Protein AF-0000000068863275 (afdb_homodimer)

Foldseek 3Di:
DLLLLLLLLQLLCCVLPVGRQQDVVVLVVLLVVCVVVVDPVSVLSVLSNVLLVVLLVVLCVQLPPDPPPPDLLSVLVLLLQLLVLLVVLLVCSVPPVSSSSSSNSSSQSNQQNNQDDDLNDSDGSRPLVVLVVLLVVLVVVVVVVVVVCVVCVVVPPDDPDPVPVVVVVVVVVNVSSVVSNVVSVVSNVSSVNSNVQSNVLCVVPNSCSSVVSSVVSNVVSVVSNCVVVVVVVVPPDVVVVPPPPPPPPD/DLLLLLLLLQLLCCVLPVGRQQDVVVLVVLLVVCVVVVDPVSVLSVLSNVLLVVLLVVLCVQLPPDPPPVPLLSVLVLLLQLLVLLVVLLVCSVPPVSSSSSSNSSSQSNQQNNQDDDLNDRDGSRPLVVLVVLLVVLVVVVVVVVVVCVVCVVVPPDDPDPVPVVVVVVVVVNVSSVVSNVVSVVSNVSSVNSNVQSNVLCVVPNSCSSVVSSVVSNVVSVVSNCVVVVVVVVPPDVVVVPPPPPPPPD

Structure (mmCIF, N/CA/C/O backbone):
data_AF-0000000068863275-model_v1
#
loop_
_entity.id
_entity.type
_entity.pdbx_description
1 polymer 'DUF1275 domain-containing protein'
#
loop_
_atom_site.group_PDB
_atom_site.id
_atom_site.type_symbol
_atom_site.label_atom_id
_atom_site.label_alt_id
_atom_site.label_comp_id
_atom_site.label_asym_id
_atom_site.label_entity_id
_atom_site.label_seq_id
_atom_site.pdbx_PDB_ins_code
_atom_site.Cartn_x
_atom_site.Cartn_y
_atom_site.Cartn_z
_atom_site.occupancy
_atom_site.B_iso_or_equiv
_atom_site.auth_seq_id
_atom_site.auth_comp_id
_atom_site.auth_asym_id
_atom_site.auth_atom_id
_atom_site.pdbx_PDB_model_num
ATOM 1 N N . MET A 1 1 ? -12.602 -2.586 12.422 1 90.06 1 MET A N 1
ATOM 2 C CA . MET A 1 1 ? -13.617 -3.424 11.789 1 90.06 1 MET A CA 1
ATOM 3 C C . MET A 1 1 ? -13.469 -3.412 10.273 1 90.06 1 MET A C 1
ATOM 5 O O . MET A 1 1 ? -13.445 -4.469 9.641 1 90.06 1 MET A O 1
ATOM 9 N N . LEU A 1 2 ? -13.25 -2.299 9.68 1 93.75 2 LEU A N 1
ATOM 10 C CA . LEU A 1 2 ? -13.203 -2.217 8.227 1 93.75 2 LEU A CA 1
ATOM 11 C C . LEU A 1 2 ? -11.969 -2.928 7.676 1 93.75 2 LEU A C 1
ATOM 13 O O . LEU A 1 2 ? -12.039 -3.592 6.641 1 93.75 2 LEU A O 1
ATOM 17 N N . ALA A 1 3 ? -10.852 -2.748 8.398 1 95.81 3 ALA A N 1
ATOM 18 C CA . ALA A 1 3 ? -9.648 -3.463 7.977 1 95.81 3 ALA A CA 1
ATOM 19 C C . ALA A 1 3 ? -9.852 -4.973 8.07 1 95.81 3 ALA A C 1
ATOM 21 O O . ALA A 1 3 ? -9.352 -5.723 7.227 1 95.81 3 ALA A O 1
ATOM 22 N N . PHE A 1 4 ? -10.562 -5.422 9.086 1 97.75 4 PHE A N 1
ATOM 23 C CA . PHE A 1 4 ? -10.898 -6.832 9.25 1 97.75 4 PHE A CA 1
ATOM 24 C C . PHE A 1 4 ? -11.719 -7.332 8.07 1 97.75 4 PHE A C 1
ATOM 26 O O . PHE A 1 4 ? -11.422 -8.383 7.496 1 97.75 4 PHE A O 1
ATOM 33 N N . LEU A 1 5 ? -12.711 -6.609 7.723 1 97.75 5 LEU A N 1
ATOM 34 C CA . LEU A 1 5 ? -13.586 -7 6.625 1 97.75 5 LEU A CA 1
ATOM 35 C C . LEU A 1 5 ? -12.852 -6.957 5.293 1 97.75 5 LEU A C 1
ATOM 37 O O . LEU A 1 5 ? -13.109 -7.777 4.41 1 97.75 5 LEU A O 1
ATOM 41 N N . ALA A 1 6 ? -11.969 -5.953 5.117 1 97.38 6 ALA A N 1
ATOM 42 C CA . ALA A 1 6 ? -11.133 -5.898 3.918 1 97.38 6 ALA A CA 1
ATOM 43 C C . ALA A 1 6 ? -10.25 -7.137 3.805 1 97.38 6 ALA A C 1
ATOM 45 O O . ALA A 1 6 ? -10.094 -7.695 2.717 1 97.38 6 ALA A O 1
ATOM 46 N N . GLY A 1 7 ? -9.656 -7.555 4.934 1 97.94 7 GLY A N 1
ATOM 47 C CA . GLY A 1 7 ? -8.875 -8.781 4.961 1 97.94 7 GLY A CA 1
ATOM 48 C C . GLY A 1 7 ? -9.68 -10.008 4.57 1 97.94 7 GLY A C 1
ATOM 49 O O . GLY A 1 7 ? -9.188 -10.883 3.852 1 97.94 7 GLY A O 1
ATOM 50 N N . CYS A 1 8 ? -10.93 -10.062 5.027 1 97.88 8 CYS A N 1
ATOM 51 C CA . CYS A 1 8 ? -11.828 -11.148 4.66 1 97.88 8 CYS A CA 1
ATOM 52 C C . CYS A 1 8 ? -12.016 -11.219 3.15 1 97.88 8 CYS A C 1
ATOM 54 O O . CYS A 1 8 ? -11.812 -12.266 2.541 1 97.88 8 CYS A O 1
ATOM 56 N N . VAL A 1 9 ? -12.352 -10.102 2.578 1 97.88 9 VAL A N 1
ATOM 57 C CA . VAL A 1 9 ? -12.633 -10.031 1.147 1 97.88 9 VAL A CA 1
ATOM 58 C C . VAL A 1 9 ? -11.383 -10.406 0.355 1 97.88 9 VAL A C 1
ATOM 60 O O . VAL A 1 9 ? -11.461 -11.133 -0.639 1 97.88 9 VAL A O 1
ATOM 63 N N . ASN A 1 10 ? -10.242 -9.922 0.819 1 97.25 10 ASN A N 1
ATOM 64 C CA . ASN A 1 10 ? -8.984 -10.227 0.137 1 97.25 10 ASN A CA 1
ATOM 65 C C . ASN A 1 10 ? -8.695 -11.727 0.146 1 97.25 10 ASN A C 1
ATOM 67 O O . ASN A 1 10 ? -8.367 -12.305 -0.892 1 97.25 10 ASN A O 1
ATOM 71 N N . ALA A 1 11 ? -8.789 -12.336 1.284 1 96.88 11 ALA A N 1
ATOM 72 C CA . ALA A 1 11 ? -8.492 -13.758 1.419 1 96.88 11 ALA A CA 1
ATOM 73 C C . ALA A 1 11 ? -9.469 -14.602 0.617 1 96.88 11 ALA A C 1
ATOM 75 O O . ALA A 1 11 ? -9.078 -15.586 -0.016 1 96.88 11 ALA A O 1
ATOM 76 N N . ILE A 1 12 ? -10.727 -14.234 0.635 1 97.38 12 ILE A N 1
ATOM 77 C CA . ILE A 1 12 ? -11.727 -14.953 -0.142 1 97.38 12 ILE A CA 1
ATOM 78 C C . ILE A 1 12 ? -11.43 -14.805 -1.633 1 97.38 12 ILE A C 1
ATOM 80 O O . ILE A 1 12 ? -11.57 -15.758 -2.4 1 97.38 12 ILE A O 1
ATOM 84 N N . GLY A 1 13 ? -11.047 -13.57 -2.016 1 96.12 13 GLY A N 1
ATOM 85 C CA . GLY A 1 13 ? -10.656 -13.336 -3.396 1 96.12 13 GLY A CA 1
ATOM 86 C C . GLY A 1 13 ? -9.5 -14.203 -3.846 1 96.12 13 GLY A C 1
ATOM 87 O O . GLY A 1 13 ? -9.523 -14.766 -4.945 1 96.12 13 GLY A O 1
ATOM 88 N N . VAL A 1 14 ? -8.516 -14.352 -3.062 1 93.81 14 VAL A N 1
ATOM 89 C CA . VAL A 1 14 ? -7.375 -15.203 -3.377 1 93.81 14 VAL A CA 1
ATOM 90 C C . VAL A 1 14 ? -7.836 -16.656 -3.49 1 93.81 14 VAL A C 1
ATOM 92 O O . VAL A 1 14 ? -7.449 -17.375 -4.422 1 93.81 14 VAL A O 1
ATOM 95 N N . ALA A 1 15 ? -8.664 -17.078 -2.6 1 94.25 15 ALA A N 1
ATOM 96 C CA . ALA A 1 15 ? -9.125 -18.469 -2.574 1 94.25 15 ALA A CA 1
ATOM 97 C C . ALA A 1 15 ? -9.992 -18.781 -3.791 1 94.25 15 ALA A C 1
ATOM 99 O O . ALA A 1 15 ? -9.867 -19.844 -4.395 1 94.25 15 ALA A O 1
ATOM 100 N N . MET A 1 16 ? -10.812 -17.859 -4.176 1 94.19 16 MET A N 1
ATOM 101 C CA . MET A 1 16 ? -11.797 -18.094 -5.23 1 94.19 16 MET A CA 1
ATOM 102 C C . MET A 1 16 ? -11.188 -17.844 -6.609 1 94.19 16 MET A C 1
ATOM 104 O O . MET A 1 16 ? -11.469 -18.578 -7.559 1 94.19 16 MET A O 1
ATOM 108 N N . PHE A 1 17 ? -10.367 -16.781 -6.664 1 92.19 17 PHE A N 1
ATOM 109 C CA . PHE A 1 17 ? -9.992 -16.297 -7.984 1 92.19 17 PHE A CA 1
ATOM 110 C C . PHE A 1 17 ? -8.477 -16.266 -8.141 1 92.19 17 PHE A C 1
ATOM 112 O O . PHE A 1 17 ? -7.961 -15.914 -9.203 1 92.19 17 PHE A O 1
ATOM 119 N N . ALA A 1 18 ? -7.676 -16.547 -7.098 1 89 18 ALA A N 1
ATOM 120 C CA . ALA A 1 18 ? -6.215 -16.516 -7.078 1 89 18 ALA A CA 1
ATOM 121 C C . ALA A 1 18 ? -5.699 -15.078 -7.223 1 89 18 ALA A C 1
ATOM 123 O O . ALA A 1 18 ? -4.617 -14.859 -7.766 1 89 18 ALA A O 1
ATOM 124 N N . VAL A 1 19 ? -6.625 -14.18 -6.852 1 88.44 19 VAL A N 1
ATOM 125 C CA . VAL A 1 19 ? -6.211 -12.781 -6.93 1 88.44 19 VAL A CA 1
ATOM 126 C C . VAL A 1 19 ? -6.543 -12.07 -5.617 1 88.44 19 VAL A C 1
ATOM 128 O O . VAL A 1 19 ? -7.594 -12.312 -5.02 1 88.44 19 VAL A O 1
ATOM 131 N N . SER A 1 20 ? -5.598 -11.25 -5.137 1 89.06 20 SER A N 1
ATOM 132 C CA . SER A 1 20 ? -5.875 -10.359 -4.016 1 89.06 20 SER A CA 1
ATOM 133 C C . SER A 1 20 ? -6.645 -9.125 -4.465 1 89.06 20 SER A C 1
ATOM 135 O O . SER A 1 20 ? -6.109 -8.289 -5.199 1 89.06 20 SER A O 1
ATOM 137 N N . ILE A 1 21 ? -7.824 -8.906 -4.008 1 92 21 ILE A N 1
ATOM 138 C CA . ILE A 1 21 ? -8.789 -7.934 -4.52 1 92 21 ILE A CA 1
ATOM 139 C C . ILE A 1 21 ? -8.297 -6.52 -4.23 1 92 21 ILE A C 1
ATOM 141 O O . ILE A 1 21 ? -8.328 -5.652 -5.109 1 92 21 ILE A O 1
ATOM 145 N N . GLY A 1 22 ? -7.891 -6.266 -3.029 1 92.19 22 GLY A N 1
ATOM 146 C CA . GLY A 1 22 ? -7.523 -4.922 -2.605 1 92.19 22 GLY A CA 1
ATOM 147 C C . GLY A 1 22 ? -6.031 -4.664 -2.674 1 92.19 22 GLY A C 1
ATOM 148 O O . GLY A 1 22 ? -5.539 -3.689 -2.102 1 92.19 22 GLY A O 1
ATOM 149 N N . ASN A 1 23 ? -5.254 -5.512 -3.273 1 91.81 23 ASN A N 1
ATOM 150 C CA . ASN A 1 23 ? -3.807 -5.395 -3.4 1 91.81 23 ASN A CA 1
ATOM 151 C C . ASN A 1 23 ? -3.41 -4.762 -4.73 1 91.81 23 ASN A C 1
ATOM 153 O O . ASN A 1 23 ? -3.174 -5.473 -5.711 1 91.81 23 ASN A O 1
ATOM 157 N N . VAL A 1 24 ? -3.164 -3.482 -4.777 1 94 24 VAL A N 1
ATOM 158 C CA . VAL A 1 24 ? -2.941 -2.752 -6.023 1 94 24 VAL A CA 1
ATOM 159 C C . VAL A 1 24 ? -1.469 -2.84 -6.418 1 94 24 VAL A C 1
ATOM 161 O O . VAL A 1 24 ? -1.139 -2.887 -7.605 1 94 24 VAL A O 1
ATOM 164 N N . THR A 1 25 ? -0.563 -2.928 -5.473 1 93.88 25 THR A N 1
ATOM 165 C CA . THR A 1 25 ? 0.859 -3.021 -5.781 1 93.88 25 THR A CA 1
ATOM 166 C C . THR A 1 25 ? 1.146 -4.246 -6.645 1 93.88 25 THR A C 1
ATOM 168 O O . THR A 1 25 ? 1.771 -4.137 -7.703 1 93.88 25 THR A O 1
ATOM 171 N N . GLY A 1 26 ? 0.671 -5.371 -6.203 1 92.75 26 GLY A N 1
ATOM 172 C CA . GLY A 1 26 ? 0.828 -6.582 -6.992 1 92.75 26 GLY A CA 1
ATOM 173 C C . GLY A 1 26 ? 0.108 -6.523 -8.328 1 92.75 26 GLY A C 1
ATOM 174 O O . GLY A 1 26 ? 0.61 -7.031 -9.328 1 92.75 26 GLY A O 1
ATOM 175 N N . LEU A 1 27 ? -1.028 -5.848 -8.328 1 94 27 LEU A N 1
ATOM 176 C CA . LEU A 1 27 ? -1.847 -5.742 -9.531 1 94 27 LEU A CA 1
ATOM 177 C C . LEU A 1 27 ? -1.121 -4.953 -10.609 1 94 27 LEU A C 1
ATOM 179 O O . LEU A 1 27 ? -1.14 -5.336 -11.781 1 94 27 LEU A O 1
ATOM 183 N N . VAL A 1 28 ? -0.514 -3.887 -10.258 1 95 28 VAL A N 1
ATOM 184 C CA . VAL A 1 28 ? 0.203 -3.047 -11.211 1 95 28 VAL A CA 1
ATOM 185 C C . VAL A 1 28 ? 1.353 -3.836 -11.836 1 95 28 VAL A C 1
ATOM 187 O O . VAL A 1 28 ? 1.569 -3.779 -13.047 1 95 28 VAL A O 1
ATOM 190 N N . THR A 1 29 ? 2.057 -4.559 -11.039 1 94.69 29 THR A N 1
ATOM 191 C CA . THR A 1 29 ? 3.129 -5.414 -11.539 1 94.69 29 THR A CA 1
ATOM 192 C C . THR A 1 29 ? 2.58 -6.477 -12.484 1 94.69 29 THR A C 1
ATOM 194 O O . THR A 1 29 ? 3.148 -6.715 -13.555 1 94.69 29 THR A O 1
ATOM 197 N N . ASN A 1 30 ? 1.48 -7.082 -12.117 1 93.31 30 ASN A N 1
ATOM 198 C CA . ASN A 1 30 ? 0.89 -8.141 -12.93 1 93.31 30 ASN A CA 1
ATOM 199 C C . ASN A 1 30 ? 0.392 -7.605 -14.266 1 93.31 30 ASN A C 1
ATOM 201 O O . ASN A 1 30 ? 0.446 -8.305 -15.281 1 93.31 30 ASN A O 1
ATOM 205 N N . ILE A 1 31 ? -0.147 -6.453 -14.281 1 93.56 31 ILE A N 1
ATOM 206 C CA . ILE A 1 31 ? -0.563 -5.832 -15.539 1 93.56 31 ILE A CA 1
ATOM 207 C C . ILE A 1 31 ? 0.631 -5.723 -16.484 1 93.56 31 ILE A C 1
ATOM 209 O O . ILE A 1 31 ? 0.527 -6.051 -17.672 1 93.56 31 ILE A O 1
ATOM 213 N N . ALA A 1 32 ? 1.741 -5.234 -15.961 1 93.69 32 ALA A N 1
ATOM 214 C CA . ALA A 1 32 ? 2.953 -5.098 -16.766 1 93.69 32 ALA A CA 1
ATOM 215 C C . ALA A 1 32 ? 3.383 -6.445 -17.344 1 93.69 32 ALA A C 1
ATOM 217 O O . ALA A 1 32 ? 3.709 -6.547 -18.531 1 93.69 32 ALA A O 1
ATOM 218 N N . ILE A 1 33 ? 3.33 -7.465 -16.531 1 92.25 33 ILE A N 1
ATOM 219 C CA . ILE A 1 33 ? 3.76 -8.797 -16.938 1 92.25 33 ILE A CA 1
ATOM 220 C C . ILE A 1 33 ? 2.82 -9.344 -18 1 92.25 33 ILE A C 1
ATOM 222 O O . ILE A 1 33 ? 3.273 -9.859 -19.031 1 92.25 33 ILE A O 1
ATOM 226 N N . HIS A 1 34 ? 1.535 -9.188 -17.766 1 90.19 34 HIS A N 1
ATOM 227 C CA . HIS A 1 34 ? 0.556 -9.719 -18.703 1 90.19 34 HIS A CA 1
ATOM 228 C C . HIS A 1 34 ? 0.614 -8.977 -20.031 1 90.19 34 HIS A C 1
ATOM 230 O O . HIS A 1 34 ? 0.334 -9.562 -21.078 1 90.19 34 HIS A O 1
ATOM 236 N N . LEU A 1 35 ? 0.916 -7.73 -20 1 89.12 35 LEU A N 1
ATOM 237 C CA . LEU A 1 35 ? 1.039 -6.945 -21.219 1 89.12 35 LEU A CA 1
ATOM 238 C C . LEU A 1 35 ? 2.156 -7.492 -22.109 1 89.12 35 LEU A C 1
ATOM 240 O O . LEU A 1 35 ? 2.047 -7.477 -23.328 1 89.12 35 LEU A O 1
ATOM 244 N N . ILE A 1 36 ? 3.191 -7.996 -21.531 1 90.19 36 ILE A N 1
ATOM 245 C CA . ILE A 1 36 ? 4.328 -8.531 -22.281 1 90.19 36 ILE A CA 1
ATOM 246 C C . ILE A 1 36 ? 4.039 -9.977 -22.688 1 90.19 36 ILE A C 1
ATOM 248 O O . ILE A 1 36 ? 4.344 -10.375 -23.812 1 90.19 36 ILE A O 1
ATOM 252 N N . ASP A 1 37 ? 3.463 -10.828 -21.828 1 87 37 ASP A N 1
ATOM 253 C CA . ASP A 1 37 ? 3.217 -12.242 -22.109 1 87 37 ASP A CA 1
ATOM 254 C C . ASP A 1 37 ? 2 -12.422 -23.016 1 87 37 ASP A C 1
ATOM 256 O O . ASP A 1 37 ? 1.799 -13.492 -23.578 1 87 37 ASP A O 1
ATOM 260 N N . ASP A 1 38 ? 1.218 -11.484 -23.359 1 72.38 38 ASP A N 1
ATOM 261 C CA . ASP A 1 38 ? 0.062 -11.492 -24.25 1 72.38 38 ASP A CA 1
ATOM 262 C C . ASP A 1 38 ? -0.955 -12.547 -23.828 1 72.38 38 ASP A C 1
ATOM 264 O O . ASP A 1 38 ? -1.479 -13.281 -24.672 1 72.38 38 ASP A O 1
ATOM 268 N N . ASP A 1 39 ? -1.091 -12.906 -22.625 1 68.19 39 ASP A N 1
ATOM 269 C CA . ASP A 1 39 ? -2.084 -13.883 -22.188 1 68.19 39 ASP A CA 1
ATOM 270 C C . ASP A 1 39 ? -3.461 -13.234 -22.047 1 68.19 39 ASP A C 1
ATOM 272 O O . ASP A 1 39 ? -3.617 -12.234 -21.344 1 68.19 39 ASP A O 1
ATOM 276 N N . PRO A 1 40 ? -4.449 -13.688 -22.875 1 59.53 40 PRO A N 1
ATOM 277 C CA . PRO A 1 40 ? -5.797 -13.117 -22.875 1 59.53 40 PRO A CA 1
ATOM 278 C C . PRO A 1 40 ? -6.449 -13.156 -21.484 1 59.53 40 PRO A C 1
ATOM 280 O O . PRO A 1 40 ? -7.254 -12.289 -21.156 1 59.53 40 PRO A O 1
ATOM 283 N N . ILE A 1 41 ? -6.332 -14.328 -20.719 1 54.62 41 ILE A N 1
ATOM 284 C CA . ILE A 1 41 ? -6.93 -14.5 -19.406 1 54.62 41 ILE A CA 1
ATOM 285 C C . ILE A 1 41 ? -6.574 -13.305 -18.516 1 54.62 41 ILE A C 1
ATOM 287 O O . ILE A 1 41 ? -7.34 -12.938 -17.625 1 54.62 41 ILE A O 1
ATOM 291 N N . ALA A 1 42 ? -5.695 -12.445 -19.141 1 69.31 42 ALA A N 1
ATOM 292 C CA . ALA A 1 42 ? -5.023 -11.438 -18.328 1 69.31 42 ALA A CA 1
ATOM 293 C C . ALA A 1 42 ? -5.715 -10.086 -18.453 1 69.31 42 ALA A C 1
ATOM 295 O O . ALA A 1 42 ? -5.363 -9.133 -17.75 1 69.31 42 ALA A O 1
ATOM 296 N N . ALA A 1 43 ? -6.961 -10.258 -19.188 1 77 43 ALA A N 1
ATOM 297 C CA . ALA A 1 43 ? -7.645 -8.992 -19.453 1 77 43 ALA A CA 1
ATOM 298 C C . ALA A 1 43 ? -8.328 -8.469 -18.188 1 77 43 ALA A C 1
ATOM 300 O O . ALA A 1 43 ? -8.594 -7.27 -18.078 1 77 43 ALA A O 1
ATOM 301 N N . VAL A 1 44 ? -8.57 -9.289 -17.234 1 88.25 44 VAL A N 1
ATOM 302 C CA . VAL A 1 44 ? -9.297 -8.875 -16.031 1 88.25 44 VAL A CA 1
ATOM 303 C C . VAL A 1 44 ? -8.383 -8.055 -15.125 1 88.25 44 VAL A C 1
ATOM 305 O O . VAL A 1 44 ? -8.859 -7.242 -14.328 1 88.25 44 VAL A O 1
ATOM 308 N N . VAL A 1 45 ? -7.129 -8.195 -15.344 1 89.44 45 VAL A N 1
ATOM 309 C CA . VAL A 1 45 ? -6.168 -7.613 -14.414 1 89.44 45 VAL A CA 1
ATOM 310 C C . VAL A 1 45 ? -6.211 -6.09 -14.5 1 89.44 45 VAL A C 1
ATOM 312 O O . VAL A 1 45 ? -6.422 -5.41 -13.492 1 89.44 45 VAL A O 1
ATOM 315 N N . PRO A 1 46 ? -6.191 -5.516 -15.711 1 92.88 46 PRO A N 1
ATOM 316 C CA . PRO A 1 46 ? -6.34 -4.062 -15.789 1 92.88 46 PRO A CA 1
ATOM 317 C C . PRO A 1 46 ? -7.727 -3.586 -15.359 1 92.88 46 PRO A C 1
ATOM 319 O O . PRO A 1 46 ? -7.855 -2.508 -14.773 1 92.88 46 PRO A O 1
ATOM 322 N N . LEU A 1 47 ? -8.719 -4.375 -15.625 1 94.94 47 LEU A N 1
ATOM 323 C CA . LEU A 1 47 ? -10.078 -4.004 -15.25 1 94.94 47 LEU A CA 1
ATOM 324 C C . LEU A 1 47 ? -10.227 -3.945 -13.734 1 94.94 47 LEU A C 1
ATOM 326 O O . LEU A 1 47 ? -10.93 -3.084 -13.203 1 94.94 47 LEU A O 1
ATOM 330 N N . GLN A 1 48 ? -9.625 -4.898 -13.102 1 96.25 48 GLN A N 1
ATOM 331 C CA . GLN A 1 48 ? -9.609 -4.895 -11.641 1 96.25 48 GLN A CA 1
ATOM 332 C C . GLN A 1 48 ? -9 -3.607 -11.102 1 96.25 48 GLN A C 1
ATOM 334 O O . GLN A 1 48 ? -9.539 -3.002 -10.172 1 96.25 48 GLN A O 1
ATOM 339 N N . TYR A 1 49 ? -7.918 -3.189 -11.719 1 97.06 49 TYR A N 1
ATOM 340 C CA . TYR A 1 49 ? -7.234 -1.972 -11.305 1 97.06 49 TYR A CA 1
ATOM 341 C C . TYR A 1 49 ? -8.141 -0.755 -11.453 1 97.06 49 TYR A C 1
ATOM 343 O O . TYR A 1 49 ? -8.297 0.035 -10.523 1 97.06 49 TYR A O 1
ATOM 351 N N . PHE A 1 50 ? -8.711 -0.604 -12.609 1 97.62 50 PHE A N 1
ATOM 352 C CA . PHE A 1 50 ? -9.508 0.579 -12.898 1 97.62 50 PHE A CA 1
ATOM 353 C C . PHE A 1 50 ? -10.797 0.571 -12.078 1 97.62 50 PHE A C 1
ATOM 355 O O . PHE A 1 50 ? -11.32 1.63 -11.727 1 97.62 50 PHE A O 1
ATOM 362 N N . SER A 1 51 ? -11.297 -0.627 -11.766 1 98.38 51 SER A N 1
ATOM 363 C CA . SER A 1 51 ? -12.445 -0.722 -10.867 1 98.38 51 SER A CA 1
ATOM 364 C C . SER A 1 51 ? -12.102 -0.21 -9.477 1 98.38 51 SER A C 1
ATOM 366 O O . SER A 1 51 ? -12.875 0.547 -8.875 1 98.38 51 SER A O 1
ATOM 368 N N . PHE A 1 52 ? -10.969 -0.611 -8.984 1 98.12 52 PHE A N 1
ATOM 369 C CA . PHE A 1 52 ? -10.492 -0.123 -7.691 1 98.12 52 PHE A CA 1
ATOM 370 C C . PHE A 1 52 ? -10.352 1.395 -7.707 1 98.12 52 PHE A C 1
ATOM 372 O O . PHE A 1 52 ? -10.82 2.074 -6.789 1 98.12 52 PHE A O 1
ATOM 379 N N . LEU A 1 53 ? -9.68 1.893 -8.742 1 98.06 53 LEU A N 1
ATOM 380 C CA . LEU A 1 53 ? -9.5 3.332 -8.898 1 98.06 53 LEU A CA 1
ATOM 381 C C . LEU A 1 53 ? -10.852 4.047 -8.93 1 98.06 53 LEU A C 1
ATOM 383 O O . LEU A 1 53 ? -11.023 5.074 -8.266 1 98.06 53 LEU A O 1
ATOM 387 N N . LEU A 1 54 ? -11.742 3.512 -9.695 1 98.19 54 LEU A N 1
ATOM 388 C CA . LEU A 1 54 ? -13.07 4.102 -9.797 1 98.19 54 LEU A CA 1
ATOM 389 C C . LEU A 1 54 ? -13.758 4.141 -8.43 1 98.19 54 LEU A C 1
ATOM 391 O O . LEU A 1 54 ? -14.43 5.117 -8.102 1 98.19 54 LEU A O 1
ATOM 395 N N . GLY A 1 55 ? -13.633 3.051 -7.676 1 97.56 55 GLY A N 1
ATOM 396 C CA . GLY A 1 55 ? -14.156 3.057 -6.32 1 97.56 55 GLY A CA 1
ATOM 397 C C . GLY A 1 55 ? -13.617 4.195 -5.477 1 97.56 55 GLY A C 1
ATOM 398 O O . GLY A 1 55 ? -14.383 4.875 -4.781 1 97.56 55 GLY A O 1
ATOM 399 N N . SER A 1 56 ? -12.344 4.406 -5.555 1 95.88 56 SER A N 1
ATOM 400 C CA . SER A 1 56 ? -11.719 5.5 -4.816 1 95.88 56 SER A CA 1
ATOM 401 C C . SER A 1 56 ? -12.227 6.855 -5.301 1 95.88 56 SER A C 1
ATOM 403 O O . SER A 1 56 ? -12.414 7.777 -4.5 1 95.88 56 SER A O 1
ATOM 405 N N . VAL A 1 57 ? -12.43 7.027 -6.609 1 95.81 57 VAL A N 1
ATOM 406 C CA . VAL A 1 57 ? -12.961 8.258 -7.184 1 95.81 57 VAL A CA 1
ATOM 407 C C . VAL A 1 57 ? -14.352 8.531 -6.621 1 95.81 57 VAL A C 1
ATOM 409 O O . VAL A 1 57 ? -14.656 9.648 -6.195 1 95.81 57 VAL A O 1
ATOM 412 N N . VAL A 1 58 ? -15.18 7.52 -6.629 1 95 58 VAL A N 1
ATOM 413 C CA . VAL A 1 58 ? -16.547 7.652 -6.133 1 95 58 VAL A CA 1
ATOM 414 C C . VAL A 1 58 ? -16.516 8.07 -4.664 1 95 58 VAL A C 1
ATOM 416 O O . VAL A 1 58 ? -17.297 8.93 -4.246 1 95 58 VAL A O 1
ATOM 419 N N . SER A 1 59 ? -15.672 7.465 -3.91 1 93.5 59 SER A N 1
ATOM 420 C CA . SER A 1 59 ? -15.539 7.852 -2.51 1 93.5 59 SER A CA 1
ATOM 421 C C . SER A 1 59 ? -15.148 9.32 -2.377 1 93.5 59 SER A C 1
ATOM 423 O O . SER A 1 59 ? -15.688 10.039 -1.537 1 93.5 59 SER A O 1
ATOM 425 N N . GLY A 1 60 ? -14.164 9.758 -3.18 1 89.81 60 GLY A N 1
ATOM 426 C CA . GLY A 1 60 ? -13.75 11.156 -3.176 1 89.81 60 GLY A CA 1
ATOM 427 C C . GLY A 1 60 ? -14.875 12.109 -3.525 1 89.81 60 GLY A C 1
ATOM 428 O O . GLY A 1 60 ? -14.953 13.211 -2.973 1 89.81 60 GLY A O 1
ATOM 429 N N . VAL A 1 61 ? -15.719 11.734 -4.41 1 89.69 61 VAL A N 1
ATOM 430 C CA . VAL A 1 61 ? -16.859 12.562 -4.809 1 89.69 61 VAL A CA 1
ATOM 431 C C . VAL A 1 61 ? -17.844 12.664 -3.648 1 89.69 61 VAL A C 1
ATOM 433 O O . VAL A 1 61 ? -18.375 13.75 -3.371 1 89.69 61 VAL A O 1
ATOM 436 N N . LEU A 1 62 ? -18.078 11.531 -3.012 1 86.69 62 LEU A N 1
ATOM 437 C CA . LEU A 1 62 ? -19.109 11.461 -1.99 1 86.69 62 LEU A CA 1
ATOM 438 C C . LEU A 1 62 ? -18.625 12.086 -0.684 1 86.69 62 LEU A C 1
ATOM 440 O O . LEU A 1 62 ? -19.406 12.734 0.021 1 86.69 62 LEU A O 1
ATOM 444 N N . ILE A 1 63 ? -17.391 11.766 -0.332 1 79.88 63 ILE A N 1
ATOM 445 C CA . ILE A 1 63 ? -16.906 12.227 0.962 1 79.88 63 ILE A CA 1
ATOM 446 C C . ILE A 1 63 ? -16.109 13.516 0.785 1 79.88 63 ILE A C 1
ATOM 448 O O . ILE A 1 63 ? -15.836 14.219 1.757 1 79.88 63 ILE A O 1
ATOM 452 N N . SER A 1 64 ? -16.453 14.391 -0.07 1 61.38 64 SER A N 1
ATOM 453 C CA . SER A 1 64 ? -15.797 15.648 -0.417 1 61.38 64 SER A CA 1
ATOM 454 C C . SER A 1 64 ? -14.992 16.188 0.758 1 61.38 64 SER A C 1
ATOM 456 O O . SER A 1 64 ? -15.289 15.898 1.916 1 61.38 64 SER A O 1
ATOM 458 N N . SER A 1 65 ? -13.547 16.703 0.446 1 53.16 65 SER A N 1
ATOM 459 C CA . SER A 1 65 ? -12.633 17.344 1.39 1 53.16 65 SER A CA 1
ATOM 460 C C . SER A 1 65 ? -13.391 18.203 2.395 1 53.16 65 SER A C 1
ATOM 462 O O . SER A 1 65 ? -12.852 18.578 3.439 1 53.16 65 SER A O 1
ATOM 464 N N . ARG A 1 66 ? -14.109 19.172 1.774 1 47.44 66 ARG A N 1
ATOM 465 C CA . ARG A 1 66 ? -14.578 20.344 2.52 1 47.44 66 ARG A CA 1
ATOM 466 C C . ARG A 1 66 ? -15.594 19.938 3.582 1 47.44 66 ARG A C 1
ATOM 468 O O . ARG A 1 66 ? -16.219 18.875 3.48 1 47.44 66 ARG A O 1
ATOM 475 N N . LYS A 1 67 ? -15.578 20.734 4.625 1 43.09 67 LYS A N 1
ATOM 476 C CA . LYS A 1 67 ? -16.438 21.125 5.738 1 43.09 67 LYS A CA 1
ATOM 477 C C . LYS A 1 67 ? -17.906 21.078 5.344 1 43.09 67 LYS A C 1
ATOM 479 O O . LYS A 1 67 ? -18.75 21.641 6.031 1 43.09 67 LYS A O 1
ATOM 484 N N . VAL A 1 68 ? -18.078 20.781 4.062 1 39.78 68 VAL A N 1
ATOM 485 C CA . VAL A 1 68 ? -19.484 21.094 3.824 1 39.78 68 VAL A CA 1
ATOM 486 C C . VAL A 1 68 ? -20.359 20.203 4.695 1 39.78 68 VAL A C 1
ATOM 488 O O . VAL A 1 68 ? -20.031 19.047 4.957 1 39.78 68 VAL A O 1
ATOM 491 N N . GLY A 1 69 ? -21.125 20.625 5.398 1 39.12 69 GLY A N 1
ATOM 492 C CA . GLY A 1 69 ? -22.203 20.234 6.281 1 39.12 69 GLY A CA 1
ATOM 493 C C . GLY A 1 69 ? -22.781 18.859 5.973 1 39.12 69 GLY A C 1
ATOM 494 O O . GLY A 1 69 ? -23.781 18.453 6.57 1 39.12 69 GLY A O 1
ATOM 495 N N . TRP A 1 70 ? -22.594 18.547 4.684 1 46.53 70 TRP A N 1
ATOM 496 C CA . TRP A 1 70 ? -23.234 17.25 4.48 1 46.53 70 TRP A CA 1
ATOM 497 C C . TRP A 1 70 ? -22.516 16.156 5.246 1 46.53 70 TRP A C 1
ATOM 499 O O . TRP A 1 70 ? -21.344 15.875 4.984 1 46.53 70 TRP A O 1
ATOM 509 N N . GLY A 1 71 ? -22.484 16.219 6.539 1 49.97 71 GLY A N 1
ATOM 510 C CA . GLY A 1 71 ? -22 15.586 7.758 1 49.97 71 GLY A CA 1
ATOM 511 C C . GLY A 1 71 ? -21.641 14.125 7.574 1 49.97 71 GLY A C 1
ATOM 512 O O . GLY A 1 71 ? -21.625 13.617 6.449 1 49.97 71 GLY A O 1
ATOM 513 N N . THR A 1 72 ? -21.547 13.281 8.719 1 61.09 72 THR A N 1
ATOM 514 C CA . THR A 1 72 ? -21.375 11.945 9.266 1 61.09 72 THR A CA 1
ATOM 515 C C . THR A 1 72 ? -22.281 10.945 8.57 1 61.09 72 THR A C 1
ATOM 517 O O . THR A 1 72 ? -21.969 9.758 8.484 1 61.09 72 THR A O 1
ATOM 520 N N . GLU A 1 73 ? -23.25 11.539 7.691 1 73.12 73 GLU A N 1
ATOM 521 C CA . GLU A 1 73 ? -24.219 10.625 7.086 1 73.12 73 GLU A CA 1
ATOM 522 C C . GLU A 1 73 ? -23.641 9.961 5.84 1 73.12 73 GLU A C 1
ATOM 524 O O . GLU A 1 73 ? -24.016 8.836 5.5 1 73.12 73 GLU A O 1
ATOM 529 N N . LEU A 1 74 ? -22.75 10.586 5.18 1 81.25 74 LEU A N 1
ATOM 530 C CA . LEU A 1 74 ? -22.219 10.086 3.916 1 81.25 74 LEU A CA 1
ATOM 531 C C . LEU A 1 74 ? -21.359 8.844 4.141 1 81.25 74 LEU A C 1
ATOM 533 O O . LEU A 1 74 ? -21.266 7.984 3.268 1 81.25 74 LEU A O 1
ATOM 537 N N . TYR A 1 75 ? -20.875 8.727 5.309 1 84.25 75 TYR A N 1
ATOM 538 C CA . TYR A 1 75 ? -20.109 7.527 5.625 1 84.25 75 TYR A CA 1
ATOM 539 C C . TYR A 1 75 ? -21 6.289 5.633 1 84.25 75 TYR A C 1
ATOM 541 O O . TYR A 1 75 ? -20.594 5.227 5.156 1 84.25 75 TYR A O 1
ATOM 549 N N . GLY A 1 76 ? -22.219 6.566 6.164 1 88.31 76 GLY A N 1
ATOM 550 C CA . GLY A 1 76 ? -23.172 5.465 6.148 1 88.31 76 GLY A CA 1
ATOM 551 C C . GLY A 1 76 ? -23.562 5.031 4.746 1 88.31 76 GLY A C 1
ATOM 552 O O . GLY A 1 76 ? -23.672 3.838 4.465 1 88.31 76 GLY A O 1
ATOM 553 N N . ILE A 1 77 ? -23.734 5.977 3.91 1 89.44 77 ILE A N 1
ATOM 554 C CA . ILE A 1 77 ? -24.094 5.703 2.525 1 89.44 77 ILE A CA 1
ATOM 555 C C . ILE A 1 77 ? -22.969 4.945 1.828 1 89.44 77 ILE A C 1
ATOM 557 O O . ILE A 1 77 ? -23.219 3.984 1.095 1 89.44 77 ILE A O 1
ATOM 561 N N . VAL A 1 78 ? -21.734 5.359 2.014 1 92.38 78 VAL A N 1
ATOM 562 C CA . VAL A 1 78 ? -20.578 4.707 1.394 1 92.38 78 VAL A CA 1
ATOM 563 C C . VAL A 1 78 ? -20.484 3.258 1.871 1 92.38 78 VAL A C 1
ATOM 565 O O . VAL A 1 78 ? -20.266 2.346 1.07 1 92.38 78 VAL A O 1
ATOM 568 N N . LEU A 1 79 ? -20.719 3.049 3.16 1 94.81 79 LEU A N 1
ATOM 569 C CA . LEU A 1 79 ? -20.672 1.7 3.713 1 94.81 79 LEU A CA 1
ATOM 570 C C . LEU A 1 79 ? -21.766 0.824 3.107 1 94.81 79 LEU A C 1
ATOM 572 O O . LEU A 1 79 ? -21.531 -0.354 2.828 1 94.81 79 LEU A O 1
ATOM 576 N N . MET A 1 80 ? -22.922 1.419 2.93 1 95.81 80 MET A N 1
ATOM 577 C CA . MET A 1 80 ? -24.016 0.685 2.305 1 95.81 80 MET A CA 1
ATOM 578 C C . MET A 1 80 ? -23.688 0.342 0.856 1 95.81 80 MET A C 1
ATOM 580 O O . MET A 1 80 ? -24.031 -0.739 0.375 1 95.81 80 MET A O 1
ATOM 584 N N . LEU A 1 81 ? -23.094 1.264 0.171 1 96.69 81 LEU A N 1
ATOM 585 C CA . LEU A 1 81 ? -22.688 1.014 -1.206 1 96.69 81 LEU A CA 1
ATOM 586 C C . LEU A 1 81 ? -21.641 -0.092 -1.267 1 96.69 81 LEU A C 1
ATOM 588 O O . LEU A 1 81 ? -21.688 -0.952 -2.148 1 96.69 81 LEU A O 1
ATOM 592 N N . VAL A 1 82 ? -20.656 -0.085 -0.367 1 97.69 82 VAL A N 1
ATOM 593 C CA . VAL A 1 82 ? -19.641 -1.137 -0.284 1 97.69 82 VAL A CA 1
ATOM 594 C C . VAL A 1 82 ? -20.328 -2.488 -0.074 1 97.69 82 VAL A C 1
ATOM 596 O O . VAL A 1 82 ? -20 -3.465 -0.756 1 97.69 82 VAL A O 1
ATOM 599 N N . SER A 1 83 ? -21.297 -2.494 0.851 1 98.25 83 SER A N 1
ATOM 600 C CA . SER A 1 83 ? -22.031 -3.717 1.123 1 98.25 83 SER A CA 1
ATOM 601 C C . SER A 1 83 ? -22.75 -4.223 -0.129 1 98.25 83 SER A C 1
ATOM 603 O O . SER A 1 83 ? -22.688 -5.414 -0.445 1 98.25 83 SER A O 1
ATOM 605 N N . ALA A 1 84 ? -23.406 -3.35 -0.803 1 98.56 84 ALA A N 1
ATOM 606 C CA . ALA A 1 84 ? -24.141 -3.713 -2.018 1 98.56 84 ALA A CA 1
ATOM 607 C C . ALA A 1 84 ? -23.188 -4.293 -3.066 1 98.56 84 ALA A C 1
ATOM 609 O O . ALA A 1 84 ? -23.531 -5.273 -3.736 1 98.56 84 ALA A O 1
ATOM 610 N N . LEU A 1 85 ? -22.078 -3.666 -3.244 1 98.69 85 LEU A N 1
ATOM 611 C CA . LEU A 1 85 ? -21.094 -4.137 -4.219 1 98.69 85 LEU A CA 1
ATOM 612 C C . LEU A 1 85 ? -20.578 -5.52 -3.844 1 98.69 85 LEU A C 1
ATOM 614 O O . LEU A 1 85 ? -20.406 -6.383 -4.711 1 98.69 85 LEU A O 1
ATOM 618 N N . ILE A 1 86 ? -20.281 -5.754 -2.535 1 98.62 86 ILE A N 1
ATOM 619 C CA . ILE A 1 86 ? -19.828 -7.07 -2.102 1 98.62 86 ILE A CA 1
ATOM 620 C C . ILE A 1 86 ? -20.922 -8.109 -2.348 1 98.62 86 ILE A C 1
ATOM 622 O O . ILE A 1 86 ? -20.625 -9.234 -2.746 1 98.62 86 ILE A O 1
ATOM 626 N N . PHE A 1 87 ? -22.172 -7.711 -2.146 1 98.5 87 PHE A N 1
ATOM 627 C CA . PHE A 1 87 ? -23.281 -8.609 -2.41 1 98.5 87 PHE A CA 1
ATOM 628 C C . PHE A 1 87 ? -23.359 -8.977 -3.889 1 98.5 87 PHE A C 1
ATOM 630 O O . PHE A 1 87 ? -23.578 -10.133 -4.238 1 98.5 87 PHE A O 1
ATOM 637 N N . VAL A 1 88 ? -23.203 -7.992 -4.734 1 98.5 88 VAL A N 1
ATOM 638 C CA . VAL A 1 88 ? -23.188 -8.258 -6.168 1 98.5 88 VAL A CA 1
ATOM 639 C C . VAL A 1 88 ? -22.016 -9.18 -6.508 1 98.5 88 VAL A C 1
ATOM 641 O O . VAL A 1 88 ? -22.141 -10.078 -7.348 1 98.5 88 VAL A O 1
ATOM 644 N N . GLY A 1 89 ? -20.844 -8.906 -5.879 1 98.25 89 GLY A N 1
ATOM 645 C CA . GLY A 1 89 ? -19.719 -9.805 -6.051 1 98.25 89 GLY A CA 1
ATOM 646 C C . GLY A 1 89 ? -20.031 -11.242 -5.66 1 98.25 89 GLY A C 1
ATOM 647 O O . GLY A 1 89 ? -19.656 -12.18 -6.359 1 98.25 89 GLY A O 1
ATOM 648 N N . TRP A 1 90 ? -20.719 -11.383 -4.543 1 97.88 90 TRP A N 1
ATOM 649 C CA . TRP A 1 90 ? -21.156 -12.695 -4.086 1 97.88 90 TRP A CA 1
ATOM 650 C C . TRP A 1 90 ? -22.062 -13.359 -5.113 1 97.88 90 TRP A C 1
ATOM 652 O O . TRP A 1 90 ? -21.859 -14.523 -5.469 1 97.88 90 TRP A O 1
ATOM 662 N N . ARG A 1 91 ? -23.031 -12.641 -5.668 1 97.62 91 ARG A N 1
ATOM 663 C CA . ARG A 1 91 ? -24.016 -13.18 -6.609 1 97.62 91 ARG A CA 1
ATOM 664 C C . ARG A 1 91 ? -23.344 -13.57 -7.926 1 97.62 91 ARG A C 1
ATOM 666 O O . ARG A 1 91 ? -23.766 -14.523 -8.578 1 97.62 91 ARG A O 1
ATOM 673 N N . THR A 1 92 ? -22.312 -12.906 -8.266 1 97.44 92 THR A N 1
ATOM 674 C CA . THR A 1 92 ? -21.688 -13.125 -9.57 1 97.44 92 THR A CA 1
ATOM 675 C C . THR A 1 92 ? -20.453 -14.016 -9.445 1 97.44 92 THR A C 1
ATOM 677 O O . THR A 1 92 ? -19.875 -14.414 -10.453 1 97.44 92 THR A O 1
ATOM 680 N N . ALA A 1 93 ? -20.078 -14.328 -8.273 1 95.25 93 ALA A N 1
ATOM 681 C CA . ALA A 1 93 ? -18.844 -15.07 -8.023 1 95.25 93 ALA A CA 1
ATOM 682 C C . ALA A 1 93 ? -18.812 -16.375 -8.797 1 95.25 93 ALA A C 1
ATOM 684 O O . ALA A 1 93 ? -17.781 -16.797 -9.305 1 95.25 93 ALA A O 1
ATOM 685 N N . THR A 1 94 ? -19.984 -17.047 -8.953 1 92.5 94 THR A N 1
ATOM 686 C CA . THR A 1 94 ? -20.031 -18.359 -9.586 1 92.5 94 THR A CA 1
ATOM 687 C C . THR A 1 94 ? -20.469 -18.25 -11.047 1 92.5 94 THR A C 1
ATOM 689 O O . THR A 1 94 ? -20.297 -19.172 -11.828 1 92.5 94 THR A O 1
ATOM 692 N N . THR A 1 95 ? -21 -17.094 -11.43 1 94.12 95 THR A N 1
ATOM 693 C CA . THR A 1 95 ? -21.5 -16.969 -12.789 1 94.12 95 THR A CA 1
ATOM 694 C C . THR A 1 95 ? -20.5 -16.219 -13.664 1 94.12 95 THR A C 1
ATOM 696 O O . THR A 1 95 ? -20.375 -16.516 -14.852 1 94.12 95 THR A O 1
ATOM 699 N N . SER A 1 96 ? -19.875 -15.273 -13.102 1 95.62 96 SER A N 1
ATOM 700 C CA . SER A 1 96 ? -18.875 -14.5 -13.836 1 95.62 96 SER A CA 1
ATOM 701 C C . SER A 1 96 ? -17.734 -14.047 -12.922 1 95.62 96 SER A C 1
ATOM 703 O O . SER A 1 96 ? -17.828 -13 -12.281 1 95.62 96 SER A O 1
ATOM 705 N N . GLU A 1 97 ? -16.703 -14.719 -13 1 94.38 97 GLU A N 1
ATOM 706 C CA . GLU A 1 97 ? -15.531 -14.438 -12.164 1 94.38 97 GLU A CA 1
ATOM 707 C C . GLU A 1 97 ? -15.008 -13.023 -12.406 1 94.38 97 GLU A C 1
ATOM 709 O O . GLU A 1 97 ? -14.672 -12.312 -11.461 1 94.38 97 GLU A O 1
ATOM 714 N N . ASN A 1 98 ? -14.984 -12.625 -13.656 1 94.62 98 ASN A N 1
ATOM 715 C CA . ASN A 1 98 ? -14.445 -11.312 -14.016 1 94.62 98 ASN A CA 1
ATOM 716 C C . ASN A 1 98 ? -15.266 -10.18 -13.406 1 94.62 98 ASN A C 1
ATOM 718 O O . ASN A 1 98 ? -14.711 -9.227 -12.859 1 94.62 98 ASN A O 1
ATOM 722 N N . VAL A 1 99 ? -16.562 -10.344 -13.492 1 96.62 99 VAL A N 1
ATOM 723 C CA . VAL A 1 99 ? -17.438 -9.328 -12.93 1 96.62 99 VAL A CA 1
ATOM 724 C C . VAL A 1 99 ? -17.266 -9.281 -11.414 1 96.62 99 VAL A C 1
ATOM 726 O O . VAL A 1 99 ? -17.188 -8.195 -10.828 1 96.62 99 VAL A O 1
ATOM 729 N N . ALA A 1 100 ? -17.219 -10.438 -10.797 1 97.56 100 ALA A N 1
ATOM 730 C CA . ALA A 1 100 ? -17.047 -10.516 -9.352 1 97.56 100 ALA A CA 1
ATOM 731 C C . ALA A 1 100 ? -15.758 -9.82 -8.906 1 97.56 100 ALA A C 1
ATOM 733 O O . ALA A 1 100 ? -15.773 -9.016 -7.973 1 97.56 100 ALA A O 1
ATOM 734 N N . ILE A 1 101 ? -14.688 -10.102 -9.633 1 96.94 101 ILE A N 1
ATOM 735 C CA . ILE A 1 101 ? -13.383 -9.516 -9.312 1 96.94 101 ILE A CA 1
ATOM 736 C C . ILE A 1 101 ? -13.461 -7.996 -9.414 1 96.94 101 ILE A C 1
ATOM 738 O O . ILE A 1 101 ? -13.023 -7.285 -8.516 1 96.94 101 ILE A O 1
ATOM 742 N N . CYS A 1 102 ? -14.078 -7.492 -10.438 1 97.62 102 CYS A N 1
ATOM 743 C CA . CYS A 1 102 ? -14.141 -6.059 -10.695 1 97.62 102 CYS A CA 1
ATOM 744 C C . CYS A 1 102 ? -15.023 -5.363 -9.664 1 97.62 102 CYS A C 1
ATOM 746 O O . CYS A 1 102 ? -14.656 -4.309 -9.141 1 97.62 102 CYS A O 1
ATOM 748 N N . VAL A 1 103 ? -16.125 -5.969 -9.352 1 98.38 103 VAL A N 1
ATOM 749 C CA . VAL A 1 103 ? -17.062 -5.344 -8.43 1 98.38 103 VAL A CA 1
ATOM 750 C C . VAL A 1 103 ? -16.484 -5.352 -7.016 1 98.38 103 VAL A C 1
ATOM 752 O O . VAL A 1 103 ? -16.656 -4.391 -6.262 1 98.38 103 VAL A O 1
ATOM 755 N N . LEU A 1 104 ? -15.859 -6.422 -6.641 1 98.44 104 LEU A N 1
ATOM 756 C CA . LEU A 1 104 ? -15.211 -6.484 -5.34 1 98.44 104 LEU A CA 1
ATOM 757 C C . LEU A 1 104 ? -14.062 -5.484 -5.254 1 98.44 104 LEU A C 1
ATOM 759 O O . LEU A 1 104 ? -13.867 -4.84 -4.219 1 98.44 104 LEU A O 1
ATOM 763 N N . ALA A 1 105 ? -13.281 -5.348 -6.344 1 98.19 105 ALA A N 1
ATOM 764 C CA . ALA A 1 105 ? -12.219 -4.34 -6.387 1 98.19 105 ALA A CA 1
ATOM 765 C C . ALA A 1 105 ? -12.797 -2.936 -6.227 1 98.19 105 ALA A C 1
ATOM 767 O O . ALA A 1 105 ? -12.227 -2.104 -5.516 1 98.19 105 ALA A O 1
ATOM 768 N N . LEU A 1 106 ? -13.906 -2.676 -6.906 1 98.44 106 LEU A N 1
ATOM 769 C CA . LEU A 1 106 ? -14.617 -1.403 -6.785 1 98.44 106 LEU A CA 1
ATOM 770 C C . LEU A 1 106 ? -15 -1.13 -5.332 1 98.44 106 LEU A C 1
ATOM 772 O O . LEU A 1 106 ? -14.836 -0.009 -4.844 1 98.44 106 LEU A O 1
ATOM 776 N N . SER A 1 107 ? -15.492 -2.146 -4.652 1 98.25 107 SER A N 1
ATOM 777 C CA . SER A 1 107 ? -15.891 -2.008 -3.258 1 98.25 107 SER A CA 1
ATOM 778 C C . SER A 1 107 ? -14.703 -1.675 -2.367 1 98.25 107 SER A C 1
ATOM 780 O O . SER A 1 107 ? -14.812 -0.844 -1.463 1 98.25 107 SER A O 1
ATOM 782 N N . MET A 1 108 ? -13.547 -2.357 -2.607 1 97.06 108 MET A N 1
ATOM 783 C CA . MET A 1 108 ? -12.352 -2.113 -1.805 1 97.06 108 MET A CA 1
ATOM 784 C C . MET A 1 108 ? -11.812 -0.707 -2.047 1 97.06 108 MET A C 1
ATOM 786 O O . MET A 1 108 ? -11.383 -0.034 -1.11 1 97.06 108 MET A O 1
ATOM 790 N N . GLY A 1 109 ? -11.805 -0.237 -3.33 1 96.75 109 GLY A N 1
ATOM 791 C CA . GLY A 1 109 ? -11.422 1.136 -3.623 1 96.75 109 GLY A CA 1
ATOM 792 C C . GLY A 1 109 ? -12.305 2.16 -2.938 1 96.75 109 GLY A C 1
ATOM 793 O O . GLY A 1 109 ? -11.812 3.15 -2.395 1 96.75 109 GLY A O 1
ATOM 794 N N . LEU A 1 110 ? -13.617 1.885 -2.99 1 96.06 110 LEU A N 1
ATOM 795 C CA . LEU A 1 110 ? -14.602 2.746 -2.346 1 96.06 110 LEU A CA 1
ATOM 796 C C . LEU A 1 110 ? -14.352 2.828 -0.844 1 96.06 110 LEU A C 1
ATOM 798 O O . LEU A 1 110 ? -14.328 3.922 -0.274 1 96.06 110 LEU A O 1
ATOM 802 N N . GLN A 1 111 ? -14.133 1.694 -0.253 1 94.44 111 GLN A N 1
ATOM 803 C CA . GLN A 1 111 ? -13.883 1.628 1.184 1 94.44 111 GLN A CA 1
ATOM 804 C C . GLN A 1 111 ? -12.578 2.322 1.55 1 94.44 111 GLN A C 1
ATOM 806 O O . GLN A 1 111 ? -12.516 3.061 2.535 1 94.44 111 GLN A O 1
ATOM 811 N N . ASN A 1 112 ? -11.531 2.104 0.854 1 93.5 112 ASN A N 1
ATOM 812 C CA . ASN A 1 112 ? -10.25 2.744 1.106 1 93.5 112 ASN A CA 1
ATOM 813 C C . ASN A 1 112 ? -10.344 4.262 0.998 1 93.5 112 ASN A C 1
ATOM 815 O O . ASN A 1 112 ? -9.727 4.988 1.777 1 93.5 112 ASN A O 1
ATOM 819 N N . GLY A 1 113 ? -11.062 4.734 0.068 1 91.5 113 GLY A N 1
ATOM 820 C CA . GLY A 1 113 ? -11.156 6.16 -0.201 1 91.5 113 GLY A CA 1
ATOM 821 C C . GLY A 1 113 ? -11.906 6.922 0.873 1 91.5 113 GLY A C 1
ATOM 822 O O . GLY A 1 113 ? -11.789 8.148 0.968 1 91.5 113 GLY A O 1
ATOM 823 N N . MET A 1 114 ? -12.695 6.234 1.619 1 85.88 114 MET A N 1
ATOM 824 C CA . MET A 1 114 ? -13.516 6.918 2.611 1 85.88 114 MET A CA 1
ATOM 825 C C . MET A 1 114 ? -12.695 7.289 3.84 1 85.88 114 MET A C 1
ATOM 827 O O . MET A 1 114 ? -13.102 8.148 4.625 1 85.88 114 MET A O 1
ATOM 831 N N . LEU A 1 115 ? -11.578 6.562 3.939 1 72.94 115 LEU A N 1
ATOM 832 C CA . LEU A 1 115 ? -10.773 6.805 5.133 1 72.94 115 LEU A CA 1
ATOM 833 C C . LEU A 1 115 ? -9.664 7.812 4.848 1 72.94 115 LEU A C 1
ATOM 835 O O . LEU A 1 115 ? -9.188 7.91 3.713 1 72.94 115 LEU A O 1
ATOM 839 N N . THR A 1 116 ? -9.68 8.922 5.586 1 60.84 116 THR A N 1
ATOM 840 C CA . THR A 1 116 ? -8.781 10.062 5.414 1 60.84 116 THR A CA 1
ATOM 841 C C . THR A 1 116 ? -7.656 10.023 6.445 1 60.84 116 THR A C 1
ATOM 843 O O . THR A 1 116 ? -7.531 9.055 7.199 1 60.84 116 THR A O 1
ATOM 846 N N . LYS A 1 117 ? -6.91 11.07 6.238 1 60.16 117 LYS A N 1
ATOM 847 C CA . LYS A 1 117 ? -5.797 11.344 7.141 1 60.16 117 LYS A CA 1
ATOM 848 C C . LYS A 1 117 ? -6.285 11.562 8.57 1 60.16 117 LYS A C 1
ATOM 850 O O . LYS A 1 117 ? -7.23 12.32 8.797 1 60.16 117 LYS A O 1
ATOM 855 N N . HIS A 1 118 ? -6.09 10.477 9.383 1 51.59 118 HIS A N 1
ATOM 856 C CA . HIS A 1 118 ? -6.301 10.648 10.812 1 51.59 118 HIS A CA 1
ATOM 857 C C . HIS A 1 118 ? -4.977 10.844 11.547 1 51.59 118 HIS A C 1
ATOM 859 O O . HIS A 1 118 ? -4.07 10.023 11.438 1 51.59 118 HIS A O 1
ATOM 865 N N . ALA A 1 119 ? -4.91 11.836 12.453 1 46.69 119 ALA A N 1
ATOM 866 C CA . ALA A 1 119 ? -3.785 12.133 13.336 1 46.69 119 ALA A CA 1
ATOM 867 C C . ALA A 1 119 ? -2.463 12.102 12.57 1 46.69 119 ALA A C 1
ATOM 869 O O . ALA A 1 119 ? -1.474 11.547 13.055 1 46.69 119 ALA A O 1
ATOM 870 N N . HIS A 1 120 ? -2.467 12.469 11.391 1 51.59 120 HIS A N 1
ATOM 871 C CA . HIS A 1 120 ? -1.249 12.617 10.602 1 51.59 120 HIS A CA 1
ATOM 872 C C . HIS A 1 120 ? -0.89 11.32 9.891 1 51.59 120 HIS A C 1
ATOM 874 O O . HIS A 1 120 ? 0.221 11.172 9.375 1 51.59 120 HIS A O 1
ATOM 880 N N . ALA A 1 121 ? -1.803 10.352 10.172 1 58.56 121 ALA A N 1
ATOM 881 C CA . ALA A 1 121 ? -1.528 9.07 9.516 1 58.56 121 ALA A CA 1
ATOM 882 C C . ALA A 1 121 ? -2.547 8.789 8.422 1 58.56 121 ALA A C 1
ATOM 884 O O . ALA A 1 121 ? -3.727 9.117 8.555 1 58.56 121 ALA A O 1
ATOM 885 N N . VAL A 1 122 ? -2.008 8.391 7.324 1 65.5 122 VAL A N 1
ATOM 886 C CA . VAL A 1 122 ? -2.9 7.906 6.273 1 65.5 122 VAL A CA 1
ATOM 887 C C . VAL A 1 122 ? -3.445 6.531 6.648 1 65.5 122 VAL A C 1
ATOM 889 O O . VAL A 1 122 ? -2.682 5.57 6.797 1 65.5 122 VAL A O 1
ATOM 892 N N . VAL A 1 123 ? -4.723 6.488 7.059 1 74.75 123 VAL A N 1
ATOM 893 C CA . VAL A 1 123 ? -5.367 5.254 7.492 1 74.75 123 VAL A CA 1
ATOM 894 C C . VAL A 1 123 ? -6.219 4.688 6.359 1 74.75 123 VAL A C 1
ATOM 896 O O . VAL A 1 123 ? -7.188 5.32 5.93 1 74.75 123 VAL A O 1
ATOM 899 N N . ARG A 1 124 ? -5.703 3.619 5.812 1 83 124 ARG A N 1
ATOM 900 C CA . ARG A 1 124 ? -6.469 2.883 4.812 1 83 124 ARG A CA 1
ATOM 901 C C . ARG A 1 124 ? -6.566 1.404 5.176 1 83 124 ARG A C 1
ATOM 903 O O . ARG A 1 124 ? -5.691 0.869 5.859 1 83 124 ARG A O 1
ATOM 910 N N . THR A 1 125 ? -7.586 0.727 4.703 1 87.12 125 THR A N 1
ATOM 911 C CA . THR A 1 125 ? -7.922 -0.601 5.203 1 87.12 125 THR A CA 1
ATOM 912 C C . THR A 1 125 ? -7.117 -1.674 4.477 1 87.12 125 THR A C 1
ATOM 914 O O . THR A 1 125 ? -6.922 -2.771 5 1 87.12 125 THR A O 1
ATOM 917 N N . THR A 1 126 ? -6.656 -1.399 3.246 1 88.56 126 THR A N 1
ATOM 918 C CA . THR A 1 126 ? -5.922 -2.424 2.512 1 88.56 126 THR A CA 1
ATOM 919 C C . THR A 1 126 ? -4.512 -1.944 2.178 1 88.56 126 THR A C 1
ATOM 921 O O . THR A 1 126 ? -3.889 -2.438 1.235 1 88.56 126 THR A O 1
ATOM 924 N N . HIS A 1 127 ? -4.043 -0.923 2.754 1 87.81 127 HIS A N 1
ATOM 925 C CA . HIS A 1 127 ? -2.719 -0.366 2.496 1 87.81 127 HIS A CA 1
ATOM 926 C C . HIS A 1 127 ? -1.684 -0.933 3.463 1 87.81 127 HIS A C 1
ATOM 928 O O . HIS A 1 127 ? -1.021 -0.18 4.18 1 87.81 127 HIS A O 1
ATOM 934 N N . MET A 1 128 ? -1.382 -2.186 3.4 1 93.75 128 MET A N 1
ATOM 935 C CA . MET A 1 128 ? -0.558 -2.846 4.41 1 93.75 128 MET A CA 1
ATOM 936 C C . MET A 1 128 ? 0.924 -2.615 4.133 1 93.75 128 MET A C 1
ATOM 938 O O . MET A 1 128 ? 1.739 -2.625 5.059 1 93.75 128 MET A O 1
ATOM 942 N N . THR A 1 129 ? 1.271 -2.361 2.844 1 93.31 129 THR A N 1
ATOM 943 C CA . THR A 1 129 ? 2.66 -2.053 2.521 1 93.31 129 THR A CA 1
ATOM 944 C C . THR A 1 129 ? 3.105 -0.772 3.223 1 93.31 129 THR A C 1
ATOM 946 O O . THR A 1 129 ? 4.129 -0.758 3.91 1 93.31 129 THR A O 1
ATOM 949 N N . GLY A 1 130 ? 2.334 0.274 3.098 1 90.69 130 GLY A N 1
ATOM 950 C CA . GLY A 1 130 ? 2.631 1.521 3.787 1 90.69 130 GLY A CA 1
ATOM 951 C C . GLY A 1 130 ? 2.551 1.401 5.297 1 90.69 130 GLY A C 1
ATOM 952 O O . GLY A 1 130 ? 3.395 1.943 6.012 1 90.69 130 GLY A O 1
ATOM 953 N N . THR A 1 131 ? 1.589 0.702 5.793 1 91.69 131 THR A N 1
ATOM 954 C CA . THR A 1 131 ? 1.391 0.499 7.223 1 91.69 131 THR A CA 1
ATOM 955 C C . THR A 1 131 ? 2.598 -0.201 7.844 1 91.69 131 THR A C 1
ATOM 957 O O . THR A 1 131 ? 3.104 0.225 8.883 1 91.69 131 THR A O 1
ATOM 960 N N . THR A 1 132 ? 3.016 -1.23 7.176 1 94.88 132 THR A N 1
ATOM 961 C CA . THR A 1 132 ? 4.16 -1.982 7.676 1 94.88 132 THR A CA 1
ATOM 962 C C . THR A 1 132 ? 5.426 -1.128 7.645 1 94.88 132 THR A C 1
ATOM 964 O O . THR A 1 132 ? 6.227 -1.159 8.586 1 94.88 132 THR A O 1
ATOM 967 N N . THR A 1 133 ? 5.59 -0.416 6.543 1 93.81 133 THR A N 1
ATOM 968 C CA . THR A 1 133 ? 6.734 0.481 6.445 1 93.81 133 THR A CA 1
ATOM 969 C C . THR A 1 133 ? 6.73 1.487 7.594 1 93.81 133 THR A C 1
ATOM 971 O O . THR A 1 133 ? 7.754 1.682 8.258 1 93.81 133 THR A O 1
ATOM 974 N N . ASP A 1 134 ? 5.605 2.096 7.852 1 90.81 134 ASP A N 1
ATOM 975 C CA . ASP A 1 134 ? 5.5 3.104 8.898 1 90.81 134 ASP A CA 1
ATOM 976 C C . ASP A 1 134 ? 5.773 2.496 10.273 1 90.81 134 ASP A C 1
ATOM 978 O O . ASP A 1 134 ? 6.449 3.109 11.102 1 90.81 134 ASP A O 1
ATOM 982 N N . ILE A 1 135 ? 5.223 1.365 10.516 1 93.38 135 ILE A N 1
ATOM 983 C CA . ILE A 1 135 ? 5.488 0.665 11.766 1 93.38 135 ILE A CA 1
ATOM 984 C C . ILE A 1 135 ? 6.988 0.443 11.93 1 93.38 135 ILE A C 1
ATOM 986 O O . ILE A 1 135 ? 7.555 0.729 12.984 1 93.38 135 ILE A O 1
ATOM 990 N N . GLY A 1 136 ? 7.617 -0.082 10.898 1 95.25 136 GLY A N 1
ATOM 991 C CA . GLY A 1 136 ? 9.055 -0.318 10.93 1 95.25 136 GLY A CA 1
ATOM 992 C C . GLY A 1 136 ? 9.859 0.943 11.18 1 95.25 136 GLY A C 1
ATOM 993 O O . GLY A 1 136 ? 10.781 0.946 12 1 95.25 136 GLY A O 1
ATOM 994 N N . VAL A 1 137 ? 9.531 1.983 10.492 1 91.38 137 VAL A N 1
ATOM 995 C CA . VAL A 1 137 ? 10.258 3.244 10.609 1 91.38 137 VAL A CA 1
ATOM 996 C C . VAL A 1 137 ? 10.102 3.797 12.023 1 91.38 137 VAL A C 1
ATOM 998 O O . VAL A 1 137 ? 11.07 4.281 12.617 1 91.38 137 VAL A O 1
ATOM 1001 N N . ILE A 1 138 ? 8.891 3.762 12.609 1 90 138 ILE A N 1
ATOM 1002 C CA . ILE A 1 138 ? 8.656 4.25 13.961 1 90 138 ILE A CA 1
ATOM 1003 C C . ILE A 1 138 ? 9.477 3.434 14.961 1 90 138 ILE A C 1
ATOM 1005 O O . ILE A 1 138 ? 10.094 3.99 15.875 1 90 138 ILE A O 1
ATOM 1009 N N . ILE A 1 139 ? 9.477 2.133 14.781 1 93.44 139 ILE A N 1
ATOM 1010 C CA . ILE A 1 139 ? 10.312 1.272 15.617 1 93.44 139 ILE A CA 1
ATOM 1011 C C . ILE A 1 139 ? 11.773 1.684 15.484 1 93.44 139 ILE A C 1
ATOM 1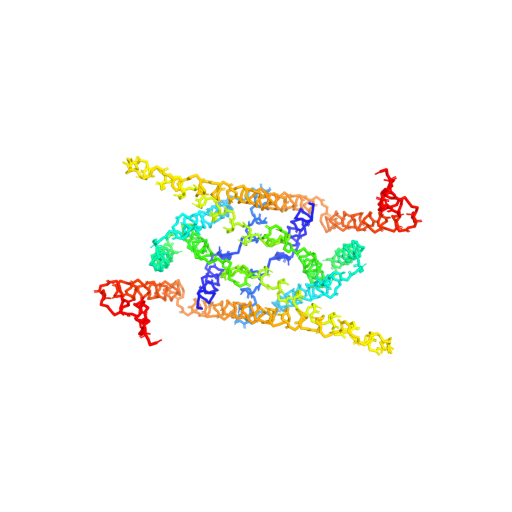013 O O . ILE A 1 139 ? 12.492 1.789 16.484 1 93.44 139 ILE A O 1
ATOM 1017 N N . GLY A 1 140 ? 12.203 1.896 14.266 1 92.62 140 GLY A N 1
ATOM 1018 C CA . GLY A 1 140 ? 13.57 2.328 14.008 1 92.62 140 GLY A CA 1
ATOM 1019 C C . GLY A 1 140 ? 13.914 3.645 14.672 1 92.62 140 GLY A C 1
ATOM 1020 O O . GLY A 1 140 ? 15.008 3.797 15.227 1 92.62 140 GLY A O 1
ATOM 1021 N N . HIS A 1 141 ? 13 4.582 14.578 1 87.88 141 HIS A N 1
ATOM 1022 C CA . HIS A 1 141 ? 13.211 5.863 15.242 1 87.88 141 HIS A CA 1
ATOM 1023 C C . HIS A 1 141 ? 13.422 5.676 16.75 1 87.88 141 HIS A C 1
ATOM 1025 O O . HIS A 1 141 ? 14.297 6.309 17.328 1 87.88 141 HIS A O 1
ATOM 1031 N N . GLN A 1 142 ? 12.609 4.863 17.328 1 87.81 142 GLN A N 1
ATOM 1032 C CA . GLN A 1 142 ? 12.719 4.617 18.766 1 87.81 142 GLN A CA 1
ATOM 1033 C C . GLN A 1 142 ? 14.039 3.945 19.109 1 87.81 142 GLN A C 1
ATOM 1035 O O . GLN A 1 142 ? 14.68 4.293 20.109 1 87.81 142 GLN A O 1
ATOM 1040 N N . LEU A 1 143 ? 14.398 3.043 18.344 1 88.19 143 LEU A N 1
ATOM 1041 C CA . LEU A 1 143 ? 15.656 2.336 18.562 1 88.19 143 LEU A CA 1
ATOM 1042 C C . LEU A 1 143 ? 16.844 3.258 18.328 1 88.19 143 LEU A C 1
ATOM 1044 O O . LEU A 1 143 ? 17.828 3.221 19.078 1 88.19 143 LEU A O 1
ATOM 1048 N N . GLY A 1 144 ? 16.797 4.008 17.297 1 83.94 144 GLY A N 1
ATOM 1049 C CA . GLY A 1 144 ? 17.844 4.965 17.016 1 83.94 144 GLY A CA 1
ATOM 1050 C C . GLY A 1 144 ? 18.047 5.98 18.125 1 83.94 144 GLY A C 1
ATOM 1051 O O . GLY A 1 144 ? 19.188 6.32 18.469 1 83.94 144 GLY A O 1
ATOM 1052 N N . ARG A 1 145 ? 17 6.488 18.625 1 79.5 145 ARG A N 1
ATOM 1053 C CA . ARG A 1 145 ? 17.078 7.426 19.734 1 79.5 145 ARG A CA 1
ATOM 1054 C C . ARG A 1 145 ? 17.719 6.785 20.953 1 79.5 145 ARG A C 1
ATOM 1056 O O . ARG A 1 145 ? 18.531 7.414 21.641 1 79.5 145 ARG A O 1
ATOM 1063 N N . ARG A 1 146 ? 17.359 5.617 21.188 1 81.88 146 ARG A N 1
ATOM 1064 C CA . ARG A 1 146 ? 17.922 4.902 22.312 1 81.88 146 ARG A CA 1
ATOM 1065 C C . ARG A 1 146 ? 19.422 4.695 22.125 1 81.88 146 ARG A C 1
ATOM 1067 O O . ARG A 1 146 ? 20.203 4.82 23.078 1 81.88 146 ARG A O 1
ATOM 1074 N N . LEU A 1 147 ? 19.734 4.363 20.953 1 78.75 147 LEU A N 1
ATOM 1075 C CA . LEU A 1 147 ? 21.141 4.133 20.656 1 78.75 147 LEU A CA 1
ATOM 1076 C C . LEU A 1 147 ? 21.953 5.422 20.781 1 78.75 147 LEU A C 1
ATOM 1078 O O . LEU A 1 147 ? 23.078 5.406 21.266 1 78.75 147 LEU A O 1
ATOM 1082 N N . HIS A 1 148 ? 21.344 6.48 20.344 1 73.12 148 HIS A N 1
ATOM 1083 C CA . HIS A 1 148 ? 21.984 7.781 20.484 1 73.12 148 HIS A CA 1
ATOM 1084 C C . HIS A 1 148 ? 22.125 8.18 21.938 1 73.12 148 HIS A C 1
ATOM 1086 O O . HIS A 1 148 ? 23.156 8.719 22.359 1 73.12 148 HIS A O 1
ATOM 1092 N N . ASP A 1 149 ? 21.094 7.988 22.594 1 71.94 149 ASP A N 1
ATOM 1093 C CA . ASP A 1 149 ? 21.141 8.281 24.031 1 71.94 149 ASP A CA 1
ATOM 1094 C C . ASP A 1 149 ? 22.203 7.465 24.734 1 71.94 149 ASP A C 1
ATOM 1096 O O . ASP A 1 149 ? 22.906 7.973 25.609 1 71.94 149 ASP A O 1
ATOM 1100 N N . LEU A 1 150 ? 22.234 6.289 24.297 1 67.31 150 LEU A N 1
ATOM 1101 C CA . LEU A 1 150 ? 23.234 5.418 24.891 1 67.31 150 LEU A CA 1
ATOM 1102 C C . LEU A 1 150 ? 24.641 5.863 24.516 1 67.31 150 LEU A C 1
ATOM 1104 O O . LEU A 1 150 ? 25.547 5.859 25.344 1 67.31 150 LEU A O 1
ATOM 1108 N N . ALA A 1 151 ? 24.766 6.289 23.328 1 64.62 151 ALA A N 1
ATOM 1109 C CA . ALA A 1 151 ? 26.062 6.75 22.844 1 64.62 151 ALA A CA 1
ATOM 1110 C C . ALA A 1 151 ? 26.453 8.07 23.5 1 64.62 151 ALA A C 1
ATOM 1112 O O . ALA A 1 151 ? 27.625 8.297 23.812 1 64.62 151 ALA A O 1
ATOM 1113 N N . MET A 1 152 ? 25.406 8.992 23.562 1 59.06 152 MET A N 1
ATOM 1114 C CA . MET A 1 152 ? 25.656 10.289 24.188 1 59.06 152 MET A CA 1
ATOM 1115 C C . MET A 1 152 ? 25.875 10.141 25.688 1 59.06 152 MET A C 1
ATOM 1117 O O . MET A 1 152 ? 26.531 10.977 26.312 1 59.06 152 MET A O 1
ATOM 1121 N N . ARG A 1 153 ? 24.938 9.352 26.297 1 56.19 153 ARG A N 1
ATOM 1122 C CA . ARG A 1 153 ? 25.188 9.125 27.719 1 56.19 153 ARG A CA 1
ATOM 1123 C C . ARG A 1 153 ? 26.656 8.844 27.969 1 56.19 153 ARG A C 1
ATOM 1125 O O . ARG A 1 153 ? 27.203 9.211 29.016 1 56.19 153 ARG A O 1
ATOM 1132 N N . GLU A 1 154 ? 27.203 8.227 27.031 1 50.66 154 GLU A N 1
ATOM 1133 C CA . GLU A 1 154 ? 28.641 8.008 27.25 1 50.66 154 GLU A CA 1
ATOM 1134 C C . GLU A 1 154 ? 29.422 9.312 27.094 1 50.66 154 GLU A C 1
ATOM 1136 O O . GLU A 1 154 ? 30.438 9.5 27.75 1 50.66 154 GLU A O 1
ATOM 1141 N N . HIS A 1 155 ? 28.875 10.195 26.172 1 43 155 HIS A N 1
ATOM 1142 C CA . HIS A 1 155 ? 29.625 11.43 26.016 1 43 155 HIS A CA 1
ATOM 1143 C C . HIS A 1 155 ? 29.016 12.562 26.828 1 43 155 HIS A C 1
ATOM 1145 O O . HIS A 1 155 ? 29.484 13.703 26.781 1 43 155 HIS A O 1
ATOM 1151 N N . LEU A 1 156 ? 27.797 12.539 27.234 1 43.44 156 LEU A N 1
ATOM 1152 C CA . LEU A 1 156 ? 27.125 13.688 27.828 1 43.44 156 LEU A CA 1
ATOM 1153 C C . LEU A 1 156 ? 27.625 13.938 29.25 1 43.44 156 LEU A C 1
ATOM 1155 O O . LEU A 1 156 ? 27.141 13.312 30.203 1 43.44 156 LEU A O 1
ATOM 1159 N N . PHE A 1 157 ? 28.859 13.969 29.547 1 36.94 157 PHE A N 1
ATOM 1160 C CA . PHE A 1 157 ? 29.141 14.844 30.688 1 36.94 157 PHE A CA 1
ATOM 1161 C C . PHE A 1 157 ? 28.406 16.172 30.531 1 36.94 157 PHE A C 1
ATOM 1163 O O . PHE A 1 157 ? 28.234 16.906 31.5 1 36.94 157 PHE A O 1
ATOM 1170 N N . SER A 1 158 ? 28.531 17.031 29.438 1 36.81 158 SER A N 1
ATOM 1171 C CA . SER A 1 158 ? 28.547 18.469 29.625 1 36.81 158 SER A CA 1
ATOM 1172 C C . SER A 1 158 ? 27.125 19.016 29.734 1 36.81 158 SER A C 1
ATOM 1174 O O . SER A 1 158 ? 26.844 19.875 30.594 1 36.81 158 SER A O 1
ATOM 1176 N N . ARG A 1 159 ? 26.312 19.5 28.531 1 41.88 159 ARG A N 1
ATOM 1177 C CA . ARG A 1 159 ? 25.578 20.75 28.547 1 41.88 159 ARG A CA 1
ATOM 1178 C C . ARG A 1 159 ? 24.172 20.562 29.094 1 41.88 159 ARG A C 1
ATOM 1180 O O . ARG A 1 159 ? 23.391 19.766 28.562 1 41.88 159 ARG A O 1
ATOM 1187 N N . GLU A 1 160 ? 23.828 20.875 30.328 1 39.94 160 GLU A N 1
ATOM 1188 C CA . GLU A 1 160 ? 22.734 20.891 31.281 1 39.94 160 GLU A CA 1
ATOM 1189 C C . GLU A 1 160 ? 21.438 21.375 30.625 1 39.94 160 GLU A C 1
ATOM 1191 O O . GLU A 1 160 ? 20.375 20.812 30.859 1 39.94 160 GLU A O 1
ATOM 1196 N N . GLY A 1 161 ? 21.297 22.672 30.297 1 40.59 161 GLY A N 1
ATOM 1197 C CA . GLY A 1 161 ? 20.172 23.594 30.312 1 40.59 161 GLY A CA 1
ATOM 1198 C C . GLY A 1 161 ? 19.141 23.281 29.25 1 40.59 161 GLY A C 1
ATOM 1199 O O . GLY A 1 161 ? 17.938 23.375 29.5 1 40.59 161 GLY A O 1
ATOM 1200 N N . SER A 1 162 ? 19.5 23.266 27.906 1 46.97 162 SER A N 1
ATOM 1201 C CA . SER A 1 162 ? 18.625 23.234 26.734 1 46.97 162 SER A CA 1
ATOM 1202 C C . SER A 1 162 ? 17.906 21.906 26.594 1 46.97 162 SER A C 1
ATOM 1204 O O . SER A 1 162 ? 17.188 21.672 25.625 1 46.97 162 SER A O 1
ATOM 1206 N N . GLN A 1 163 ? 18.062 21.141 27.594 1 51.62 163 GLN A N 1
ATOM 1207 C CA . GLN A 1 163 ? 17.688 19.734 27.562 1 51.62 163 GLN A CA 1
ATOM 1208 C C . GLN A 1 163 ? 16.203 19.562 27.859 1 51.62 163 GLN A C 1
ATOM 1210 O O . GLN A 1 163 ? 15.578 18.594 27.391 1 51.62 163 GLN A O 1
ATOM 1215 N N . HIS A 1 164 ? 15.664 20.547 28.656 1 50.31 164 HIS A N 1
ATOM 1216 C CA . HIS A 1 164 ? 14.289 20.297 29.062 1 50.31 164 HIS A CA 1
ATOM 1217 C C . HIS A 1 164 ? 13.328 20.422 27.891 1 50.31 164 HIS A C 1
ATOM 1219 O O . HIS A 1 164 ? 12.453 19.562 27.703 1 50.31 164 HIS A O 1
ATOM 1225 N N . VAL A 1 165 ? 13.414 21.594 27.156 1 51.09 165 VAL A N 1
ATOM 1226 C CA . VAL A 1 165 ? 12.508 21.828 26.047 1 51.09 165 VAL A CA 1
ATOM 1227 C C . VAL A 1 165 ? 12.68 20.734 24.984 1 51.09 165 VAL A C 1
ATOM 1229 O O . VAL A 1 165 ? 11.695 20.266 24.422 1 51.09 165 VAL A O 1
ATOM 1232 N N . GLN A 1 166 ? 13.953 20.328 24.75 1 58.81 166 GLN A N 1
ATOM 1233 C CA . GLN A 1 166 ? 14.227 19.281 23.766 1 58.81 166 GLN A CA 1
ATOM 1234 C C . GLN A 1 166 ? 13.641 17.953 24.219 1 58.81 166 GLN A C 1
ATOM 1236 O O . GLN A 1 166 ? 13.148 17.172 23.406 1 58.81 166 GLN A O 1
ATOM 1241 N N . ARG A 1 167 ? 13.609 17.906 25.547 1 60.97 167 ARG A N 1
ATOM 1242 C CA . ARG A 1 167 ? 13.062 16.672 26.109 1 60.97 167 ARG A CA 1
ATOM 1243 C C . ARG A 1 167 ? 11.547 16.625 25.938 1 60.97 167 ARG A C 1
ATOM 1245 O O . ARG A 1 167 ? 10.984 15.57 25.641 1 60.97 167 ARG A O 1
ATOM 1252 N N . GLU A 1 168 ? 10.898 17.828 26.172 1 61.38 168 GLU A N 1
ATOM 1253 C CA . GLU A 1 168 ? 9.445 17.859 26.047 1 61.38 168 GLU A CA 1
ATOM 1254 C C . GLU A 1 168 ? 9.008 17.609 24.594 1 61.38 168 GLU A C 1
ATOM 1256 O O . GLU A 1 168 ? 8.039 16.891 24.359 1 61.38 168 GLU A O 1
ATOM 1261 N N . ASN A 1 169 ? 9.664 18.234 23.625 1 64.56 169 ASN A N 1
ATOM 1262 C CA . ASN A 1 169 ? 9.359 18.031 22.219 1 64.56 169 ASN A CA 1
ATOM 1263 C C . ASN A 1 169 ? 9.578 16.578 21.797 1 64.56 169 ASN A C 1
ATOM 1265 O O . ASN A 1 169 ? 8.805 16.031 21 1 64.56 169 ASN A O 1
ATOM 1269 N N . THR A 1 170 ? 10.562 16.109 22.453 1 65.56 170 THR A N 1
ATOM 1270 C CA . THR A 1 170 ? 10.867 14.711 22.156 1 65.56 170 THR A CA 1
ATOM 1271 C C . THR A 1 170 ? 9.789 13.789 22.734 1 65.56 170 THR A C 1
ATOM 1273 O O . THR A 1 170 ? 9.398 12.812 22.078 1 65.56 170 THR A O 1
ATOM 1276 N N . LEU A 1 171 ? 9.312 14.203 23.906 1 66.19 171 LEU A N 1
ATOM 1277 C CA . LEU A 1 171 ? 8.281 13.391 24.547 1 66.19 171 LEU A CA 1
ATOM 1278 C C . LEU A 1 171 ? 6.969 13.477 23.781 1 66.19 171 LEU A C 1
ATOM 1280 O O . LEU A 1 171 ? 6.266 12.469 23.641 1 66.19 171 LEU A O 1
ATOM 1284 N N . ARG A 1 172 ? 6.633 14.633 23.359 1 67.62 172 ARG A N 1
ATOM 1285 C CA . ARG A 1 172 ? 5.418 14.82 22.578 1 67.62 172 ARG A CA 1
ATOM 1286 C C . ARG A 1 172 ? 5.492 14.055 21.266 1 67.62 172 ARG A C 1
ATOM 1288 O O . ARG A 1 172 ? 4.508 13.453 20.828 1 67.62 172 ARG A O 1
ATOM 1295 N N . ARG A 1 173 ? 6.617 14.094 20.688 1 69.88 173 ARG A N 1
ATOM 1296 C CA . ARG A 1 173 ? 6.816 13.375 19.438 1 69.88 173 ARG A CA 1
ATOM 1297 C C . ARG A 1 173 ? 6.711 11.867 19.656 1 69.88 173 ARG A C 1
ATOM 1299 O O . ARG A 1 173 ? 6.117 11.156 18.828 1 69.88 173 ARG A O 1
ATOM 1306 N N . ARG A 1 174 ? 7.195 11.5 20.75 1 70.06 174 ARG A N 1
ATOM 1307 C CA . ARG A 1 174 ? 7.16 10.078 21.078 1 70.06 174 ARG A CA 1
ATOM 1308 C C . ARG A 1 174 ? 5.727 9.602 21.281 1 70.06 174 ARG A C 1
ATOM 1310 O O . ARG A 1 174 ? 5.367 8.508 20.844 1 70.06 174 ARG A O 1
ATOM 1317 N N . ARG A 1 175 ? 4.996 10.422 21.969 1 69.31 175 ARG A N 1
ATOM 1318 C CA . ARG A 1 175 ? 3.607 10.055 22.219 1 69.31 175 ARG A CA 1
ATOM 1319 C C . ARG A 1 175 ? 2.814 9.977 20.922 1 69.31 175 ARG A C 1
ATOM 1321 O O . ARG A 1 175 ? 2.018 9.055 20.734 1 69.31 175 ARG A O 1
ATOM 1328 N N . SER A 1 176 ? 3.158 10.922 20.141 1 78.62 176 SER A N 1
ATOM 1329 C CA . SER A 1 176 ? 2.475 10.953 18.844 1 78.62 176 SER A CA 1
ATOM 1330 C C . SER A 1 176 ? 2.848 9.742 18 1 78.62 176 SER A C 1
ATOM 1332 O O . SER A 1 176 ? 1.983 9.125 17.375 1 78.62 176 SER A O 1
ATOM 1334 N N . GLU A 1 177 ? 4.078 9.383 18.156 1 82.44 177 GLU A N 1
ATOM 1335 C CA . GLU A 1 177 ? 4.547 8.242 17.375 1 82.44 177 GLU A CA 1
ATOM 1336 C C . GLU A 1 177 ? 3.982 6.934 17.906 1 82.44 177 GLU A C 1
ATOM 1338 O O . GLU A 1 177 ? 3.662 6.027 17.141 1 82.44 177 GLU A O 1
ATOM 1343 N N . TRP A 1 178 ? 3.818 6.93 19.156 1 85 178 TRP A N 1
ATOM 1344 C CA . TRP A 1 178 ? 3.281 5.711 19.766 1 85 178 TRP A CA 1
ATOM 1345 C C . TRP A 1 178 ? 1.809 5.535 19.406 1 85 178 TRP A C 1
ATOM 1347 O O . TRP A 1 178 ? 1.353 4.41 19.172 1 85 178 TRP A O 1
ATOM 1357 N N . GLY A 1 179 ? 1.074 6.629 19.484 1 85.62 179 GLY A N 1
ATOM 1358 C CA . GLY A 1 179 ? -0.315 6.574 19.062 1 85.62 179 GLY A CA 1
ATOM 1359 C C . GLY A 1 179 ? -0.483 6.113 17.625 1 85.62 179 GLY A C 1
ATOM 1360 O O . GLY A 1 179 ? -1.364 5.305 17.328 1 85.62 179 GLY A O 1
ATOM 1361 N N . GLN A 1 180 ? 0.37 6.578 16.844 1 86.25 180 GLN A N 1
ATOM 1362 C CA . GLN A 1 180 ? 0.346 6.188 15.438 1 86.25 180 GLN A CA 1
ATOM 1363 C C . GLN A 1 180 ? 0.697 4.711 15.273 1 86.25 180 GLN A C 1
ATOM 1365 O O . GLN A 1 180 ? 0.052 3.998 14.508 1 86.25 180 GLN A O 1
ATOM 1370 N N . MET A 1 181 ? 1.708 4.316 15.992 1 89.44 181 MET A N 1
ATOM 1371 C CA . MET A 1 181 ? 2.148 2.926 15.922 1 89.44 181 MET A CA 1
ATOM 1372 C C . MET A 1 181 ? 1.035 1.979 16.359 1 89.44 181 MET A C 1
ATOM 1374 O O . MET A 1 181 ? 0.82 0.938 15.734 1 89.44 181 MET A O 1
ATOM 1378 N N . ARG A 1 182 ? 0.388 2.361 17.422 1 91.44 182 ARG A N 1
ATOM 1379 C CA . ARG A 1 182 ? -0.7 1.53 17.922 1 91.44 182 ARG A CA 1
ATOM 1380 C C . ARG A 1 182 ? -1.827 1.424 16.906 1 91.44 182 ARG A C 1
ATOM 1382 O O . ARG A 1 182 ? -2.352 0.335 16.672 1 91.44 182 ARG A O 1
ATOM 1389 N N . LEU A 1 183 ? -2.18 2.521 16.312 1 89.94 183 LEU A N 1
ATOM 1390 C CA . LEU A 1 183 ? -3.244 2.543 15.312 1 89.94 183 LEU A CA 1
ATOM 1391 C C . LEU A 1 183 ? -2.875 1.684 14.109 1 89.94 183 LEU A C 1
ATOM 1393 O O . LEU A 1 183 ? -3.678 0.867 13.648 1 89.94 183 LEU A O 1
ATOM 1397 N N . LEU A 1 184 ? -1.714 1.873 13.664 1 92.5 184 LEU A N 1
ATOM 1398 C CA . LEU A 1 184 ? -1.258 1.148 12.477 1 92.5 184 LEU A CA 1
ATOM 1399 C C . LEU A 1 184 ? -1.15 -0.346 12.766 1 92.5 184 LEU A C 1
ATOM 1401 O O . LEU A 1 184 ? -1.497 -1.172 11.922 1 92.5 184 LEU A O 1
ATOM 1405 N N . SER A 1 185 ? -0.661 -0.694 13.953 1 95.31 185 SER A N 1
ATOM 1406 C CA . SER A 1 185 ? -0.571 -2.1 14.336 1 95.31 185 SER A CA 1
ATOM 1407 C C . SER A 1 185 ? -1.953 -2.736 14.43 1 95.31 185 SER A C 1
ATOM 1409 O O . SER A 1 185 ? -2.141 -3.889 14.031 1 95.31 185 SER A O 1
ATOM 1411 N N . LEU A 1 186 ? -2.875 -2.014 14.938 1 94.5 186 LEU A N 1
ATOM 1412 C CA . LEU A 1 186 ? -4.238 -2.52 15.031 1 94.5 186 LEU A CA 1
ATOM 1413 C C . LEU A 1 186 ? -4.832 -2.756 13.648 1 94.5 186 LEU A C 1
ATOM 1415 O O . LEU A 1 186 ? -5.535 -3.742 13.43 1 94.5 186 LEU A O 1
ATOM 1419 N N . LEU A 1 187 ? -4.531 -1.847 12.758 1 94.06 187 LEU A N 1
ATOM 1420 C CA . LEU A 1 187 ? -4.996 -2.008 11.383 1 94.06 187 LEU A CA 1
ATOM 1421 C C . LEU A 1 187 ? -4.41 -3.27 10.758 1 94.06 187 LEU A C 1
ATOM 1423 O O . LEU A 1 187 ? -5.133 -4.055 10.141 1 94.06 187 LEU A O 1
ATOM 1427 N N . LEU A 1 188 ? -3.137 -3.455 10.969 1 96.56 188 LEU A N 1
ATOM 1428 C CA . LEU A 1 188 ? -2.424 -4.594 10.398 1 96.56 188 LEU A CA 1
ATOM 1429 C C . LEU A 1 188 ? -2.945 -5.906 10.977 1 96.56 188 LEU A C 1
ATOM 1431 O O . LEU A 1 188 ? -3.219 -6.852 10.234 1 96.56 188 LEU A O 1
ATOM 1435 N N . VAL A 1 189 ? -3.09 -5.973 12.281 1 97.44 189 VAL A N 1
ATOM 1436 C CA . VAL A 1 189 ? -3.549 -7.18 12.953 1 97.44 189 VAL A CA 1
ATOM 1437 C C . VAL A 1 189 ? -5 -7.469 12.562 1 97.44 189 VAL A C 1
ATOM 1439 O O . VAL A 1 189 ? -5.375 -8.625 12.359 1 97.44 189 VAL A O 1
ATOM 1442 N N . SER A 1 190 ? -5.832 -6.438 12.508 1 97.75 190 SER A N 1
ATOM 1443 C CA . SER A 1 190 ? -7.223 -6.609 12.102 1 97.75 190 SER A CA 1
ATOM 1444 C C . SER A 1 190 ? -7.312 -7.168 10.68 1 97.75 190 SER A C 1
ATOM 1446 O O . SER A 1 190 ? -8.102 -8.086 10.422 1 97.75 190 SER A O 1
ATOM 1448 N N . PHE A 1 191 ? -6.559 -6.652 9.797 1 97.81 191 PHE A N 1
ATOM 1449 C CA . PHE A 1 191 ? -6.527 -7.133 8.422 1 97.81 191 PHE A CA 1
ATOM 1450 C C . PHE A 1 191 ? -6.09 -8.594 8.367 1 97.81 191 PHE A C 1
ATOM 1452 O O . PHE A 1 191 ? -6.672 -9.398 7.637 1 97.81 191 PHE A O 1
ATOM 1459 N N . PHE A 1 192 ? -5.016 -8.914 9.125 1 97.81 192 PHE A N 1
ATOM 1460 C CA . PHE A 1 192 ? -4.504 -10.273 9.188 1 97.81 192 PHE A CA 1
ATOM 1461 C C . PHE A 1 192 ? -5.566 -11.227 9.727 1 97.81 192 PHE A C 1
ATOM 1463 O O . PHE A 1 192 ? -5.797 -12.297 9.156 1 97.81 192 PHE A O 1
ATOM 1470 N N . CYS A 1 193 ? -6.211 -10.852 10.82 1 98.06 193 CYS A N 1
ATOM 1471 C CA . CYS A 1 193 ? -7.27 -11.672 11.398 1 98.06 193 CYS A CA 1
ATOM 1472 C C . CYS A 1 193 ? -8.438 -11.812 10.438 1 98.06 193 CYS A C 1
ATOM 1474 O O . CYS A 1 193 ? -9.07 -12.867 10.367 1 98.06 193 CYS A O 1
ATOM 1476 N N . GLY A 1 194 ? -8.758 -10.758 9.766 1 98.38 194 GLY A N 1
ATOM 1477 C CA . GLY A 1 194 ? -9.773 -10.844 8.719 1 98.38 194 GLY A CA 1
ATOM 1478 C C . GLY A 1 194 ? -9.422 -11.836 7.625 1 98.38 194 GLY A C 1
ATOM 1479 O O . GLY A 1 194 ? -10.281 -12.586 7.168 1 98.38 194 GLY A O 1
ATOM 1480 N N . SER A 1 195 ? -8.172 -11.781 7.254 1 97.81 195 SER A N 1
ATOM 1481 C CA . SER A 1 195 ? -7.723 -12.719 6.234 1 97.81 195 SER A CA 1
ATOM 1482 C C . SER A 1 195 ? -7.855 -14.164 6.711 1 97.81 195 SER A C 1
ATOM 1484 O O . SER A 1 195 ? -8.289 -15.039 5.957 1 97.81 195 SER A O 1
ATOM 1486 N N . LEU A 1 196 ? -7.473 -14.414 7.934 1 97.38 196 LEU A N 1
ATOM 1487 C CA . LEU A 1 196 ? -7.621 -15.742 8.523 1 97.38 196 LEU A CA 1
ATOM 1488 C C . LEU A 1 196 ? -9.078 -16.172 8.516 1 97.38 196 LEU A C 1
ATOM 1490 O O . LEU A 1 196 ? -9.398 -17.297 8.109 1 97.38 196 LEU A O 1
ATOM 1494 N N . THR A 1 197 ? -9.938 -15.32 8.953 1 98.12 197 THR A N 1
ATOM 1495 C CA . THR A 1 197 ? -11.367 -15.609 9.039 1 98.12 197 THR A CA 1
ATOM 1496 C C . THR A 1 197 ? -11.961 -15.82 7.652 1 98.12 197 THR A C 1
ATOM 1498 O O . THR A 1 197 ? -12.719 -16.766 7.434 1 98.12 197 THR A O 1
ATOM 1501 N N . GLY A 1 198 ? -11.633 -14.891 6.766 1 97.94 198 GLY A N 1
ATOM 1502 C CA . GLY A 1 198 ? -12.148 -15.008 5.41 1 97.94 198 GLY A CA 1
ATOM 1503 C C . GLY A 1 198 ? -11.797 -16.312 4.742 1 97.94 198 GLY A C 1
ATOM 1504 O O . GLY A 1 198 ? -12.648 -16.969 4.133 1 97.94 198 GLY A O 1
ATOM 1505 N N . PHE A 1 199 ? -10.523 -16.719 4.863 1 96.94 199 PHE A N 1
ATOM 1506 C CA . PHE A 1 199 ? -10.094 -17.953 4.238 1 96.94 199 PHE A CA 1
ATOM 1507 C C . PHE A 1 199 ? -10.75 -19.156 4.906 1 96.94 199 PHE A C 1
ATOM 1509 O O . PHE A 1 199 ? -11.18 -20.094 4.234 1 96.94 199 PHE A O 1
ATOM 1516 N N . SER A 1 200 ? -10.867 -19.156 6.215 1 97.5 200 SER A N 1
ATOM 1517 C CA . SER A 1 200 ? -11.523 -20.234 6.945 1 97.5 200 SER A CA 1
ATOM 1518 C C . SER A 1 200 ? -12.984 -20.359 6.543 1 97.5 200 SER A C 1
ATOM 1520 O O . SER A 1 200 ? -13.492 -21.469 6.375 1 97.5 200 SER A O 1
ATOM 1522 N N . LEU A 1 201 ? -13.641 -19.266 6.41 1 97.69 201 LEU A N 1
ATOM 1523 C CA . LEU A 1 201 ? -15.047 -19.266 6.016 1 97.69 201 LEU A CA 1
ATOM 1524 C C . LEU A 1 201 ? -15.211 -19.781 4.59 1 97.69 201 LEU A C 1
ATOM 1526 O O . LEU A 1 201 ? -16.188 -20.469 4.281 1 97.69 201 LEU A O 1
ATOM 1530 N N . TYR A 1 202 ? -14.281 -19.391 3.752 1 96.88 202 TYR A N 1
ATOM 1531 C CA . TYR A 1 202 ? -14.352 -19.875 2.379 1 96.88 202 TYR A CA 1
ATOM 1532 C C . TYR A 1 202 ? -14.211 -21.406 2.334 1 96.88 202 TYR A C 1
ATOM 1534 O O . TYR A 1 202 ? -14.898 -22.062 1.561 1 96.88 202 TYR A O 1
ATOM 1542 N N . ARG A 1 203 ? -13.312 -21.953 3.102 1 95.25 203 ARG A N 1
ATOM 1543 C CA . ARG A 1 203 ? -13.109 -23.391 3.143 1 95.25 203 ARG A CA 1
ATOM 1544 C C . ARG A 1 203 ? -14.367 -24.109 3.602 1 95.25 203 ARG A C 1
ATOM 1546 O O . ARG A 1 203 ? -14.664 -25.219 3.139 1 95.25 203 ARG A O 1
ATOM 1553 N N . ALA A 1 204 ? -15.133 -23.484 4.391 1 96.31 204 ALA A N 1
ATOM 1554 C CA . ALA A 1 204 ? -16.312 -24.109 4.977 1 96.31 204 ALA A CA 1
ATOM 1555 C C . ALA A 1 204 ? -17.547 -23.859 4.105 1 96.31 204 ALA A C 1
ATOM 1557 O O . ALA A 1 204 ? -18.391 -24.75 3.936 1 96.31 204 ALA A O 1
ATOM 1558 N N . TRP A 1 205 ? -17.656 -22.578 3.551 1 96.88 205 TRP A N 1
ATOM 1559 C CA . TRP A 1 205 ? -18.938 -22.172 2.967 1 96.88 205 TRP A CA 1
ATOM 1560 C C . TRP A 1 205 ? -18.766 -21.781 1.503 1 96.88 205 TRP A C 1
ATOM 1562 O O . TRP A 1 205 ? -19.734 -21.391 0.841 1 96.88 205 TRP A O 1
ATOM 1572 N N . GLY A 1 206 ? -17.547 -21.828 0.986 1 95.81 206 GLY A N 1
ATOM 1573 C CA . GLY A 1 206 ? -17.328 -21.406 -0.39 1 95.81 206 GLY A CA 1
ATOM 1574 C C . GLY A 1 206 ? -17.609 -19.938 -0.628 1 95.81 206 GLY A C 1
ATOM 1575 O O . GLY A 1 206 ? -17.188 -19.094 0.164 1 95.81 206 GLY A O 1
ATOM 1576 N N . ALA A 1 207 ? -18.297 -19.672 -1.669 1 95.69 207 ALA A N 1
ATOM 1577 C CA . ALA A 1 207 ? -18.562 -18.297 -2.074 1 95.69 207 ALA A CA 1
ATOM 1578 C C . ALA A 1 207 ? -19.422 -17.578 -1.038 1 95.69 207 ALA A C 1
ATOM 1580 O O . ALA A 1 207 ? -19.375 -16.344 -0.935 1 95.69 207 ALA A O 1
ATOM 1581 N N . ASP A 1 208 ? -20.188 -18.312 -0.263 1 97.94 208 ASP A N 1
ATOM 1582 C CA . ASP A 1 208 ? -21.062 -17.719 0.74 1 97.94 208 ASP A CA 1
ATOM 1583 C C . ASP A 1 208 ? -20.25 -17.016 1.826 1 97.94 208 ASP A C 1
ATOM 1585 O O . ASP A 1 208 ? -20.812 -16.234 2.611 1 97.94 208 ASP A O 1
ATOM 1589 N N . ALA A 1 209 ? -18.969 -17.25 1.861 1 98.12 209 ALA A N 1
ATOM 1590 C CA . ALA A 1 209 ? -18.094 -16.562 2.801 1 98.12 209 ALA A CA 1
ATOM 1591 C C . ALA A 1 209 ? -18.172 -15.047 2.611 1 98.12 209 ALA A C 1
ATOM 1593 O O . ALA A 1 209 ? -17.953 -14.281 3.557 1 98.12 209 ALA A O 1
ATOM 1594 N N . LEU A 1 210 ? -18.516 -14.609 1.423 1 98.31 210 LEU A N 1
ATOM 1595 C CA . LEU A 1 210 ? -18.594 -13.188 1.107 1 98.31 210 LEU A CA 1
ATOM 1596 C C . LEU A 1 210 ? -19.781 -12.539 1.814 1 98.31 210 LEU A C 1
ATOM 1598 O O . LEU A 1 210 ? -19.844 -11.305 1.915 1 98.31 210 LEU A O 1
ATOM 1602 N N . LEU A 1 211 ? -20.703 -13.312 2.305 1 98.31 211 LEU A N 1
ATOM 1603 C CA . LEU A 1 211 ? -21.891 -12.773 2.947 1 98.31 211 LEU A CA 1
ATOM 1604 C C . LEU A 1 211 ? -21.547 -12.133 4.289 1 98.31 211 LEU A C 1
ATOM 1606 O O . LEU A 1 211 ? -22.203 -11.18 4.719 1 98.31 211 LEU A O 1
ATOM 1610 N N . LEU A 1 212 ? -20.484 -12.625 4.941 1 98.06 212 LEU A N 1
ATOM 1611 C CA . LEU A 1 212 ? -20.078 -12.023 6.207 1 98.06 212 LEU A CA 1
ATOM 1612 C C . LEU A 1 212 ? -19.703 -10.562 6.02 1 98.06 212 LEU A C 1
ATOM 1614 O O . LEU A 1 212 ? -20.297 -9.68 6.645 1 98.06 212 LEU A O 1
ATOM 1618 N N . PRO A 1 213 ? -18.703 -10.289 5.168 1 98.25 213 PRO A N 1
ATOM 1619 C CA . PRO A 1 213 ? -18.359 -8.875 4.992 1 98.25 213 PRO A CA 1
ATOM 1620 C C . PRO A 1 213 ? -19.516 -8.07 4.414 1 98.25 213 PRO A C 1
ATOM 1622 O O . PRO A 1 213 ? -19.688 -6.895 4.758 1 98.25 213 PRO A O 1
ATOM 1625 N N . ALA A 1 214 ? -20.344 -8.625 3.543 1 98.38 214 ALA A N 1
ATOM 1626 C CA . ALA A 1 214 ? -21.484 -7.918 2.969 1 98.38 214 ALA A CA 1
ATOM 1627 C C . ALA A 1 214 ? -22.469 -7.504 4.055 1 98.38 214 ALA A C 1
ATOM 1629 O O . ALA A 1 214 ? -22.875 -6.34 4.129 1 98.38 214 ALA A O 1
ATOM 1630 N N . ILE A 1 215 ? -22.828 -8.477 4.883 1 98.25 215 ILE A N 1
ATOM 1631 C CA . ILE A 1 215 ? -23.812 -8.242 5.93 1 98.25 215 ILE A CA 1
ATOM 1632 C C . ILE A 1 215 ? -23.234 -7.312 6.992 1 98.25 215 ILE A C 1
ATOM 1634 O O . ILE A 1 215 ? -23.906 -6.395 7.461 1 98.25 215 ILE A O 1
ATOM 1638 N N . ALA A 1 216 ? -22 -7.586 7.414 1 97.94 216 ALA A N 1
ATOM 1639 C CA . ALA A 1 216 ? -21.359 -6.75 8.422 1 97.94 216 ALA A CA 1
ATOM 1640 C C . ALA A 1 216 ? -21.297 -5.293 7.98 1 97.94 216 ALA A C 1
ATOM 1642 O O . ALA A 1 216 ? -21.578 -4.387 8.773 1 97.94 216 ALA A O 1
ATOM 1643 N N . GLU A 1 217 ? -20.938 -5.031 6.723 1 96.94 217 GLU A N 1
ATOM 1644 C CA . GLU A 1 217 ? -20.875 -3.672 6.191 1 96.94 217 GLU A CA 1
ATOM 1645 C C . GLU A 1 217 ? -22.281 -3.053 6.129 1 96.94 217 GLU A C 1
ATOM 1647 O O . GLU A 1 217 ? -22.438 -1.854 6.367 1 96.94 217 GLU A O 1
ATOM 1652 N N . ALA A 1 218 ? -23.281 -3.799 5.754 1 96.88 218 ALA A N 1
ATOM 1653 C CA . ALA A 1 218 ? -24.656 -3.316 5.723 1 96.88 218 ALA A CA 1
ATOM 1654 C C . ALA A 1 218 ? -25.125 -2.875 7.109 1 96.88 218 ALA A C 1
ATOM 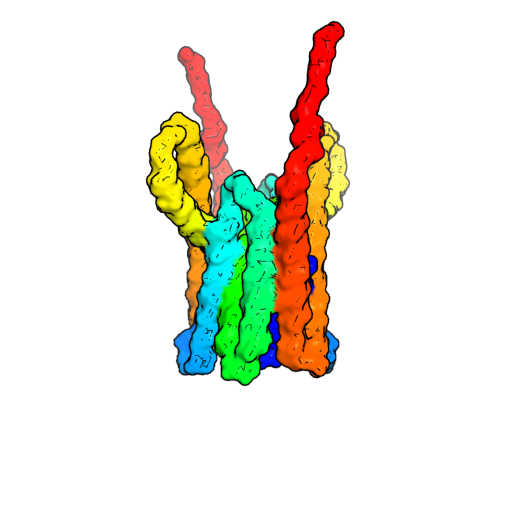1656 O O . ALA A 1 218 ? -25.75 -1.827 7.258 1 96.88 218 ALA A O 1
ATOM 1657 N N . VAL A 1 219 ? -24.812 -3.713 8.086 1 96.56 219 VAL A N 1
ATOM 1658 C CA . VAL A 1 219 ? -25.203 -3.42 9.453 1 96.56 219 VAL A CA 1
ATOM 1659 C C . VAL A 1 219 ? -24.516 -2.15 9.938 1 96.56 219 VAL A C 1
ATOM 1661 O O . VAL A 1 219 ? -25.141 -1.273 10.531 1 96.56 219 VAL A O 1
ATOM 1664 N N . MET A 1 220 ? -23.234 -2.051 9.664 1 94.5 220 MET A N 1
ATOM 1665 C CA . MET A 1 220 ? -22.484 -0.86 10.055 1 94.5 220 MET A CA 1
ATOM 1666 C C . MET A 1 220 ? -23.031 0.378 9.344 1 94.5 220 MET A C 1
ATOM 1668 O O . MET A 1 220 ? -23.203 1.427 9.961 1 94.5 220 MET A O 1
ATOM 1672 N N . GLY A 1 221 ? -23.234 0.25 8.055 1 92.69 221 GLY A N 1
ATOM 1673 C CA . GLY A 1 221 ? -23.75 1.368 7.285 1 92.69 221 GLY A CA 1
ATOM 1674 C C . GLY A 1 221 ? -25.125 1.813 7.727 1 92.69 221 GLY A C 1
ATOM 1675 O O . GLY A 1 221 ? -25.391 3.012 7.875 1 92.69 221 GLY A O 1
ATOM 1676 N N . SER A 1 222 ? -26.016 0.891 7.961 1 92.5 222 SER A N 1
ATOM 1677 C CA . SER A 1 222 ? -27.375 1.202 8.398 1 92.5 222 SER A CA 1
ATOM 1678 C C . SER A 1 222 ? -27.375 1.818 9.789 1 92.5 222 SER A C 1
ATOM 1680 O O . SER A 1 222 ? -28.141 2.75 10.062 1 92.5 222 SER A O 1
ATOM 1682 N N . SER A 1 223 ? -26.578 1.228 10.664 1 90.69 223 SER A N 1
ATOM 1683 C CA . SER A 1 223 ? -26.484 1.766 12.016 1 90.69 223 SER A CA 1
ATOM 1684 C C . SER A 1 223 ? -25.984 3.205 12.008 1 90.69 223 SER A C 1
ATOM 1686 O O . SER A 1 223 ? -26.484 4.047 12.758 1 90.69 223 SER A O 1
ATOM 1688 N N . TYR A 1 224 ? -25.016 3.412 11.18 1 85.44 224 TYR A N 1
ATOM 1689 C CA . TYR A 1 224 ? -24.484 4.766 11.062 1 85.44 224 TYR A CA 1
ATOM 1690 C C . TYR A 1 224 ? -25.531 5.715 10.492 1 85.44 224 TYR A C 1
ATOM 1692 O O . TYR A 1 224 ? -25.703 6.832 10.977 1 85.44 224 TYR A O 1
ATOM 1700 N N . PHE A 1 225 ? -26.156 5.297 9.539 1 82.06 225 PHE A N 1
ATOM 1701 C CA . PHE A 1 225 ? -27.188 6.086 8.867 1 82.06 225 PHE A CA 1
ATOM 1702 C C . PHE A 1 225 ? -28.344 6.371 9.812 1 82.06 225 PHE A C 1
ATOM 1704 O O . PHE A 1 225 ? -28.828 7.504 9.898 1 82.06 225 PHE A O 1
ATOM 1711 N N . LEU A 1 226 ? -28.797 5.383 10.508 1 81.88 226 LEU A N 1
ATOM 1712 C CA . LEU A 1 226 ? -29.922 5.52 11.438 1 81.88 226 LEU A CA 1
ATOM 1713 C C . LEU A 1 226 ? -29.531 6.395 12.625 1 81.88 226 LEU A C 1
ATOM 1715 O O . LEU A 1 226 ? -30.344 7.172 13.125 1 81.88 226 LEU A O 1
ATOM 1719 N N . TYR A 1 227 ? -28.359 6.191 13.102 1 81.5 227 TYR A N 1
ATOM 1720 C CA . TYR A 1 227 ? -27.875 6.984 14.227 1 81.5 227 TYR A CA 1
ATOM 1721 C C . TYR A 1 227 ? -27.891 8.469 13.891 1 81.5 227 TYR A C 1
ATOM 1723 O O . TYR A 1 227 ? -28.422 9.281 14.656 1 81.5 227 TYR A O 1
ATOM 1731 N N . PHE A 1 228 ? -27.422 8.867 12.812 1 77.88 228 PHE A N 1
ATOM 1732 C CA . PHE A 1 228 ? -27.328 10.281 12.461 1 77.88 228 PHE A CA 1
ATOM 1733 C C . PHE A 1 228 ? -28.688 10.82 12.039 1 77.88 228 PHE A C 1
ATOM 1735 O O . PHE A 1 228 ? -28.984 12 12.258 1 77.88 228 PHE A O 1
ATOM 1742 N N . HIS A 1 229 ? -29.562 10.055 11.422 1 74.94 229 HIS A N 1
ATOM 1743 C CA . HIS A 1 229 ? -30.922 10.477 11.102 1 74.94 229 HIS A CA 1
ATOM 1744 C C . HIS A 1 229 ? -31.75 10.656 12.367 1 74.94 229 HIS A C 1
ATOM 1746 O O . HIS A 1 229 ? -32.562 11.586 12.461 1 74.94 229 HIS A O 1
ATOM 1752 N N . ALA A 1 230 ? -31.469 9.812 13.289 1 74.38 230 ALA A N 1
ATOM 1753 C CA . ALA A 1 230 ? -32.156 9.93 14.57 1 74.38 230 ALA A CA 1
ATOM 1754 C C . ALA A 1 230 ? -31.719 11.188 15.312 1 74.38 230 ALA A C 1
ATOM 1756 O O . ALA A 1 230 ? -32.531 11.852 15.961 1 74.38 230 ALA A O 1
ATOM 1757 N N . LEU A 1 231 ? -30.5 11.477 15.195 1 68.69 231 LEU A N 1
ATOM 1758 C CA . LEU A 1 231 ? -29.984 12.688 15.836 1 68.69 231 LEU A CA 1
ATOM 1759 C C . LEU A 1 231 ? -30.578 13.93 15.18 1 68.69 231 LEU A C 1
ATOM 1761 O O . LEU A 1 231 ? -30.781 14.945 15.844 1 68.69 231 LEU A O 1
ATOM 1765 N N . LYS A 1 232 ? -30.844 13.906 13.922 1 66.44 232 LYS A N 1
ATOM 1766 C CA . LYS A 1 232 ? -31.422 15.039 13.211 1 66.44 232 LYS A CA 1
ATOM 1767 C C . LYS A 1 232 ? -32.906 15.211 13.57 1 66.44 232 LYS A C 1
ATOM 1769 O O . LYS A 1 232 ? -33.406 16.328 13.648 1 66.44 232 LYS A O 1
ATOM 1774 N N . LEU A 1 233 ? -33.594 14.195 13.672 1 63.5 233 LEU A N 1
ATOM 1775 C CA . LEU A 1 233 ? -35 14.25 14.016 1 63.5 233 LEU A CA 1
ATOM 1776 C C . LEU A 1 233 ? -35.188 14.688 15.469 1 63.5 233 LEU A C 1
ATOM 1778 O O . LEU A 1 233 ? -36.25 15.227 15.828 1 63.5 233 LEU A O 1
ATOM 1782 N N . CYS A 1 234 ? -34.219 14.336 16.25 1 55.19 234 CYS A N 1
ATOM 1783 C CA . CYS A 1 234 ? -34.375 14.789 17.625 1 55.19 234 CYS A CA 1
ATOM 1784 C C . CYS A 1 234 ? -33.812 16.188 17.797 1 55.19 234 CYS A C 1
ATOM 1786 O O . CYS A 1 234 ? -32.594 16.375 17.984 1 55.19 234 CYS A O 1
ATOM 1788 N N . PRO A 1 235 ? -34.406 17.312 17.031 1 48.31 235 PRO A N 1
ATOM 1789 C CA . PRO A 1 235 ? -33.969 18.703 17.125 1 48.31 235 PRO A CA 1
ATOM 1790 C C . PRO A 1 235 ? -33.656 19.141 18.562 1 48.31 235 PRO A C 1
ATOM 1792 O O . PRO A 1 235 ? -33.281 20.281 18.797 1 48.31 235 PRO A O 1
ATOM 1795 N N . ARG A 1 236 ? -34.25 18.625 19.531 1 45.22 236 ARG A N 1
ATOM 1796 C CA . ARG A 1 236 ? -34.344 19.359 20.797 1 45.22 236 ARG A CA 1
ATOM 1797 C C . ARG A 1 236 ? -32.969 19.734 21.312 1 45.22 236 ARG A C 1
ATOM 1799 O O . ARG A 1 236 ? -32.75 20.875 21.719 1 45.22 236 ARG A O 1
ATOM 1806 N N . ARG A 1 237 ? -32.25 18.719 21.953 1 42.16 237 ARG A N 1
ATOM 1807 C CA . ARG A 1 237 ? -31.359 18.953 23.094 1 42.16 237 ARG A CA 1
ATOM 1808 C C . ARG A 1 237 ? -30.031 19.547 22.641 1 42.16 237 ARG A C 1
ATOM 1810 O O . ARG A 1 237 ? -29.219 20 23.469 1 42.16 237 ARG A O 1
ATOM 1817 N N . HIS A 1 238 ? -29.625 19.406 21.453 1 41.91 238 HIS A N 1
ATOM 1818 C CA . HIS A 1 238 ? -28.297 19.922 21.188 1 41.91 238 HIS A CA 1
ATOM 1819 C C . HIS A 1 238 ? -28.312 21.453 21.078 1 41.91 238 HIS A C 1
ATOM 1821 O O . HIS A 1 238 ? -27.266 22.078 20.922 1 41.91 238 HIS A O 1
ATOM 1827 N N . ARG A 1 239 ? -29.5 22.078 20.766 1 39.72 239 ARG A N 1
ATOM 1828 C CA . ARG A 1 239 ? -29.562 23.531 20.797 1 39.72 239 ARG A CA 1
ATOM 1829 C C . ARG A 1 239 ? -29.281 24.047 22.203 1 39.72 239 ARG A C 1
ATOM 1831 O O . ARG A 1 239 ? -28.766 25.156 22.375 1 39.72 239 ARG A O 1
ATOM 1838 N N . GLN A 1 240 ? -29.781 23.312 23.281 1 40.69 240 GLN A N 1
ATOM 1839 C CA . GLN A 1 240 ? -29.656 23.906 24.609 1 40.69 240 GLN A CA 1
ATOM 1840 C C . GLN A 1 240 ? -28.188 23.969 25.031 1 40.69 240 GLN A C 1
ATOM 1842 O O . GLN A 1 240 ? -27.828 24.734 25.922 1 40.69 240 GLN A O 1
ATOM 1847 N N . LEU A 1 241 ? -27.391 22.984 24.594 1 39.91 241 LEU A N 1
ATOM 1848 C CA . LEU A 1 241 ? -26.062 22.953 25.188 1 39.91 241 LEU A CA 1
ATOM 1849 C C . LEU A 1 241 ? -25.188 24.047 24.609 1 39.91 241 LEU A C 1
ATOM 1851 O O . LEU A 1 241 ? -24.047 24.234 25.047 1 39.91 241 LEU A O 1
ATOM 1855 N N . ARG A 1 242 ? -25.484 24.531 23.406 1 39.91 242 ARG A N 1
ATOM 1856 C CA . ARG A 1 242 ? -24.609 25.578 22.891 1 39.91 242 ARG A CA 1
ATOM 1857 C C . ARG A 1 242 ? -25.062 26.953 23.375 1 39.91 242 ARG A C 1
ATOM 1859 O O . ARG A 1 242 ? -24.609 27.984 22.875 1 39.91 242 ARG A O 1
ATOM 1866 N N . ALA A 1 243 ? -26.188 27 24.172 1 42.41 243 ALA A N 1
ATOM 1867 C CA . ALA A 1 243 ? -26.484 28.328 24.656 1 42.41 243 ALA A CA 1
ATOM 1868 C C . ALA A 1 243 ? -25.406 28.812 25.641 1 42.41 243 ALA A C 1
ATOM 1870 O O . ALA A 1 243 ? -25.078 28.109 26.594 1 42.41 243 ALA A O 1
ATOM 1871 N N . PRO A 1 244 ? -24.484 29.641 25.297 1 42.16 244 PRO A N 1
ATOM 1872 C CA . PRO A 1 244 ? -23.531 30.188 26.266 1 42.16 244 PRO A CA 1
ATOM 1873 C C . PRO A 1 244 ? -24.203 30.641 27.562 1 42.16 244 PRO A C 1
ATOM 1875 O O . PRO A 1 244 ? -25.375 31.031 27.547 1 42.16 244 PRO A O 1
ATOM 1878 N N . PRO A 1 245 ? -23.906 29.984 28.719 1 42.88 245 PRO A N 1
ATOM 1879 C CA . PRO A 1 245 ? -24.5 30.5 29.953 1 42.88 245 PRO A CA 1
ATOM 1880 C C . PRO A 1 245 ? -24.547 32.031 30 1 42.88 245 PRO A C 1
ATOM 1882 O O . PRO A 1 245 ? -23.703 32.688 29.406 1 42.88 245 PRO A O 1
ATOM 1885 N N . ALA A 1 246 ? -25.672 32.688 30.078 1 45.41 246 ALA A N 1
ATOM 1886 C CA . ALA A 1 246 ? -25.875 34.094 30.297 1 45.41 246 ALA A CA 1
ATOM 1887 C C . ALA A 1 246 ? -24.891 34.656 31.328 1 45.41 246 ALA A C 1
ATOM 1889 O O . ALA A 1 246 ? -24.734 34.062 32.406 1 45.41 246 ALA A O 1
ATOM 1890 N N . ARG A 1 247 ? -23.797 35.281 30.891 1 39.09 247 ARG A N 1
ATOM 1891 C CA . ARG A 1 247 ? -22.969 36.062 31.797 1 39.09 247 ARG A CA 1
ATOM 1892 C C . ARG A 1 247 ? -23.812 36.812 32.812 1 39.09 247 ARG A C 1
ATOM 1894 O O . ARG A 1 247 ? -24.672 37.625 32.438 1 39.09 247 ARG A O 1
ATOM 1901 N N . SER A 1 248 ? -24.344 36.125 33.875 1 33.41 248 SER A N 1
ATOM 1902 C CA . SER A 1 248 ? -24.812 36.969 34.969 1 33.41 248 SER A CA 1
ATOM 1903 C C . SER A 1 248 ? -23.844 38.125 35.25 1 33.41 248 SER A C 1
ATOM 1905 O O . SER A 1 248 ? -22.641 37.906 35.375 1 33.41 248 SER A O 1
ATOM 1907 N N . THR A 1 249 ? -24.109 39.25 34.688 1 33.19 249 THR A N 1
ATOM 1908 C CA . THR A 1 249 ? -23.531 40.531 35.062 1 33.19 249 THR A CA 1
ATOM 1909 C C . THR A 1 249 ? -23.422 40.656 36.594 1 33.19 249 THR A C 1
ATOM 1911 O O . THR A 1 249 ? -24.422 40.906 37.281 1 33.19 249 THR A O 1
ATOM 1914 N N . VAL A 1 250 ? -22.844 39.625 37.344 1 31.34 250 VAL A N 1
ATOM 1915 C CA . VAL A 1 250 ? -22.484 40.156 38.656 1 31.34 250 VAL A CA 1
ATOM 1916 C C . VAL A 1 250 ? -21.172 40.938 38.531 1 31.34 250 VAL A C 1
ATOM 1918 O O . VAL A 1 250 ? -20.266 40.531 37.781 1 31.34 250 VAL A O 1
ATOM 1921 N N . MET B 1 1 ? 12.914 7.676 -9.953 1 90.31 1 MET B N 1
ATOM 1922 C CA . MET B 1 1 ? 13.914 6.641 -10.211 1 90.31 1 MET B CA 1
ATOM 1923 C C . MET B 1 1 ? 13.75 5.48 -9.234 1 90.31 1 MET B C 1
ATOM 1925 O O . MET B 1 1 ? 13.703 4.32 -9.648 1 90.31 1 MET B O 1
ATOM 1929 N N . LEU B 1 2 ? 13.539 5.73 -7.988 1 93.81 2 LEU B N 1
ATOM 1930 C CA . LEU B 1 2 ? 13.484 4.66 -7 1 93.81 2 LEU B CA 1
ATOM 1931 C C . LEU B 1 2 ? 12.227 3.812 -7.188 1 93.81 2 LEU B C 1
ATOM 1933 O O . LEU B 1 2 ? 12.273 2.59 -7.047 1 93.81 2 LEU B O 1
ATOM 1937 N N . ALA B 1 3 ? 11.125 4.508 -7.504 1 95.81 3 ALA B N 1
ATOM 1938 C CA . ALA B 1 3 ? 9.906 3.754 -7.777 1 95.81 3 ALA B CA 1
ATOM 1939 C C . ALA B 1 3 ? 10.078 2.861 -9 1 95.81 3 ALA B C 1
ATOM 19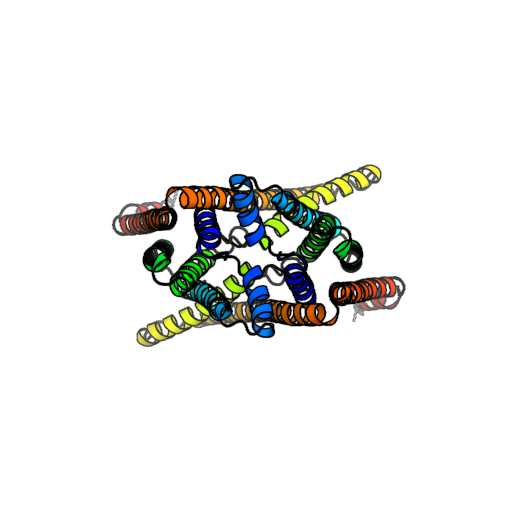41 O O . ALA B 1 3 ? 9.555 1.743 -9.039 1 95.81 3 ALA B O 1
ATOM 1942 N N . PHE B 1 4 ? 10.797 3.355 -10.008 1 97.75 4 PHE B N 1
ATOM 1943 C CA . PHE B 1 4 ? 11.102 2.58 -11.203 1 97.75 4 PHE B CA 1
ATOM 1944 C C . PHE B 1 4 ? 11.906 1.333 -10.844 1 97.75 4 PHE B C 1
ATOM 1946 O O . PHE B 1 4 ? 11.578 0.23 -11.289 1 97.75 4 PHE B O 1
ATOM 1953 N N . LEU B 1 5 ? 12.898 1.502 -10.07 1 97.75 5 LEU B N 1
ATOM 1954 C CA . LEU B 1 5 ? 13.758 0.389 -9.688 1 97.75 5 LEU B CA 1
ATOM 1955 C C . LEU B 1 5 ? 13.008 -0.6 -8.805 1 97.75 5 LEU B C 1
ATOM 1957 O O . LEU B 1 5 ? 13.242 -1.809 -8.875 1 97.75 5 LEU B O 1
ATOM 1961 N N . ALA B 1 6 ? 12.141 -0.082 -7.902 1 97.44 6 ALA B N 1
ATOM 1962 C CA . ALA B 1 6 ? 11.297 -0.957 -7.09 1 97.44 6 ALA B CA 1
ATOM 1963 C C . ALA B 1 6 ? 10.391 -1.811 -7.969 1 97.44 6 ALA B C 1
ATOM 1965 O O . ALA B 1 6 ? 10.203 -3.004 -7.711 1 97.44 6 ALA B O 1
ATOM 1966 N N . GLY B 1 7 ? 9.797 -1.188 -9.008 1 98 7 GLY B N 1
ATOM 1967 C CA . GLY B 1 7 ? 9 -1.929 -9.969 1 98 7 GLY B CA 1
ATOM 1968 C C . GLY B 1 7 ? 9.773 -3.023 -10.672 1 98 7 GLY B C 1
ATOM 1969 O O . GLY B 1 7 ? 9.258 -4.121 -10.883 1 98 7 GLY B O 1
ATOM 1970 N N . CYS B 1 8 ? 11.031 -2.734 -11.016 1 97.94 8 CYS B N 1
ATOM 1971 C CA . CYS B 1 8 ? 11.898 -3.727 -11.633 1 97.94 8 CYS B CA 1
ATOM 1972 C C . CYS B 1 8 ? 12.078 -4.941 -10.727 1 97.94 8 CYS B C 1
ATOM 1974 O O . CYS B 1 8 ? 11.844 -6.074 -11.156 1 97.94 8 CYS B O 1
ATOM 1976 N N . VAL B 1 9 ? 12.422 -4.684 -9.508 1 97.94 9 VAL B N 1
ATOM 1977 C CA . VAL B 1 9 ? 12.695 -5.754 -8.547 1 97.94 9 VAL B CA 1
ATOM 1978 C C . VAL B 1 9 ? 11.422 -6.574 -8.32 1 97.94 9 VAL B C 1
ATOM 1980 O O . VAL B 1 9 ? 11.477 -7.805 -8.25 1 97.94 9 VAL B O 1
ATOM 1983 N N . ASN B 1 10 ? 10.297 -5.887 -8.227 1 97.25 10 ASN B N 1
ATOM 1984 C CA . ASN B 1 10 ? 9.031 -6.582 -8.023 1 97.25 10 ASN B CA 1
ATOM 1985 C C . ASN B 1 10 ? 8.711 -7.52 -9.18 1 97.25 10 ASN B C 1
ATOM 1987 O O . ASN B 1 10 ? 8.359 -8.68 -8.969 1 97.25 10 ASN B O 1
ATOM 1991 N N . ALA B 1 11 ? 8.805 -7.023 -10.375 1 96.88 11 ALA B N 1
ATOM 1992 C CA . ALA B 1 11 ? 8.477 -7.816 -11.562 1 96.88 11 ALA B CA 1
ATOM 1993 C C . ALA B 1 11 ? 9.438 -8.992 -11.719 1 96.88 11 ALA B C 1
ATOM 1995 O O . ALA B 1 11 ? 9.016 -10.102 -12.07 1 96.88 11 ALA B O 1
ATOM 1996 N N . ILE B 1 12 ? 10.703 -8.766 -11.461 1 97.44 12 ILE B N 1
ATOM 1997 C CA . ILE B 1 12 ? 11.68 -9.844 -11.531 1 97.44 12 ILE B CA 1
ATOM 1998 C C . ILE B 1 12 ? 11.375 -10.898 -10.469 1 97.44 12 ILE B C 1
ATOM 2000 O O . ILE B 1 12 ? 11.484 -12.102 -10.727 1 97.44 12 ILE B O 1
ATOM 2004 N N . GLY B 1 13 ? 11 -10.406 -9.266 1 96.12 13 GLY B N 1
ATOM 2005 C CA . GLY B 1 13 ? 10.602 -11.32 -8.203 1 96.12 13 GLY B CA 1
ATOM 2006 C C . GLY B 1 13 ? 9.422 -12.195 -8.586 1 96.12 13 GLY B C 1
ATOM 2007 O O . GLY B 1 13 ? 9.43 -13.398 -8.328 1 96.12 13 GLY B O 1
ATOM 2008 N N . VAL B 1 14 ? 8.445 -11.664 -9.188 1 93.81 14 VAL B N 1
ATOM 2009 C CA . VAL B 1 14 ? 7.285 -12.43 -9.648 1 93.81 14 VAL B CA 1
ATOM 2010 C C . VAL B 1 14 ? 7.715 -13.438 -10.703 1 93.81 14 VAL B C 1
ATOM 2012 O O . VAL B 1 14 ? 7.305 -14.602 -10.656 1 93.81 14 VAL B O 1
ATOM 2015 N N . ALA B 1 15 ? 8.547 -13.031 -11.602 1 94.38 15 ALA B N 1
ATOM 2016 C CA . ALA B 1 15 ? 8.984 -13.898 -12.695 1 94.38 15 ALA B CA 1
ATOM 2017 C C . ALA B 1 15 ? 9.828 -15.055 -12.172 1 94.38 15 ALA B C 1
ATOM 2019 O O . ALA B 1 15 ? 9.68 -16.188 -12.625 1 94.38 15 ALA B O 1
ATOM 2020 N N . MET B 1 16 ? 10.664 -14.781 -11.227 1 94.25 16 MET B N 1
ATOM 2021 C CA . MET B 1 16 ? 11.633 -15.773 -10.758 1 94.25 16 MET B CA 1
ATOM 2022 C C . MET B 1 16 ? 11.016 -16.672 -9.688 1 94.25 16 MET B C 1
ATOM 2024 O O . MET B 1 16 ? 11.273 -17.875 -9.648 1 94.25 16 MET B O 1
ATOM 2028 N N . PHE B 1 17 ? 10.219 -16.016 -8.812 1 92.19 17 PHE B N 1
ATOM 2029 C CA . PHE B 1 17 ? 9.844 -16.719 -7.594 1 92.19 17 PHE B CA 1
ATOM 2030 C C . PHE B 1 17 ? 8.32 -16.797 -7.461 1 92.19 17 PHE B C 1
ATOM 2032 O O . PHE B 1 17 ? 7.809 -17.391 -6.504 1 92.19 17 PHE B O 1
ATOM 2039 N N . ALA B 1 18 ? 7.527 -16.156 -8.32 1 89.12 18 ALA B N 1
ATOM 2040 C CA . ALA B 1 18 ? 6.07 -16.078 -8.297 1 89.12 18 ALA B CA 1
ATOM 2041 C C . ALA B 1 18 ? 5.582 -15.281 -7.09 1 89.12 18 ALA B C 1
ATOM 2043 O O . ALA B 1 18 ? 4.496 -15.539 -6.562 1 89.12 18 ALA B O 1
ATOM 2044 N N . VAL B 1 19 ? 6.523 -14.445 -6.637 1 88.62 19 VAL B N 1
ATOM 2045 C CA . VAL B 1 19 ? 6.137 -13.609 -5.504 1 88.62 19 VAL B CA 1
ATOM 2046 C C . VAL B 1 19 ? 6.488 -12.148 -5.793 1 88.62 19 VAL B C 1
ATOM 2048 O O . VAL B 1 19 ? 7.539 -11.859 -6.371 1 88.62 19 VAL B O 1
ATOM 2051 N N . SER B 1 20 ? 5.57 -11.242 -5.457 1 89.19 20 SER B N 1
ATOM 2052 C CA . SER B 1 20 ? 5.875 -9.82 -5.488 1 89.19 20 SER B CA 1
ATOM 2053 C C . SER B 1 20 ? 6.66 -9.398 -4.25 1 89.19 20 SER B C 1
ATOM 2055 O O . SER B 1 20 ? 6.133 -9.414 -3.137 1 89.19 20 SER B O 1
ATOM 2057 N N . ILE B 1 21 ? 7.848 -8.93 -4.383 1 92.25 21 ILE B N 1
ATOM 2058 C CA . ILE B 1 21 ? 8.82 -8.734 -3.318 1 92.25 21 ILE B CA 1
ATOM 2059 C C . ILE B 1 21 ? 8.359 -7.605 -2.398 1 92.25 21 ILE B C 1
ATOM 2061 O O . ILE B 1 21 ? 8.406 -7.742 -1.173 1 92.25 21 ILE B O 1
ATOM 2065 N N . GLY B 1 22 ? 7.977 -6.512 -2.953 1 92.38 22 GLY B N 1
ATOM 2066 C CA . GLY B 1 22 ? 7.641 -5.328 -2.178 1 92.38 22 GLY B CA 1
ATOM 2067 C C . GLY B 1 22 ? 6.152 -5.188 -1.918 1 92.38 22 GLY B C 1
ATOM 2068 O O . GLY B 1 22 ? 5.684 -4.117 -1.521 1 92.38 22 GLY B O 1
ATOM 2069 N N . ASN B 1 23 ? 5.348 -6.168 -2.191 1 91.94 23 ASN B N 1
ATOM 2070 C CA . ASN B 1 23 ? 3.9 -6.16 -2.008 1 91.94 23 ASN B CA 1
ATOM 2071 C C . ASN B 1 23 ? 3.504 -6.781 -0.671 1 91.94 23 ASN B C 1
ATOM 2073 O O . ASN B 1 23 ? 3.217 -7.977 -0.597 1 91.94 23 ASN B O 1
ATOM 2077 N N . VAL B 1 24 ? 3.307 -6.004 0.361 1 94.12 24 VAL B N 1
ATOM 2078 C CA . VAL B 1 24 ? 3.088 -6.496 1.717 1 94.12 24 VAL B CA 1
ATOM 2079 C C . VAL B 1 24 ? 1.609 -6.824 1.916 1 94.12 24 VAL B C 1
ATOM 2081 O O . VAL B 1 24 ? 1.267 -7.766 2.639 1 94.12 24 VAL B O 1
ATOM 2084 N N . THR B 1 25 ? 0.713 -6.125 1.257 1 93.88 25 THR B N 1
ATOM 2085 C CA . THR B 1 25 ? -0.714 -6.391 1.394 1 93.88 25 THR B CA 1
ATOM 2086 C C . THR B 1 25 ? -1.034 -7.828 0.993 1 93.88 25 THR B C 1
ATOM 2088 O O . THR B 1 25 ? -1.669 -8.562 1.753 1 93.88 25 THR B O 1
ATOM 2091 N N . GLY B 1 26 ? -0.578 -8.211 -0.156 1 92.88 26 GLY B N 1
ATOM 2092 C CA . GLY B 1 26 ? -0.768 -9.586 -0.594 1 92.88 26 GLY B CA 1
ATOM 2093 C C . GLY B 1 26 ? -0.063 -10.594 0.291 1 92.88 26 GLY B C 1
ATOM 2094 O O . GLY B 1 26 ? -0.587 -11.688 0.54 1 92.88 26 GLY B O 1
ATOM 2095 N N . LEU B 1 27 ? 1.102 -10.195 0.802 1 93.94 27 LEU B N 1
ATOM 2096 C CA . LEU B 1 27 ? 1.908 -11.078 1.64 1 93.94 27 LEU B CA 1
ATOM 2097 C C . LEU B 1 27 ? 1.185 -11.398 2.943 1 93.94 27 LEU B C 1
ATOM 2099 O O . LEU B 1 27 ? 1.184 -12.547 3.389 1 93.94 27 LEU B O 1
ATOM 2103 N N . VAL B 1 28 ? 0.594 -10.438 3.547 1 95 28 VAL B N 1
ATOM 2104 C CA . VAL B 1 28 ? -0.116 -10.633 4.809 1 95 28 VAL B CA 1
ATOM 2105 C C . VAL B 1 28 ? -1.289 -11.586 4.602 1 95 28 VAL B C 1
ATOM 2107 O O . VAL B 1 28 ? -1.521 -12.477 5.418 1 95 28 VAL B O 1
ATOM 2110 N N . THR B 1 29 ? -2 -11.414 3.547 1 94.69 29 THR B N 1
ATOM 2111 C CA . THR B 1 29 ? -3.094 -12.32 3.207 1 94.69 29 THR B CA 1
ATOM 2112 C C . THR B 1 29 ? -2.576 -13.734 2.982 1 94.69 29 THR B C 1
ATOM 2114 O O . THR B 1 29 ? -3.158 -14.703 3.48 1 94.69 29 THR B O 1
ATOM 2117 N N . ASN B 1 30 ? -1.484 -13.859 2.266 1 93.31 30 ASN B N 1
ATOM 2118 C CA . ASN B 1 30 ? -0.923 -15.172 1.958 1 93.31 30 ASN B CA 1
ATOM 2119 C C . ASN B 1 30 ? -0.428 -15.875 3.217 1 93.31 30 ASN B C 1
ATOM 2121 O O . ASN B 1 30 ? -0.506 -17.109 3.316 1 93.31 30 ASN B O 1
ATOM 2125 N N . ILE B 1 31 ? 0.137 -15.164 4.117 1 93.62 31 ILE B N 1
ATOM 2126 C CA . ILE B 1 31 ? 0.554 -15.75 5.387 1 93.62 31 ILE B CA 1
ATOM 2127 C C . ILE B 1 31 ? -0.647 -16.391 6.082 1 93.62 31 ILE B C 1
ATOM 2129 O O . ILE B 1 31 ? -0.561 -17.516 6.578 1 93.62 31 ILE B O 1
ATOM 2133 N N . ALA B 1 32 ? -1.743 -15.656 6.145 1 93.81 32 ALA B N 1
ATOM 2134 C CA . ALA B 1 32 ? -2.961 -16.172 6.77 1 93.81 32 ALA B CA 1
ATOM 2135 C C . ALA B 1 32 ? -3.424 -17.453 6.098 1 93.81 32 ALA B C 1
ATOM 2137 O O . ALA B 1 32 ? -3.768 -18.422 6.773 1 93.81 32 ALA B O 1
ATOM 2138 N N . ILE B 1 33 ? -3.389 -17.469 4.793 1 92.31 33 ILE B N 1
ATOM 2139 C CA . ILE B 1 33 ? -3.85 -18.625 4.02 1 92.31 33 ILE B CA 1
ATOM 2140 C C . ILE B 1 33 ? -2.934 -19.812 4.277 1 92.31 33 ILE B C 1
ATOM 2142 O O . ILE B 1 33 ? -3.406 -20.922 4.527 1 92.31 33 ILE B O 1
ATOM 2146 N N . HIS B 1 34 ? -1.639 -19.562 4.223 1 90.25 34 HIS B N 1
ATOM 2147 C CA . HIS B 1 34 ? -0.68 -20.641 4.398 1 90.25 34 HIS B CA 1
ATOM 2148 C C . HIS B 1 34 ? -0.737 -21.203 5.816 1 90.25 34 HIS B C 1
ATOM 2150 O O . HIS B 1 34 ? -0.479 -22.391 6.027 1 90.25 34 HIS B O 1
ATOM 2156 N N . LEU B 1 35 ? -1.006 -20.375 6.762 1 89.19 35 LEU B N 1
ATOM 2157 C CA . LEU B 1 35 ? -1.126 -20.828 8.148 1 89.19 35 LEU B CA 1
ATOM 2158 C C . LEU B 1 35 ? -2.262 -21.828 8.297 1 89.19 35 LEU B C 1
ATOM 2160 O O . LEU B 1 35 ? -2.164 -22.766 9.086 1 89.19 35 LEU B O 1
ATOM 2164 N N . ILE B 1 36 ? -3.299 -21.688 7.559 1 90.31 36 ILE B N 1
ATOM 2165 C CA . ILE B 1 36 ? -4.453 -22.594 7.625 1 90.31 36 ILE B CA 1
ATOM 2166 C C . ILE B 1 36 ? -4.195 -23.828 6.766 1 90.31 36 ILE B C 1
ATOM 2168 O O . ILE B 1 36 ? -4.508 -24.938 7.176 1 90.31 36 ILE B O 1
ATOM 2172 N N . ASP B 1 37 ? -3.646 -23.703 5.539 1 87.12 37 ASP B N 1
ATOM 2173 C CA . ASP B 1 37 ? -3.432 -24.812 4.617 1 87.12 37 ASP B CA 1
ATOM 2174 C C . ASP B 1 37 ? -2.227 -25.656 5.039 1 87.12 37 ASP B C 1
ATOM 2176 O O . ASP B 1 37 ? -2.051 -26.781 4.562 1 87.12 37 ASP B O 1
ATOM 2180 N N . ASP B 1 38 ? -1.43 -25.344 5.984 1 72.5 38 ASP B N 1
ATOM 2181 C CA . ASP B 1 38 ? -0.281 -26.062 6.531 1 72.5 38 ASP B CA 1
ATOM 2182 C C . ASP B 1 38 ? 0.721 -26.422 5.434 1 72.5 38 ASP B C 1
ATOM 2184 O O . ASP B 1 38 ? 1.222 -27.547 5.379 1 72.5 38 ASP B O 1
ATOM 2188 N N . ASP B 1 39 ? 0.854 -25.734 4.391 1 68.06 39 ASP B N 1
ATOM 2189 C CA . ASP B 1 39 ? 1.831 -26.016 3.346 1 68.06 39 ASP B CA 1
ATOM 2190 C C . ASP B 1 39 ? 3.225 -25.531 3.75 1 68.06 39 ASP B C 1
ATOM 2192 O O . ASP B 1 39 ? 3.41 -24.359 4.078 1 68.06 39 ASP B O 1
ATOM 2196 N N . PRO B 1 40 ? 4.191 -26.484 3.922 1 59.34 40 PRO B N 1
ATOM 2197 C CA . PRO B 1 40 ? 5.551 -26.141 4.348 1 59.34 40 PRO B CA 1
ATOM 2198 C C . PRO B 1 40 ? 6.215 -25.109 3.432 1 59.34 40 PRO B C 1
ATOM 2200 O O . PRO B 1 40 ? 7.039 -24.312 3.885 1 59.34 40 PRO B O 1
ATOM 2203 N N . ILE B 1 41 ? 6.078 -25.266 2.043 1 54.59 41 ILE B N 1
ATOM 2204 C CA . ILE B 1 41 ? 6.684 -24.359 1.067 1 54.59 41 ILE B CA 1
ATOM 2205 C C . ILE B 1 41 ? 6.363 -22.906 1.436 1 54.59 41 ILE B C 1
ATOM 2207 O O . ILE B 1 41 ? 7.148 -22 1.15 1 54.59 41 ILE B O 1
ATOM 2211 N N . ALA B 1 42 ? 5.496 -22.812 2.502 1 69.38 42 ALA B N 1
ATOM 2212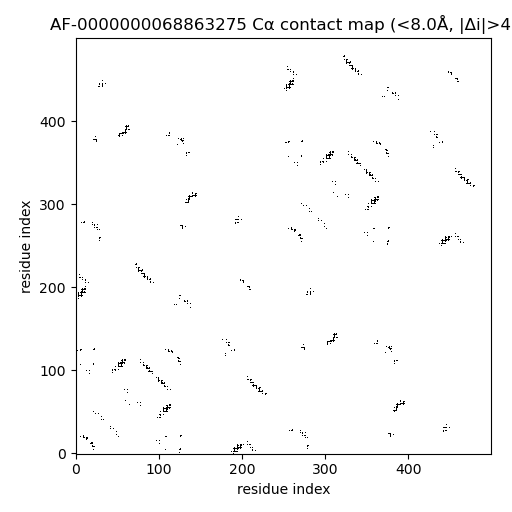 C CA . ALA B 1 42 ? 4.855 -21.531 2.781 1 69.38 42 ALA B CA 1
ATOM 2213 C C . ALA B 1 42 ? 5.582 -20.781 3.9 1 69.38 42 ALA B C 1
ATOM 2215 O O . ALA B 1 42 ? 5.258 -19.641 4.199 1 69.38 42 ALA B O 1
ATOM 2216 N N . ALA B 1 43 ? 6.816 -21.5 4.207 1 77.31 43 ALA B N 1
ATOM 2217 C CA . ALA B 1 43 ? 7.527 -20.922 5.344 1 77.31 43 ALA B CA 1
ATOM 2218 C C . ALA B 1 43 ? 8.234 -19.625 4.945 1 77.31 43 ALA B C 1
ATOM 2220 O O . ALA B 1 43 ? 8.523 -18.781 5.797 1 77.31 43 ALA B O 1
ATOM 2221 N N . VAL B 1 44 ? 8.477 -19.406 3.697 1 88.44 44 VAL B N 1
ATOM 2222 C CA . VAL B 1 44 ? 9.227 -18.234 3.252 1 88.44 44 VAL B CA 1
ATOM 2223 C C . VAL B 1 44 ? 8.336 -16.984 3.326 1 88.44 44 VAL B C 1
ATOM 2225 O O . VAL B 1 44 ? 8.836 -15.867 3.441 1 88.44 44 VAL B O 1
ATOM 2228 N N . VAL B 1 45 ? 7.074 -17.219 3.367 1 89.56 45 VAL B N 1
ATOM 2229 C CA . VAL B 1 45 ? 6.129 -16.109 3.238 1 89.56 45 VAL B CA 1
ATOM 2230 C C . VAL B 1 45 ? 6.211 -15.227 4.477 1 89.56 45 VAL B C 1
ATOM 2232 O O . VAL B 1 45 ? 6.445 -14.016 4.363 1 89.56 45 VAL B O 1
ATOM 2235 N N . PRO B 1 46 ? 6.184 -15.797 5.684 1 93 46 PRO B N 1
ATOM 2236 C CA . PRO B 1 46 ? 6.363 -14.945 6.859 1 93 46 PRO B CA 1
ATOM 2237 C C . PRO B 1 46 ? 7.766 -14.336 6.938 1 93 46 PRO B C 1
ATOM 2239 O O . PRO B 1 46 ? 7.926 -13.203 7.402 1 93 46 PRO B O 1
ATOM 2242 N N . LEU B 1 47 ? 8.742 -15.07 6.496 1 94.94 47 LEU B N 1
ATOM 2243 C CA . LEU B 1 47 ? 10.109 -14.57 6.531 1 94.94 47 LEU B CA 1
ATOM 2244 C C . LEU B 1 47 ? 10.273 -13.359 5.613 1 94.94 47 LEU B C 1
ATOM 2246 O O . LEU B 1 47 ? 11 -12.422 5.941 1 94.94 47 LEU B O 1
ATOM 2250 N N . GLN B 1 48 ? 9.656 -13.461 4.484 1 96.31 48 GLN B N 1
ATOM 2251 C CA . GLN B 1 48 ? 9.664 -12.328 3.562 1 96.31 48 GLN B CA 1
ATOM 2252 C C . GLN B 1 48 ? 9.078 -11.078 4.219 1 96.31 48 GLN B C 1
ATOM 2254 O O . GLN B 1 48 ? 9.641 -9.984 4.094 1 96.31 48 GLN B O 1
ATOM 2259 N N . TYR B 1 49 ? 7.996 -11.281 4.949 1 97.06 49 TYR B N 1
ATOM 2260 C CA . TYR B 1 49 ? 7.34 -10.172 5.629 1 97.06 49 TYR B CA 1
ATOM 2261 C C . TYR B 1 49 ? 8.266 -9.539 6.66 1 97.06 49 TYR B C 1
ATOM 2263 O O . TYR B 1 49 ? 8.445 -8.32 6.676 1 97.06 49 TYR B O 1
ATOM 2271 N N . PHE B 1 50 ? 8.828 -10.344 7.496 1 97.62 50 PHE B N 1
ATOM 2272 C CA . PHE B 1 50 ? 9.656 -9.828 8.586 1 97.62 50 PHE B CA 1
ATOM 2273 C C . PHE B 1 50 ? 10.945 -9.227 8.047 1 97.62 50 PHE B C 1
ATOM 2275 O O . PHE B 1 50 ? 11.5 -8.297 8.641 1 97.62 50 PHE B O 1
ATOM 2282 N N . SER B 1 51 ? 11.422 -9.75 6.926 1 98.38 51 SER B N 1
ATOM 2283 C CA . SER B 1 51 ? 12.578 -9.141 6.273 1 98.38 51 SER B CA 1
ATOM 2284 C C . SER B 1 51 ? 12.266 -7.734 5.789 1 98.38 51 SER B C 1
ATOM 2286 O O . SER B 1 51 ? 13.055 -6.809 5.992 1 98.38 51 SER B O 1
ATOM 2288 N N . PHE B 1 52 ? 11.125 -7.59 5.168 1 98.19 52 PHE B N 1
ATOM 2289 C CA . PHE B 1 52 ? 10.672 -6.273 4.734 1 98.19 52 PHE B CA 1
ATOM 2290 C C . PHE B 1 52 ? 10.562 -5.32 5.918 1 98.19 52 PHE B C 1
ATOM 2292 O O . PHE B 1 52 ? 11.047 -4.191 5.859 1 98.19 52 PHE B O 1
ATOM 2299 N N . LEU B 1 53 ? 9.891 -5.785 6.969 1 98.06 53 LEU B N 1
ATOM 2300 C CA . LEU B 1 53 ? 9.734 -4.992 8.18 1 98.06 53 LEU B CA 1
ATOM 2301 C C . LEU B 1 53 ? 11.094 -4.586 8.742 1 98.06 53 LEU B C 1
ATOM 2303 O O . LEU B 1 53 ? 11.297 -3.428 9.117 1 98.06 53 LEU B O 1
ATOM 2307 N N . LEU B 1 54 ? 11.969 -5.535 8.797 1 98.19 54 LEU B N 1
ATOM 2308 C CA . LEU B 1 54 ? 13.312 -5.266 9.305 1 98.19 54 LEU B CA 1
ATOM 2309 C C . LEU B 1 54 ? 14.008 -4.199 8.469 1 98.19 54 LEU B C 1
ATOM 2311 O O . LEU B 1 54 ? 14.703 -3.338 9.008 1 98.19 54 LEU B O 1
ATOM 2315 N N . GLY B 1 55 ? 13.867 -4.312 7.145 1 97.56 55 GLY B N 1
ATOM 2316 C CA . GLY B 1 55 ? 14.406 -3.27 6.285 1 97.56 55 GLY B CA 1
ATOM 2317 C C . GLY B 1 55 ? 13.898 -1.883 6.641 1 97.56 55 GLY B C 1
ATOM 2318 O O . GLY B 1 55 ? 14.68 -0.932 6.719 1 97.56 55 GLY B O 1
ATOM 2319 N N . SER B 1 56 ? 12.633 -1.778 6.867 1 95.88 56 SER B N 1
ATOM 2320 C CA . SER B 1 56 ? 12.039 -0.503 7.254 1 95.88 56 SER B CA 1
ATOM 2321 C C . SER B 1 56 ? 12.57 -0.029 8.602 1 95.88 56 SER B C 1
ATOM 2323 O O . SER B 1 56 ? 12.781 1.168 8.805 1 95.88 56 SER B O 1
ATOM 2325 N N . VAL B 1 57 ? 12.758 -0.943 9.562 1 95.75 57 VAL B N 1
ATOM 2326 C CA . VAL B 1 57 ? 13.305 -0.616 10.867 1 95.75 57 VAL B CA 1
ATOM 2327 C C . VAL B 1 57 ? 14.711 -0.039 10.711 1 95.75 57 VAL B C 1
ATOM 2329 O O . VAL B 1 57 ? 15.039 0.994 11.305 1 95.75 57 VAL B O 1
ATOM 2332 N N . VAL B 1 58 ? 15.516 -0.701 9.93 1 95 58 VAL B N 1
ATOM 2333 C CA . VAL B 1 58 ? 16.891 -0.259 9.703 1 95 58 VAL B CA 1
ATOM 2334 C C . VAL B 1 58 ? 16.891 1.143 9.094 1 95 58 VAL B C 1
ATOM 2336 O O . VAL B 1 58 ? 17.688 1.996 9.492 1 95 58 VAL B O 1
ATOM 2339 N N . SER B 1 59 ? 16.047 1.365 8.156 1 93.56 59 SER B N 1
ATOM 2340 C CA . SER B 1 59 ? 15.922 2.695 7.566 1 93.56 59 SER B CA 1
ATOM 2341 C C . SER B 1 59 ? 15.555 3.734 8.625 1 93.56 59 SER B C 1
ATOM 2343 O O . SER B 1 59 ? 16.125 4.828 8.648 1 93.56 59 SER B O 1
ATOM 2345 N N . GLY B 1 60 ? 14.586 3.412 9.477 1 89.81 60 GLY B N 1
ATOM 2346 C CA . GLY B 1 60 ? 14.203 4.305 10.562 1 89.81 60 GLY B CA 1
ATOM 2347 C C . GLY B 1 60 ? 15.344 4.617 11.508 1 89.81 60 GLY B C 1
ATOM 2348 O O . GLY B 1 60 ? 15.453 5.738 12.008 1 89.81 60 GLY B O 1
ATOM 2349 N N . VAL B 1 61 ? 16.156 3.684 11.789 1 89.69 61 VAL B N 1
ATOM 2350 C CA . VAL B 1 61 ? 17.312 3.875 12.664 1 89.69 61 VAL B CA 1
ATOM 2351 C C . VAL B 1 61 ? 18.312 4.82 12.008 1 89.69 61 VAL B C 1
ATOM 2353 O O . VAL B 1 61 ? 18.859 5.707 12.656 1 89.69 61 VAL B O 1
ATOM 2356 N N . LEU B 1 62 ? 18.516 4.598 10.719 1 86.75 62 LEU B N 1
ATOM 2357 C CA . LEU B 1 62 ? 19.562 5.324 10.008 1 86.75 62 LEU B CA 1
ATOM 2358 C C . LEU B 1 62 ? 19.109 6.738 9.664 1 86.75 62 LEU B C 1
ATOM 2360 O O . LEU B 1 62 ? 19.906 7.68 9.719 1 86.75 62 LEU B O 1
ATOM 2364 N N . ILE B 1 63 ? 17.891 6.844 9.195 1 79.88 63 ILE B N 1
ATOM 2365 C CA . ILE B 1 63 ? 17.406 8.141 8.727 1 79.88 63 ILE B CA 1
ATOM 2366 C C . ILE B 1 63 ? 16.656 8.844 9.844 1 79.88 63 ILE B C 1
ATOM 2368 O O . ILE B 1 63 ? 16.422 10.055 9.789 1 79.88 63 ILE B O 1
ATOM 2372 N N . SER B 1 64 ? 17 8.719 11.055 1 61.59 64 SER B N 1
ATOM 2373 C CA . SER B 1 64 ? 16.375 9.266 12.258 1 61.59 64 SER B CA 1
ATOM 2374 C C . SER B 1 64 ? 15.57 10.523 11.93 1 61.59 64 SER B C 1
ATOM 2376 O O . SER B 1 64 ? 15.859 11.211 10.953 1 61.59 64 SER B O 1
ATOM 2378 N N . SER B 1 65 ? 14.133 10.617 12.562 1 53.19 65 SER B N 1
ATOM 2379 C CA . SER B 1 65 ? 13.227 11.758 12.469 1 53.19 65 SER B CA 1
ATOM 2380 C C . SER B 1 65 ? 14 13.078 12.461 1 53.19 65 SER B C 1
ATOM 2382 O O . SER B 1 65 ? 13.461 14.109 12.07 1 53.19 65 SER B O 1
ATOM 2384 N N . ARG B 1 66 ? 14.742 13.227 13.594 1 47.19 66 ARG B N 1
ATOM 2385 C CA . ARG B 1 66 ? 15.227 14.547 13.992 1 47.19 66 ARG B CA 1
ATOM 2386 C C . ARG B 1 66 ? 16.234 15.094 12.977 1 47.19 66 ARG B C 1
ATOM 2388 O O . ARG B 1 66 ? 16.828 14.328 12.227 1 47.19 66 ARG B O 1
ATOM 2395 N N . LYS B 1 67 ? 16.266 16.406 12.914 1 43.16 67 LYS B N 1
ATOM 2396 C CA . LYS B 1 67 ? 17.125 17.5 12.484 1 43.16 67 LYS B CA 1
ATOM 2397 C C . LYS B 1 67 ? 18.594 17.141 12.695 1 43.16 67 LYS B C 1
ATOM 2399 O O . LYS B 1 67 ? 19.453 18.031 12.68 1 43.16 67 LYS B O 1
ATOM 2404 N N . VAL B 1 68 ? 18.75 15.992 13.305 1 39.41 68 VAL B N 1
ATOM 2405 C CA . VAL B 1 68 ? 20.156 16 13.695 1 39.41 68 VAL B CA 1
ATOM 2406 C C . VAL B 1 68 ? 21.047 16.078 12.453 1 39.41 68 VAL B C 1
ATOM 2408 O O . VAL B 1 68 ? 20.703 15.539 11.398 1 39.41 68 VAL B O 1
ATOM 2411 N N . GLY B 1 69 ? 21.844 16.859 12.336 1 39.22 69 GLY B N 1
ATOM 2412 C CA . GLY B 1 69 ? 22.938 17.281 11.477 1 39.22 69 GLY B CA 1
ATOM 2413 C C . GLY B 1 69 ? 23.484 16.156 10.609 1 39.22 69 GLY B C 1
ATOM 2414 O O . GLY B 1 69 ? 24.469 16.359 9.891 1 39.22 69 GLY B O 1
ATOM 2415 N N . TRP B 1 70 ? 23.297 14.977 11.203 1 46.44 70 TRP B N 1
ATOM 2416 C CA . TRP B 1 70 ? 23.922 13.984 10.336 1 46.44 70 TRP B CA 1
ATOM 2417 C C . TRP B 1 70 ? 23.156 13.859 9.023 1 46.44 70 TRP B C 1
ATOM 2419 O O . TRP B 1 70 ? 22 13.438 9.008 1 46.44 70 TRP B O 1
ATOM 2429 N N . GLY B 1 71 ? 23.031 14.891 8.266 1 49.66 71 GLY B N 1
ATOM 2430 C CA . GLY B 1 71 ? 22.469 15.438 7.043 1 49.66 71 GLY B CA 1
ATOM 2431 C C . GLY B 1 71 ? 22.141 14.367 6.016 1 49.66 71 GLY B C 1
ATOM 2432 O O . GLY B 1 71 ? 22.156 13.172 6.324 1 49.66 71 GLY B O 1
ATOM 2433 N N . THR B 1 72 ? 22.125 14.711 4.621 1 60.78 72 THR B N 1
ATOM 2434 C CA . THR B 1 72 ? 21.938 14.297 3.234 1 60.78 72 THR B CA 1
ATOM 2435 C C . THR B 1 72 ? 22.828 13.102 2.896 1 60.78 72 THR B C 1
ATOM 2437 O O . THR B 1 72 ? 22.484 12.289 2.031 1 60.78 72 THR B O 1
ATOM 2440 N N . GLU B 1 73 ? 23.797 12.781 3.879 1 72.75 73 GLU B N 1
ATOM 2441 C CA . GLU B 1 73 ? 24.734 11.711 3.549 1 72.75 73 GLU B CA 1
ATOM 2442 C C . GLU B 1 73 ? 24.141 10.336 3.832 1 72.75 73 GLU B C 1
ATOM 2444 O O . GLU B 1 73 ? 24.484 9.359 3.176 1 72.75 73 GLU B O 1
ATOM 2449 N N . LEU B 1 74 ? 23.25 10.242 4.742 1 81.25 74 LEU B N 1
ATOM 2450 C CA . LEU B 1 74 ? 22.703 8.953 5.164 1 81.25 74 LEU B CA 1
ATOM 2451 C C . LEU B 1 74 ? 21.828 8.359 4.07 1 81.25 74 LEU B C 1
ATOM 2453 O O . LEU B 1 74 ? 21.703 7.141 3.963 1 81.25 74 LEU B O 1
ATOM 2457 N N . TYR B 1 75 ? 21.359 9.188 3.238 1 84.25 75 TYR B N 1
ATOM 2458 C CA . TYR B 1 75 ? 20.562 8.688 2.123 1 84.25 75 TYR B CA 1
ATOM 2459 C C . TYR B 1 75 ? 21.422 7.895 1.152 1 84.25 75 TYR B C 1
ATOM 2461 O O . TYR B 1 75 ? 21 6.859 0.637 1 84.25 75 TYR B O 1
ATOM 2469 N N . GLY B 1 76 ? 22.656 8.453 1.014 1 88.31 76 GLY B N 1
ATOM 2470 C CA . GLY B 1 76 ? 23.594 7.723 0.168 1 88.31 76 GLY B CA 1
ATOM 2471 C C . GLY B 1 76 ? 23.953 6.355 0.72 1 88.31 76 GLY B C 1
ATOM 2472 O O . GLY B 1 76 ? 24.031 5.379 -0.029 1 88.31 76 GLY B O 1
ATOM 2473 N N . ILE B 1 77 ? 24.125 6.301 1.968 1 89.44 77 ILE B N 1
ATOM 2474 C CA . ILE B 1 77 ? 24.484 5.051 2.633 1 89.44 77 ILE B CA 1
ATOM 2475 C C . ILE B 1 77 ? 23.328 4.055 2.5 1 89.44 77 ILE B C 1
ATOM 2477 O O . ILE B 1 77 ? 23.547 2.873 2.221 1 89.44 77 ILE B O 1
ATOM 2481 N N . VAL B 1 78 ? 22.094 4.484 2.723 1 92.38 78 VAL B N 1
ATOM 2482 C CA . VAL B 1 78 ? 20.938 3.615 2.619 1 92.38 78 VAL B CA 1
ATOM 2483 C C . VAL B 1 78 ? 20.812 3.07 1.198 1 92.38 78 VAL B C 1
ATOM 2485 O O . VAL B 1 78 ? 20.578 1.878 1.002 1 92.38 78 VAL B O 1
ATOM 2488 N N . LEU B 1 79 ? 21.062 3.934 0.222 1 94.81 79 LEU B N 1
ATOM 2489 C CA . LEU B 1 79 ? 20.984 3.508 -1.172 1 94.81 79 LEU B CA 1
ATOM 2490 C C . LEU B 1 79 ? 22.047 2.465 -1.477 1 94.81 79 LEU B C 1
ATOM 2492 O O . LEU B 1 79 ? 21.797 1.505 -2.209 1 94.81 79 LEU B O 1
ATOM 2496 N N . MET B 1 80 ? 23.219 2.678 -0.921 1 95.81 80 MET B N 1
ATOM 2497 C CA . MET B 1 80 ? 24.297 1.708 -1.105 1 95.81 80 MET B CA 1
ATOM 2498 C C . MET B 1 80 ? 23.938 0.377 -0.45 1 95.81 80 MET B C 1
ATOM 2500 O O . MET B 1 80 ? 24.266 -0.687 -0.985 1 95.81 80 MET B O 1
ATOM 2504 N N . LEU B 1 81 ? 23.359 0.437 0.71 1 96.69 81 LEU B N 1
ATOM 2505 C CA . LEU B 1 81 ? 22.938 -0.778 1.394 1 96.69 81 LEU B CA 1
ATOM 2506 C C . LEU B 1 81 ? 21.859 -1.506 0.588 1 96.69 81 LEU B C 1
ATOM 2508 O O . LEU B 1 81 ? 21.891 -2.734 0.482 1 96.69 81 LEU B O 1
ATOM 2512 N N . VAL B 1 82 ? 20.891 -0.783 0.03 1 97.69 82 VAL B N 1
ATOM 2513 C CA . VAL B 1 82 ? 19.875 -1.366 -0.827 1 97.69 82 VAL B CA 1
ATOM 2514 C C . VAL B 1 82 ? 20.516 -2.074 -2.012 1 97.69 82 VAL B C 1
ATOM 2516 O O . VAL B 1 82 ? 20.172 -3.215 -2.328 1 97.69 82 VAL B O 1
ATOM 2519 N N . SER B 1 83 ? 21.5 -1.38 -2.615 1 98.25 83 SER B N 1
ATOM 2520 C CA . SER B 1 83 ? 22.219 -1.958 -3.74 1 98.25 83 SER B CA 1
ATOM 2521 C C . SER B 1 83 ? 22.906 -3.262 -3.344 1 98.25 83 SER B C 1
ATOM 2523 O O . SER B 1 83 ? 22.828 -4.258 -4.066 1 98.25 83 SER B O 1
ATOM 2525 N N . ALA B 1 84 ? 23.578 -3.246 -2.246 1 98.56 84 ALA B N 1
ATOM 2526 C CA . ALA B 1 84 ? 24.281 -4.43 -1.765 1 98.56 84 ALA B CA 1
ATOM 2527 C C . ALA B 1 84 ? 23.328 -5.59 -1.54 1 98.56 84 ALA B C 1
ATOM 2529 O O . ALA B 1 84 ? 23.641 -6.738 -1.873 1 98.56 84 ALA B O 1
ATOM 2530 N N . LEU B 1 85 ? 22.219 -5.305 -0.939 1 98.69 85 LEU B N 1
ATOM 2531 C CA . LEU B 1 85 ? 21.219 -6.336 -0.676 1 98.69 85 LEU B CA 1
ATOM 2532 C C . LEU B 1 85 ? 20.688 -6.914 -1.979 1 98.69 85 LEU B C 1
ATOM 2534 O O . LEU B 1 85 ? 20.5 -8.125 -2.092 1 98.69 85 LEU B O 1
ATOM 2538 N N . ILE B 1 86 ? 20.391 -6.043 -2.98 1 98.62 86 ILE B N 1
ATOM 2539 C CA . ILE B 1 86 ? 19.906 -6.531 -4.27 1 98.62 86 ILE B CA 1
ATOM 2540 C C . ILE B 1 86 ? 20.984 -7.402 -4.922 1 98.62 86 ILE B C 1
ATOM 2542 O O . ILE B 1 86 ? 20.672 -8.422 -5.539 1 98.62 86 ILE B O 1
ATOM 2546 N N . PHE B 1 87 ? 22.234 -7.016 -4.77 1 98.5 87 PHE B N 1
ATOM 2547 C CA . PHE B 1 87 ? 23.344 -7.809 -5.305 1 98.5 87 PHE B CA 1
ATOM 2548 C C . PHE B 1 87 ? 23.375 -9.188 -4.652 1 98.5 87 PHE B C 1
ATOM 2550 O O . PHE B 1 87 ? 23.578 -10.195 -5.328 1 98.5 87 PHE B O 1
ATOM 2557 N N . VAL B 1 88 ? 23.234 -9.219 -3.348 1 98.5 88 VAL B N 1
ATOM 2558 C CA . VAL B 1 88 ? 23.203 -10.5 -2.643 1 98.5 88 VAL B CA 1
ATOM 2559 C C . VAL B 1 88 ? 22.016 -11.32 -3.135 1 98.5 88 VAL B C 1
ATOM 2561 O O . VAL B 1 88 ? 22.109 -12.539 -3.291 1 98.5 88 VAL B O 1
ATOM 2564 N N . GLY B 1 89 ? 20.859 -10.641 -3.309 1 98.25 89 GLY B N 1
ATOM 2565 C CA . GLY B 1 89 ? 19.719 -11.312 -3.889 1 98.25 89 GLY B CA 1
ATOM 2566 C C . GLY B 1 89 ? 20 -11.93 -5.246 1 98.25 89 GLY B C 1
ATOM 2567 O O . GLY B 1 89 ? 19.594 -13.055 -5.527 1 98.25 89 GLY B O 1
ATOM 2568 N N . TRP B 1 90 ? 20.703 -11.172 -6.066 1 97.88 90 TRP B N 1
ATOM 2569 C CA . TRP B 1 90 ? 21.109 -11.664 -7.379 1 97.88 90 TRP B CA 1
ATOM 2570 C C . TRP B 1 90 ? 21.984 -12.898 -7.25 1 97.88 90 TRP B C 1
ATOM 2572 O O . TRP B 1 90 ? 21.766 -13.906 -7.918 1 97.88 90 TRP B O 1
ATOM 2582 N N . ARG B 1 91 ? 22.969 -12.891 -6.359 1 97.62 91 ARG B N 1
ATOM 2583 C CA . ARG B 1 91 ? 23.922 -13.977 -6.188 1 97.62 91 ARG B CA 1
ATOM 2584 C C . ARG B 1 91 ? 23.25 -15.227 -5.645 1 97.62 91 ARG B C 1
ATOM 2586 O O . ARG B 1 91 ? 23.641 -16.344 -5.973 1 97.62 91 ARG B O 1
ATOM 2593 N N . THR B 1 92 ? 22.219 -15.047 -4.91 1 97.38 92 THR B N 1
ATOM 2594 C CA . THR B 1 92 ? 21.578 -16.188 -4.242 1 97.38 92 THR B CA 1
ATOM 2595 C C . THR B 1 92 ? 20.328 -16.625 -4.996 1 97.38 92 THR B C 1
ATOM 2597 O O . THR B 1 92 ? 19.734 -17.641 -4.656 1 97.38 92 THR B O 1
ATOM 2600 N N . ALA B 1 93 ? 19.969 -15.914 -5.977 1 95.19 93 ALA B N 1
ATOM 2601 C CA . ALA B 1 93 ? 18.719 -16.156 -6.691 1 95.19 93 ALA B CA 1
ATOM 2602 C C . ALA B 1 93 ? 18.656 -17.594 -7.215 1 95.19 93 ALA B C 1
ATOM 2604 O O . ALA B 1 93 ? 17.609 -18.234 -7.195 1 95.19 93 ALA B O 1
ATOM 2605 N N . THR B 1 94 ? 19.812 -18.156 -7.652 1 92.44 94 THR B N 1
ATOM 2606 C CA . THR B 1 94 ? 19.828 -19.484 -8.266 1 92.44 94 THR B CA 1
ATOM 2607 C C . THR B 1 94 ? 20.25 -20.547 -7.246 1 92.44 94 THR B C 1
ATOM 2609 O O . THR B 1 94 ? 20.062 -21.75 -7.477 1 92.44 94 THR B O 1
ATOM 2612 N N . THR B 1 95 ? 20.797 -20.141 -6.137 1 94.06 95 THR B N 1
ATOM 2613 C CA . THR B 1 95 ? 21.297 -21.109 -5.168 1 94.06 95 THR B CA 1
ATOM 2614 C C . THR B 1 95 ? 20.297 -21.297 -4.031 1 94.06 95 THR B C 1
ATOM 2616 O O . THR B 1 95 ? 20.141 -22.406 -3.504 1 94.06 95 THR B O 1
ATOM 2619 N N . SER B 1 96 ? 19.688 -20.25 -3.648 1 95.62 96 SER B N 1
ATOM 2620 C CA . SER B 1 96 ? 18.703 -20.312 -2.576 1 95.62 96 SER B CA 1
ATOM 2621 C C . SER B 1 96 ? 17.578 -19.281 -2.793 1 95.62 96 SER B C 1
ATOM 2623 O O . SER B 1 96 ? 17.703 -18.125 -2.391 1 95.62 96 SER B O 1
ATOM 2625 N N . GLU B 1 97 ? 16.531 -19.75 -3.256 1 94.38 97 GLU B N 1
ATOM 2626 C CA . GLU B 1 97 ? 15.383 -18.906 -3.561 1 94.38 97 GLU B CA 1
ATOM 2627 C C . GLU B 1 97 ? 14.883 -18.188 -2.312 1 94.38 97 GLU B C 1
ATOM 2629 O O . GLU B 1 97 ? 14.57 -16.984 -2.359 1 94.38 97 GLU B O 1
ATOM 2634 N N . ASN B 1 98 ? 14.844 -18.891 -1.215 1 94.56 98 ASN B N 1
ATOM 2635 C CA . ASN B 1 98 ? 14.328 -18.328 0.028 1 94.56 98 ASN B CA 1
ATOM 2636 C C . ASN B 1 98 ? 15.18 -17.156 0.508 1 94.56 98 ASN B C 1
ATOM 2638 O O . ASN B 1 98 ? 14.648 -16.125 0.909 1 94.56 98 ASN B O 1
ATOM 2642 N N . VAL B 1 99 ? 16.469 -17.359 0.432 1 96.56 99 VAL B N 1
ATOM 2643 C CA . VAL B 1 99 ? 17.375 -16.297 0.851 1 96.56 99 VAL B CA 1
ATOM 2644 C C . VAL B 1 99 ? 17.219 -15.086 -0.07 1 96.56 99 VAL B C 1
ATOM 2646 O O . VAL B 1 99 ? 17.156 -13.945 0.396 1 96.56 99 VAL B O 1
ATOM 2649 N N . ALA B 1 100 ? 17.141 -15.344 -1.354 1 97.56 100 ALA B N 1
ATOM 2650 C CA . ALA B 1 100 ? 17 -14.266 -2.328 1 97.56 100 ALA B CA 1
ATOM 2651 C C . ALA B 1 100 ? 15.734 -13.461 -2.062 1 97.56 100 ALA B C 1
ATOM 2653 O O . ALA B 1 100 ? 15.766 -12.227 -2.029 1 97.56 100 ALA B O 1
ATOM 2654 N N . ILE B 1 101 ? 14.648 -14.172 -1.806 1 96.94 101 ILE B N 1
ATOM 2655 C CA . ILE B 1 101 ? 13.359 -13.531 -1.544 1 96.94 101 ILE B CA 1
ATOM 2656 C C . ILE B 1 101 ? 13.469 -12.648 -0.302 1 96.94 101 ILE B C 1
ATOM 2658 O O . ILE B 1 101 ? 13.055 -11.484 -0.319 1 96.94 101 ILE B O 1
ATOM 2662 N N . CYS B 1 102 ? 14.07 -13.141 0.728 1 97.62 102 CYS B N 1
ATOM 2663 C CA . CYS B 1 102 ? 14.164 -12.43 1.998 1 97.62 102 CYS B CA 1
ATOM 2664 C C . CYS B 1 102 ? 15.07 -11.211 1.874 1 97.62 102 CYS B C 1
ATOM 2666 O O . CYS B 1 102 ? 14.734 -10.133 2.367 1 97.62 102 CYS B O 1
ATOM 2668 N N . VAL B 1 103 ? 16.156 -11.367 1.203 1 98.38 103 VAL B N 1
ATOM 2669 C CA . VAL B 1 103 ? 17.125 -10.281 1.095 1 98.38 103 VAL B CA 1
ATOM 2670 C C . VAL B 1 103 ? 16.562 -9.18 0.199 1 98.38 103 VAL B C 1
ATOM 2672 O O . VAL B 1 103 ? 16.766 -7.992 0.463 1 98.38 103 VAL B O 1
ATOM 2675 N N . LEU B 1 104 ? 15.922 -9.555 -0.864 1 98.44 104 LEU B N 1
ATOM 2676 C CA . LEU B 1 104 ? 15.281 -8.57 -1.731 1 98.44 104 LEU B CA 1
ATOM 2677 C C . LEU B 1 104 ? 14.164 -7.848 -0.997 1 98.44 104 LEU B C 1
ATOM 2679 O O . LEU B 1 104 ? 13.992 -6.637 -1.152 1 98.44 104 LEU B O 1
ATOM 2683 N N . ALA B 1 105 ? 13.367 -8.594 -0.188 1 98.25 105 ALA B N 1
ATOM 2684 C CA . ALA B 1 105 ? 12.328 -7.965 0.628 1 98.25 105 ALA B CA 1
ATOM 2685 C C . ALA B 1 105 ? 12.93 -6.965 1.608 1 98.25 105 ALA B C 1
ATOM 2687 O O . ALA B 1 105 ? 12.383 -5.875 1.81 1 98.25 105 ALA B O 1
ATOM 2688 N N . LEU B 1 106 ? 14.039 -7.352 2.223 1 98.5 106 LEU B N 1
ATOM 2689 C CA . LEU B 1 106 ? 14.773 -6.469 3.123 1 98.5 106 LEU B CA 1
ATOM 2690 C C . LEU B 1 106 ? 15.172 -5.18 2.412 1 98.5 106 LEU B C 1
ATOM 2692 O O . LEU B 1 106 ? 15.047 -4.09 2.975 1 98.5 106 LEU B O 1
ATOM 2696 N N . SER B 1 107 ? 15.656 -5.301 1.193 1 98.25 107 SER B N 1
ATOM 2697 C CA . SER B 1 107 ? 16.078 -4.141 0.412 1 98.25 107 SER B CA 1
ATOM 2698 C C . SER B 1 107 ? 14.898 -3.219 0.117 1 98.25 107 SER B C 1
ATOM 2700 O O . SER B 1 107 ? 15.031 -1.995 0.184 1 98.25 107 SER B O 1
ATOM 2702 N N . MET B 1 108 ? 13.727 -3.816 -0.242 1 97.06 108 MET B N 1
ATOM 2703 C CA . MET B 1 108 ? 12.547 -3.016 -0.549 1 97.06 108 MET B CA 1
ATOM 2704 C C . MET B 1 108 ? 12.031 -2.301 0.697 1 97.06 108 MET B C 1
ATOM 2706 O O . MET B 1 108 ? 11.617 -1.142 0.627 1 97.06 108 MET B O 1
ATOM 2710 N N . GLY B 1 109 ? 12.023 -2.994 1.869 1 96.75 109 GLY B N 1
ATOM 2711 C CA . GLY B 1 109 ? 11.672 -2.344 3.121 1 96.75 109 GLY B CA 1
ATOM 2712 C C . GLY B 1 109 ? 12.578 -1.182 3.469 1 96.75 109 GLY B C 1
ATOM 2713 O O . GLY B 1 109 ? 12.109 -0.124 3.893 1 96.75 109 GLY B O 1
ATOM 2714 N N . LEU B 1 110 ? 13.883 -1.421 3.279 1 96.12 110 LEU B N 1
ATOM 2715 C CA . LEU B 1 110 ? 14.891 -0.396 3.523 1 96.12 110 LEU B CA 1
ATOM 2716 C C . LEU B 1 110 ? 14.656 0.822 2.637 1 96.12 110 LEU B C 1
ATOM 2718 O O . LEU B 1 110 ? 14.656 1.956 3.121 1 96.12 110 LEU B O 1
ATOM 2722 N N . GLN B 1 111 ? 14.422 0.563 1.39 1 94.44 111 GLN B N 1
ATOM 2723 C CA . GLN B 1 111 ? 14.188 1.636 0.429 1 94.44 111 GLN B CA 1
ATOM 2724 C C . GLN B 1 111 ? 12.898 2.385 0.745 1 94.44 111 GLN B C 1
ATOM 2726 O O . GLN B 1 111 ? 12.859 3.615 0.695 1 94.44 111 GLN B O 1
ATOM 2731 N N . ASN B 1 112 ? 11.836 1.726 1.021 1 93.5 112 ASN B N 1
ATOM 2732 C CA . ASN B 1 112 ? 10.57 2.354 1.366 1 93.5 112 ASN B CA 1
ATOM 2733 C C . ASN B 1 112 ? 10.695 3.227 2.611 1 93.5 112 ASN B C 1
ATOM 2735 O O . ASN B 1 112 ? 10.086 4.297 2.688 1 93.5 112 ASN B O 1
ATOM 2739 N N . GLY B 1 113 ? 11.414 2.797 3.549 1 91.5 113 GLY B N 1
ATOM 2740 C CA . GLY B 1 113 ? 11.531 3.488 4.824 1 91.5 113 GLY B CA 1
ATOM 2741 C C . GLY B 1 113 ? 12.312 4.789 4.727 1 91.5 113 GLY B C 1
ATOM 2742 O O . GLY B 1 113 ? 12.219 5.637 5.617 1 91.5 113 GLY B O 1
ATOM 2743 N N . MET B 1 114 ? 13.094 4.926 3.721 1 85.81 114 MET B N 1
ATOM 2744 C CA . MET B 1 114 ? 13.945 6.109 3.617 1 85.81 114 MET B CA 1
ATOM 2745 C C . MET B 1 114 ? 13.141 7.309 3.129 1 85.81 114 MET B C 1
ATOM 2747 O O . MET B 1 114 ? 13.57 8.453 3.289 1 85.81 114 MET B O 1
ATOM 2751 N N . LEU B 1 115 ? 12.016 6.957 2.51 1 72.81 115 LEU B N 1
ATOM 2752 C CA . LEU B 1 115 ? 11.234 8.047 1.945 1 72.81 115 LEU B CA 1
ATOM 2753 C C . LEU B 1 115 ? 10.148 8.5 2.918 1 72.81 115 LEU B C 1
ATOM 2755 O O . LEU B 1 115 ? 9.656 7.703 3.721 1 72.81 115 LEU B O 1
ATOM 2759 N N . THR B 1 116 ? 10.203 9.766 3.318 1 60.75 116 THR B N 1
ATOM 2760 C CA . THR B 1 116 ? 9.336 10.375 4.316 1 60.75 116 THR B CA 1
ATOM 2761 C C . THR B 1 116 ? 8.227 11.18 3.643 1 60.75 116 THR B C 1
ATOM 2763 O O . THR B 1 116 ? 8.102 11.172 2.416 1 60.75 116 THR B O 1
ATOM 2766 N N . LYS B 1 117 ? 7.484 11.688 4.582 1 60.25 117 LYS B N 1
ATOM 2767 C CA . LYS B 1 117 ? 6.379 12.578 4.23 1 60.25 117 LYS B CA 1
ATOM 2768 C C . LYS B 1 117 ? 6.879 13.812 3.49 1 60.25 117 LYS B C 1
ATOM 2770 O O . LYS B 1 117 ? 7.844 14.453 3.918 1 60.25 117 LYS B O 1
ATOM 2775 N N . HIS B 1 118 ? 6.656 13.766 2.139 1 51.72 118 HIS B N 1
ATOM 2776 C CA . HIS B 1 118 ? 6.875 14.977 1.358 1 51.72 118 HIS B CA 1
ATOM 2777 C C . HIS B 1 118 ? 5.562 15.695 1.076 1 51.72 118 HIS B C 1
ATOM 2779 O O . HIS B 1 118 ? 4.637 15.109 0.514 1 51.72 118 HIS B O 1
ATOM 2785 N N . ALA B 1 119 ? 5.516 17.016 1.258 1 46.94 119 ALA B N 1
ATOM 2786 C CA . ALA B 1 119 ? 4.406 17.906 0.95 1 46.94 119 ALA B CA 1
ATOM 2787 C C . ALA B 1 119 ? 3.078 17.312 1.422 1 46.94 119 ALA B C 1
ATOM 2789 O O . ALA B 1 119 ? 2.092 17.328 0.681 1 46.94 119 ALA B O 1
ATOM 2790 N N . HIS B 1 120 ? 3.08 16.656 2.445 1 51.56 120 HIS B N 1
ATOM 2791 C CA . HIS B 1 120 ? 1.862 16.156 3.082 1 51.56 120 HIS B CA 1
ATOM 2792 C C . HIS B 1 120 ? 1.472 14.789 2.537 1 51.56 120 HIS B C 1
ATOM 2794 O O . HIS B 1 120 ? 0.36 14.32 2.781 1 51.56 120 HIS B O 1
ATOM 2800 N N . ALA B 1 121 ? 2.359 14.367 1.597 1 58.69 121 ALA B N 1
ATOM 2801 C CA . ALA B 1 121 ? 2.053 13.055 1.03 1 58.69 121 ALA B CA 1
ATOM 2802 C C . ALA B 1 121 ? 3.059 12.008 1.496 1 58.69 121 ALA B C 1
ATOM 2804 O O . ALA B 1 121 ? 4.246 12.305 1.651 1 58.69 121 ALA B O 1
ATOM 2805 N N . VAL B 1 122 ? 2.51 10.906 1.874 1 65.81 122 VAL B N 1
ATOM 2806 C CA . VAL B 1 122 ? 3.385 9.773 2.154 1 65.81 122 VAL B CA 1
ATOM 2807 C C . VAL B 1 122 ? 3.9 9.188 0.845 1 65.81 122 VAL B C 1
ATOM 2809 O O .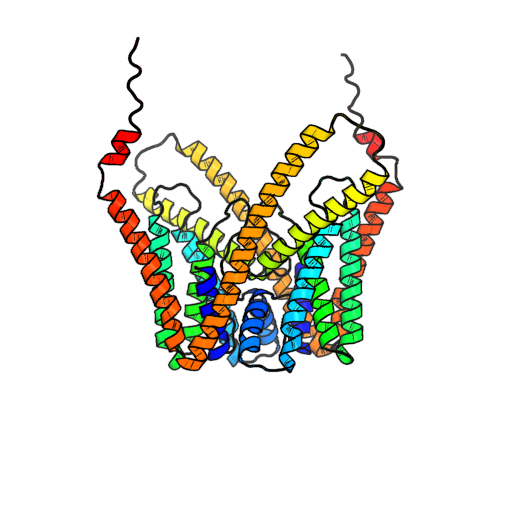 VAL B 1 122 ? 3.117 8.711 0.019 1 65.81 122 VAL B O 1
ATOM 2812 N N . VAL B 1 123 ? 5.184 9.445 0.54 1 75.38 123 VAL B N 1
ATOM 2813 C CA . VAL B 1 123 ? 5.805 8.984 -0.697 1 75.38 123 VAL B CA 1
ATOM 2814 C C . VAL B 1 123 ? 6.633 7.73 -0.423 1 75.38 123 VAL B C 1
ATOM 2816 O O . VAL B 1 123 ? 7.609 7.777 0.328 1 75.38 123 VAL B O 1
ATOM 2819 N N . ARG B 1 124 ? 6.09 6.641 -0.891 1 83.44 124 ARG B N 1
ATOM 2820 C CA . ARG B 1 124 ? 6.828 5.383 -0.832 1 83.44 124 ARG B CA 1
ATOM 2821 C C . ARG B 1 124 ? 6.895 4.723 -2.205 1 83.44 124 ARG B C 1
ATOM 2823 O O . ARG B 1 124 ? 6.012 4.926 -3.039 1 83.44 124 ARG B O 1
ATOM 2830 N N . THR B 1 125 ? 7.91 3.916 -2.443 1 87.5 125 THR B N 1
ATOM 2831 C CA . THR B 1 125 ? 8.227 3.457 -3.791 1 87.5 125 THR B CA 1
ATOM 2832 C C . THR B 1 125 ? 7.391 2.232 -4.152 1 87.5 125 THR B C 1
ATOM 2834 O O . THR B 1 125 ? 7.172 1.95 -5.332 1 87.5 125 THR B O 1
ATOM 2837 N N . THR B 1 126 ? 6.922 1.454 -3.154 1 89 126 THR B N 1
ATOM 2838 C CA . THR B 1 126 ? 6.16 0.251 -3.475 1 89 126 THR B CA 1
ATOM 2839 C C . THR B 1 126 ? 4.754 0.327 -2.885 1 89 126 THR B C 1
ATOM 2841 O O . THR B 1 126 ? 4.109 -0.702 -2.672 1 89 126 THR B O 1
ATOM 2844 N N . HIS B 1 127 ? 4.309 1.426 -2.451 1 88.12 127 HIS B N 1
ATOM 2845 C CA . HIS B 1 127 ? 2.992 1.604 -1.845 1 88.12 127 HIS B CA 1
ATOM 2846 C C . HIS B 1 127 ? 1.957 2.016 -2.887 1 88.12 127 HIS B C 1
ATOM 2848 O O . HIS B 1 127 ? 1.326 3.066 -2.76 1 88.12 127 HIS B O 1
ATOM 2854 N N . MET B 1 128 ? 1.625 1.181 -3.805 1 93.88 128 MET B N 1
ATOM 2855 C CA . MET B 1 128 ? 0.796 1.557 -4.945 1 93.88 128 MET B CA 1
ATOM 2856 C C . MET B 1 128 ? -0.684 1.525 -4.578 1 93.88 128 MET B C 1
ATOM 2858 O O . MET B 1 128 ? -1.487 2.254 -5.164 1 93.88 128 MET B O 1
ATOM 2862 N N . THR B 1 129 ? -1.042 0.692 -3.562 1 93.31 129 THR B N 1
ATOM 2863 C CA . THR B 1 129 ? -2.428 0.67 -3.107 1 93.31 129 THR B CA 1
ATOM 2864 C C . THR B 1 129 ? -2.838 2.033 -2.559 1 93.31 129 THR B C 1
ATOM 2866 O O . THR B 1 129 ? -3.854 2.596 -2.973 1 93.31 129 THR B O 1
ATOM 2869 N N . GLY B 1 130 ? -2.039 2.586 -1.676 1 90.75 130 GLY B N 1
ATOM 2870 C CA . GLY B 1 130 ? -2.303 3.914 -1.147 1 90.75 130 GLY B CA 1
ATOM 2871 C C . GLY B 1 130 ? -2.213 5.004 -2.199 1 90.75 130 GLY B C 1
ATOM 2872 O O . GLY B 1 130 ? -3.041 5.918 -2.227 1 90.75 130 GLY B O 1
ATOM 2873 N N . THR B 1 131 ? -1.266 4.926 -3.064 1 91.69 131 THR B N 1
ATOM 2874 C CA . THR B 1 131 ? -1.06 5.902 -4.129 1 91.69 131 THR B CA 1
ATOM 2875 C C . THR B 1 131 ? -2.273 5.961 -5.051 1 91.69 131 THR B C 1
ATOM 2877 O O . THR B 1 131 ? -2.762 7.043 -5.379 1 91.69 131 THR B O 1
ATOM 2880 N N . THR B 1 132 ? -2.717 4.805 -5.418 1 94.81 132 THR B N 1
ATOM 2881 C CA . THR B 1 132 ? -3.873 4.734 -6.305 1 94.81 132 THR B CA 1
ATOM 2882 C C . THR B 1 132 ? -5.121 5.277 -5.609 1 94.81 132 THR B C 1
ATOM 2884 O O . THR B 1 132 ? -5.91 6 -6.223 1 94.81 132 THR B O 1
ATOM 2887 N N . THR B 1 133 ? -5.277 4.883 -4.363 1 93.81 133 THR B N 1
ATOM 2888 C CA . THR B 1 133 ? -6.406 5.398 -3.596 1 93.81 133 THR B CA 1
ATOM 2889 C C . THR B 1 133 ? -6.371 6.922 -3.545 1 93.81 133 THR B C 1
ATOM 2891 O O . THR B 1 133 ? -7.383 7.582 -3.805 1 93.81 133 THR B O 1
ATOM 2894 N N . ASP B 1 134 ? -5.227 7.488 -3.25 1 90.81 134 ASP B N 1
ATOM 2895 C CA . ASP B 1 134 ? -5.09 8.938 -3.137 1 90.81 134 ASP B CA 1
ATOM 2896 C C . ASP B 1 134 ? -5.367 9.617 -4.473 1 90.81 134 ASP B C 1
ATOM 2898 O O . ASP B 1 134 ? -6.023 10.664 -4.52 1 90.81 134 ASP B O 1
ATOM 2902 N N . ILE B 1 135 ? -4.84 9.078 -5.504 1 93.31 135 ILE B N 1
ATOM 2903 C CA . ILE B 1 135 ? -5.109 9.609 -6.836 1 93.31 135 ILE B CA 1
ATOM 2904 C C . ILE B 1 135 ? -6.613 9.617 -7.098 1 93.31 135 ILE B C 1
ATOM 2906 O O . ILE B 1 135 ? -7.164 10.633 -7.539 1 93.31 135 ILE B O 1
ATOM 2910 N N . GLY B 1 136 ? -7.262 8.5 -6.844 1 95.19 136 GLY B N 1
ATOM 2911 C CA . GLY B 1 136 ? -8.703 8.406 -7.031 1 95.19 136 GLY B CA 1
ATOM 2912 C C . GLY B 1 136 ? -9.477 9.414 -6.203 1 95.19 136 GLY B C 1
ATOM 2913 O O . GLY B 1 136 ? -10.391 10.07 -6.711 1 95.19 136 GLY B O 1
ATOM 2914 N N . VAL B 1 137 ? -9.133 9.531 -4.973 1 91.38 137 VAL B N 1
ATOM 2915 C CA . VAL B 1 137 ? -9.828 10.438 -4.062 1 91.38 137 VAL B CA 1
ATOM 2916 C C . VAL B 1 137 ? -9.656 11.875 -4.535 1 91.38 137 VAL B C 1
ATOM 2918 O O . VAL B 1 137 ? -10.602 12.664 -4.523 1 91.38 137 VAL B O 1
ATOM 2921 N N . ILE B 1 138 ? -8.445 12.281 -4.941 1 90 138 ILE B N 1
ATOM 2922 C CA . ILE B 1 138 ? -8.18 13.633 -5.422 1 90 138 ILE B CA 1
ATOM 2923 C C . ILE B 1 138 ? -9.008 13.906 -6.676 1 90 138 ILE B C 1
ATOM 2925 O O . ILE B 1 138 ? -9.602 14.977 -6.82 1 90 138 ILE B O 1
ATOM 2929 N N . ILE B 1 139 ? -9.039 12.945 -7.578 1 93.5 139 ILE B N 1
ATOM 2930 C CA . ILE B 1 139 ? -9.883 13.062 -8.766 1 93.5 139 ILE B CA 1
ATOM 2931 C C . ILE B 1 139 ? -11.336 13.242 -8.344 1 93.5 139 ILE B C 1
ATOM 2933 O O . ILE B 1 139 ? -12.047 14.094 -8.891 1 93.5 139 ILE B O 1
ATOM 2937 N N . GLY B 1 140 ? -11.766 12.453 -7.41 1 92.69 140 GLY B N 1
ATOM 2938 C CA . GLY B 1 140 ? -13.125 12.547 -6.898 1 92.69 140 GLY B CA 1
ATOM 2939 C C . GLY B 1 140 ? -13.445 13.906 -6.297 1 92.69 140 GLY B C 1
ATOM 2940 O O . GLY B 1 140 ? -14.523 14.453 -6.52 1 92.69 140 GLY B O 1
ATOM 2941 N N . HIS B 1 141 ? -12.516 14.406 -5.523 1 88 141 HIS B N 1
ATOM 2942 C CA . HIS B 1 141 ? -12.695 15.734 -4.949 1 88 141 HIS B CA 1
ATOM 2943 C C . HIS B 1 141 ? -12.891 16.781 -6.039 1 88 141 HIS B C 1
ATOM 2945 O O . HIS B 1 141 ? -13.75 17.656 -5.914 1 88 141 HIS B O 1
ATOM 2951 N N . GLN B 1 142 ? -12.086 16.703 -7.043 1 87.88 142 GLN B N 1
ATOM 2952 C CA . GLN B 1 142 ? -12.18 17.672 -8.141 1 87.88 142 GLN B CA 1
ATOM 2953 C C . GLN B 1 142 ? -13.516 17.531 -8.867 1 87.88 142 GLN B C 1
ATOM 2955 O O . GLN B 1 142 ? -14.141 18.547 -9.219 1 87.88 142 GLN B O 1
ATOM 2960 N N . LEU B 1 143 ? -13.906 16.375 -9.078 1 88.25 143 LEU B N 1
ATOM 2961 C CA . LEU B 1 143 ? -15.172 16.125 -9.758 1 88.25 143 LEU B CA 1
ATOM 2962 C C . LEU B 1 143 ? -16.344 16.547 -8.883 1 88.25 143 LEU B C 1
ATOM 2964 O O . LEU B 1 143 ? -17.312 17.125 -9.375 1 88.25 143 LEU B O 1
ATOM 2968 N N . GLY B 1 144 ? -16.281 16.219 -7.641 1 84.12 144 GLY B N 1
ATOM 2969 C CA . GLY B 1 144 ? -17.328 16.625 -6.711 1 84.12 144 GLY B CA 1
ATOM 2970 C C . GLY B 1 144 ? -17.5 18.141 -6.625 1 84.12 144 GLY B C 1
ATOM 2971 O O . GLY B 1 144 ? -18.625 18.641 -6.566 1 84.12 144 GLY B O 1
ATOM 2972 N N . ARG B 1 145 ? -16.438 18.812 -6.566 1 79.69 145 ARG B N 1
ATOM 2973 C CA . ARG B 1 145 ? -16.484 20.281 -6.539 1 79.69 145 ARG B CA 1
ATOM 2974 C C . ARG B 1 145 ? -17.125 20.828 -7.801 1 79.69 145 ARG B C 1
ATOM 2976 O O . ARG B 1 145 ? -17.922 21.781 -7.734 1 79.69 145 ARG B O 1
ATOM 2983 N N . ARG B 1 146 ? -16.781 20.266 -8.852 1 81.94 146 ARG B N 1
ATOM 2984 C CA . ARG B 1 146 ? -17.359 20.703 -10.117 1 81.94 146 ARG B CA 1
ATOM 2985 C C . ARG B 1 146 ? -18.875 20.453 -10.141 1 81.94 146 ARG B C 1
ATOM 2987 O O . ARG B 1 146 ? -19.625 21.281 -10.641 1 81.94 146 ARG B O 1
ATOM 2994 N N . LEU B 1 147 ? -19.203 19.344 -9.664 1 79 147 LEU B N 1
ATOM 2995 C CA . LEU B 1 147 ? -20.625 19 -9.641 1 79 147 LEU B CA 1
ATOM 2996 C C . LEU B 1 147 ? -21.391 19.922 -8.711 1 79 147 LEU B C 1
ATOM 2998 O O . LEU B 1 147 ? -22.531 20.312 -9.016 1 79 147 LEU B O 1
ATOM 3002 N N . HIS B 1 148 ? -20.766 20.25 -7.617 1 73.12 148 HIS B N 1
ATOM 3003 C CA . HIS B 1 148 ? -21.375 21.188 -6.688 1 73.12 148 HIS B CA 1
ATOM 3004 C C . HIS B 1 148 ? -21.484 22.578 -7.301 1 73.12 148 HIS B C 1
ATOM 3006 O O . HIS B 1 148 ? -22.5 23.25 -7.133 1 73.12 148 HIS B O 1
ATOM 3012 N N . ASP B 1 149 ? -20.453 22.922 -7.875 1 72.31 149 ASP B N 1
ATOM 3013 C CA . ASP B 1 149 ? -20.469 24.219 -8.547 1 72.31 149 ASP B CA 1
ATOM 3014 C C . ASP B 1 149 ? -21.547 24.281 -9.617 1 72.31 149 ASP B C 1
ATOM 3016 O O . ASP B 1 149 ? -22.234 25.297 -9.773 1 72.31 149 ASP B O 1
ATOM 3020 N N . LEU B 1 150 ? -21.609 23.203 -10.25 1 67.56 150 LEU B N 1
ATOM 3021 C CA . LEU B 1 150 ? -22.625 23.125 -11.297 1 67.56 150 LEU B CA 1
ATOM 3022 C C . LEU B 1 150 ? -24.031 23.141 -10.695 1 67.56 150 LEU B C 1
ATOM 3024 O O . LEU B 1 150 ? -24.922 23.812 -11.227 1 67.56 150 LEU B O 1
ATOM 3028 N N . ALA B 1 151 ? -24.156 22.484 -9.617 1 64.62 151 ALA B N 1
ATOM 3029 C CA . ALA B 1 151 ? -25.438 22.422 -8.945 1 64.62 151 ALA B CA 1
ATOM 3030 C C . ALA B 1 151 ? -25.797 23.766 -8.32 1 64.62 151 ALA B C 1
ATOM 3032 O O . ALA B 1 151 ? -26.969 24.172 -8.344 1 64.62 151 ALA B O 1
ATOM 3033 N N . MET B 1 152 ? -24.75 24.391 -7.664 1 58.47 152 MET B N 1
ATOM 3034 C CA . MET B 1 152 ? -24.969 25.688 -7.047 1 58.47 152 MET B CA 1
ATOM 3035 C C . MET B 1 152 ? -25.172 26.766 -8.109 1 58.47 152 MET B C 1
ATOM 3037 O O . MET B 1 152 ? -25.781 27.797 -7.844 1 58.47 152 MET B O 1
ATOM 3041 N N . ARG B 1 153 ? -24.266 26.75 -9.117 1 56.56 153 ARG B N 1
ATOM 3042 C CA . ARG B 1 153 ? -24.5 27.719 -10.18 1 56.56 153 ARG B CA 1
ATOM 3043 C C . ARG B 1 153 ? -25.984 27.781 -10.547 1 56.56 153 ARG B C 1
ATOM 3045 O O . ARG B 1 153 ? -26.484 28.828 -10.914 1 56.56 153 ARG B O 1
ATOM 3052 N N . GLU B 1 154 ? -26.547 26.672 -10.43 1 50.56 154 GLU B N 1
ATOM 3053 C CA . GLU B 1 154 ? -27.984 26.734 -10.703 1 50.56 154 GLU B CA 1
ATOM 3054 C C . GLU B 1 154 ? -28.734 27.469 -9.594 1 50.56 154 GLU B C 1
ATOM 3056 O O . GLU B 1 154 ? -29.734 28.125 -9.852 1 50.56 154 GLU B O 1
ATOM 3061 N N . HIS B 1 155 ? -28.172 27.297 -8.328 1 42.91 155 HIS B N 1
ATOM 3062 C CA . HIS B 1 155 ? -28.891 27.969 -7.25 1 42.91 155 HIS B CA 1
ATOM 3063 C C . HIS B 1 155 ? -28.219 29.297 -6.895 1 42.91 155 HIS B C 1
ATOM 3065 O O . HIS B 1 155 ? -28.656 29.984 -5.969 1 42.91 155 HIS B O 1
ATOM 3071 N N . LEU B 1 156 ? -27.016 29.594 -7.234 1 43.88 156 LEU B N 1
ATOM 3072 C CA . LEU B 1 156 ? -26.297 30.766 -6.75 1 43.88 156 LEU B CA 1
ATOM 3073 C C . LEU B 1 156 ? -26.812 32.031 -7.414 1 43.88 156 LEU B C 1
ATOM 3075 O O . LEU B 1 156 ? -26.359 32.406 -8.5 1 43.88 156 LEU B O 1
ATOM 3079 N N . PHE B 1 157 ? -28.062 32.281 -7.535 1 37.5 157 PHE B N 1
ATOM 3080 C CA . PHE B 1 157 ? -28.297 33.719 -7.574 1 37.5 157 PHE B CA 1
ATOM 3081 C C . PHE B 1 157 ? -27.547 34.438 -6.453 1 37.5 157 PHE B C 1
ATOM 3083 O O . PHE B 1 157 ? -27.328 35.656 -6.516 1 37.5 157 PHE B O 1
ATOM 3090 N N . SER B 1 158 ? -27.641 34.125 -5.074 1 36.91 158 SER B N 1
ATOM 3091 C CA . SER B 1 158 ? -27.625 35.156 -4.066 1 36.91 158 SER B CA 1
ATOM 3092 C C . SER B 1 158 ? -26.203 35.594 -3.723 1 36.91 158 SER B C 1
ATOM 3094 O O . SER B 1 158 ? -25.922 36.781 -3.543 1 36.91 158 SER B O 1
ATOM 3096 N N . ARG B 1 159 ? -25.391 34.906 -2.617 1 41.72 159 ARG B N 1
ATOM 3097 C CA . ARG B 1 159 ? -24.641 35.719 -1.653 1 41.72 159 ARG B CA 1
ATOM 3098 C C . ARG B 1 159 ? -23.219 35.969 -2.158 1 41.72 159 ARG B C 1
ATOM 3100 O O . ARG B 1 159 ? -22.469 35.031 -2.451 1 41.72 159 ARG B O 1
ATOM 3107 N N . GLU B 1 160 ? -22.859 37.125 -2.689 1 40.5 160 GLU B N 1
ATOM 3108 C CA . GLU B 1 160 ? -21.75 37.875 -3.293 1 40.5 160 GLU B CA 1
ATOM 3109 C C . GLU B 1 160 ? -20.453 37.625 -2.537 1 40.5 160 GLU B C 1
ATOM 3111 O O . GLU B 1 160 ? -19.391 37.438 -3.148 1 40.5 160 GLU B O 1
ATOM 3116 N N . GLY B 1 161 ? -20.25 38.219 -1.334 1 41.12 161 GLY B N 1
ATOM 3117 C CA . GLY B 1 161 ? -19.094 38.781 -0.656 1 41.12 161 GLY B CA 1
ATOM 3118 C C . GLY B 1 161 ? -18.094 37.719 -0.233 1 41.12 161 GLY B C 1
ATOM 3119 O O . GLY B 1 161 ? -16.875 37.938 -0.356 1 41.12 161 GLY B O 1
ATOM 3120 N N . SER B 1 162 ? -18.469 36.688 0.627 1 47.22 162 SER B N 1
ATOM 3121 C CA . SER B 1 162 ? -17.609 35.719 1.342 1 47.22 162 SER B CA 1
ATOM 3122 C C . SER B 1 162 ? -16.938 34.75 0.38 1 47.22 162 SER B C 1
ATOM 3124 O O . SER B 1 162 ? -16.25 33.844 0.809 1 47.22 162 SER B O 1
ATOM 3126 N N . GLN B 1 163 ? -17.094 35.062 -0.826 1 51.84 163 GLN B N 1
ATOM 3127 C CA . GLN B 1 163 ? -16.75 34.125 -1.905 1 51.84 163 GLN B CA 1
ATOM 3128 C C . GLN B 1 163 ? -15.266 34.219 -2.242 1 51.84 163 GLN B C 1
ATOM 3130 O O . GLN B 1 163 ? -14.664 33.25 -2.703 1 51.84 163 GLN B O 1
ATOM 3135 N N . HIS B 1 164 ? -14.703 35.469 -2.002 1 51.03 164 HIS B N 1
ATOM 3136 C CA . HIS B 1 164 ? -13.328 35.594 -2.471 1 51.03 164 HIS B CA 1
ATOM 3137 C C . HIS B 1 164 ? -12.375 34.75 -1.644 1 51.03 164 HIS B C 1
ATOM 3139 O O . HIS B 1 164 ? -11.516 34.062 -2.195 1 51.03 164 HIS B O 1
ATOM 3145 N N . VAL B 1 165 ? -12.445 34.938 -0.271 1 51.34 165 VAL B N 1
ATOM 3146 C CA . VAL B 1 165 ? -11.547 34.219 0.614 1 51.34 165 VAL B CA 1
ATOM 3147 C C . VAL B 1 165 ? -11.742 32.688 0.432 1 51.34 165 VAL B C 1
ATOM 3149 O O . VAL B 1 165 ? -10.781 31.938 0.406 1 51.34 165 VAL B O 1
ATOM 3152 N N . GLN B 1 166 ? -13.023 32.281 0.29 1 59.16 166 GLN B N 1
ATOM 3153 C CA . GLN B 1 166 ? -13.328 30.859 0.089 1 59.16 166 GLN B CA 1
ATOM 3154 C C . GLN B 1 166 ? -12.766 30.359 -1.237 1 59.16 166 GLN B C 1
ATOM 3156 O O . GLN B 1 166 ? -12.305 29.219 -1.329 1 59.16 166 GLN B O 1
ATOM 3161 N N . ARG B 1 167 ? -12.711 31.359 -2.109 1 61.22 167 ARG B N 1
ATOM 3162 C CA . ARG B 1 167 ? -12.188 31 -3.424 1 61.22 167 ARG B CA 1
ATOM 3163 C C . ARG B 1 167 ? -10.68 30.812 -3.379 1 61.22 167 ARG B C 1
ATOM 3165 O O . ARG B 1 167 ? -10.141 29.891 -4.012 1 61.22 167 ARG B O 1
ATOM 3172 N N . GLU B 1 168 ? -10 31.719 -2.6 1 62.06 168 GLU B N 1
ATOM 3173 C CA . GLU B 1 168 ? -8.547 31.625 -2.506 1 62.06 168 GLU B CA 1
ATOM 3174 C C . GLU B 1 168 ? -8.125 30.344 -1.792 1 62.06 168 GLU B C 1
ATOM 3176 O O . GLU B 1 168 ? -7.172 29.672 -2.207 1 62.06 168 GLU B O 1
ATOM 3181 N N . ASN B 1 169 ? -8.781 29.984 -0.694 1 64.81 169 ASN B N 1
ATOM 3182 C CA . ASN B 1 169 ? -8.484 28.766 0.042 1 64.81 169 ASN B CA 1
ATOM 3183 C C . ASN B 1 169 ? -8.742 27.516 -0.81 1 64.81 169 ASN B C 1
ATOM 3185 O O . ASN B 1 169 ? -7.988 26.547 -0.745 1 64.81 169 ASN B O 1
ATOM 3189 N N . THR B 1 170 ? -9.719 27.75 -1.583 1 65.88 170 THR B N 1
ATOM 3190 C CA . THR B 1 170 ? -10.062 26.641 -2.469 1 65.88 170 THR B CA 1
ATOM 3191 C C . THR B 1 170 ? -9.008 26.469 -3.557 1 65.88 170 THR B C 1
ATOM 3193 O O . THR B 1 170 ? -8.648 25.359 -3.916 1 65.88 170 THR B O 1
ATOM 3196 N N . LEU B 1 171 ? -8.508 27.641 -3.994 1 66.06 171 LEU B N 1
ATOM 3197 C CA . LEU B 1 171 ? -7.496 27.594 -5.043 1 66.06 171 LEU B CA 1
ATOM 3198 C C . LEU B 1 171 ? -6.188 27.016 -4.512 1 66.06 171 LEU B C 1
ATOM 3200 O O . LEU B 1 171 ? -5.512 26.25 -5.203 1 66.06 171 LEU B O 1
ATOM 3204 N N . ARG B 1 172 ? -5.82 27.438 -3.348 1 67.75 172 ARG B N 1
ATOM 3205 C CA . ARG B 1 172 ? -4.609 26.922 -2.721 1 67.75 172 ARG B CA 1
ATOM 3206 C C . ARG B 1 172 ? -4.711 25.422 -2.479 1 67.75 172 ARG B C 1
ATOM 3208 O O . ARG B 1 172 ? -3.744 24.688 -2.682 1 67.75 172 ARG B O 1
ATOM 3215 N N . ARG B 1 173 ? -5.859 25.016 -2.064 1 69.81 173 ARG B N 1
ATOM 3216 C CA . ARG B 1 173 ? -6.082 23.594 -1.83 1 69.81 173 ARG B CA 1
ATOM 3217 C C . ARG B 1 173 ? -6.012 22.812 -3.133 1 69.81 173 ARG B C 1
ATOM 3219 O O . ARG B 1 173 ? -5.438 21.719 -3.174 1 69.81 173 ARG B O 1
ATOM 3226 N N . ARG B 1 174 ? -6.496 23.438 -4.102 1 70.06 174 ARG B N 1
ATOM 3227 C CA . ARG B 1 174 ? -6.492 22.797 -5.41 1 70.06 174 ARG B CA 1
ATOM 3228 C C . ARG B 1 174 ? -5.066 22.609 -5.926 1 70.06 174 ARG B C 1
ATOM 3230 O O . ARG B 1 174 ? -4.734 21.562 -6.488 1 70.06 174 ARG B O 1
ATOM 3237 N N . ARG B 1 175 ? -4.312 23.656 -5.75 1 69.25 175 ARG B N 1
ATOM 3238 C CA . ARG B 1 175 ? -2.932 23.594 -6.211 1 69.25 175 ARG B CA 1
ATOM 3239 C C . ARG B 1 175 ? -2.15 22.516 -5.457 1 69.25 175 ARG B C 1
ATOM 3241 O O . ARG B 1 175 ? -1.376 21.766 -6.055 1 69.25 175 ARG B O 1
ATOM 3248 N N . SER B 1 176 ? -2.477 22.531 -4.223 1 78.5 176 SER B N 1
ATOM 3249 C CA . SER B 1 176 ? -1.805 21.531 -3.393 1 78.5 176 SER B CA 1
ATOM 3250 C C . SER B 1 176 ? -2.213 20.109 -3.785 1 78.5 176 SER B C 1
ATOM 3252 O O . SER B 1 176 ? -1.367 19.219 -3.875 1 78.5 176 SER B O 1
ATOM 3254 N N . GLU B 1 177 ? -3.451 20.031 -4.141 1 82.5 177 GLU B N 1
ATOM 3255 C CA . GLU B 1 177 ? -3.953 18.719 -4.523 1 82.5 177 GLU B CA 1
ATOM 3256 C C . GLU B 1 177 ? -3.41 18.297 -5.883 1 82.5 177 GLU B C 1
ATOM 3258 O O . GLU B 1 177 ? -3.117 17.109 -6.102 1 82.5 177 GLU B O 1
ATOM 3263 N N . TRP B 1 178 ? -3.244 19.25 -6.68 1 85.19 178 TRP B N 1
ATOM 3264 C CA . TRP B 1 178 ? -2.729 18.938 -8.008 1 85.19 178 TRP B CA 1
ATOM 3265 C C . TRP B 1 178 ? -1.264 18.516 -7.938 1 85.19 178 TRP B C 1
ATOM 3267 O O . TRP B 1 178 ? -0.834 17.609 -8.656 1 85.19 178 TRP B O 1
ATOM 3277 N N . GLY B 1 179 ? -0.51 19.25 -7.16 1 85.69 179 GLY B N 1
ATOM 3278 C CA . GLY B 1 179 ? 0.875 18.859 -6.949 1 85.69 179 GLY B CA 1
ATOM 3279 C C . GLY B 1 179 ? 1.021 17.469 -6.395 1 85.69 179 GLY B C 1
ATOM 3280 O O . GLY B 1 179 ? 1.882 16.703 -6.84 1 85.69 179 GLY B O 1
ATOM 3281 N N . GLN B 1 180 ? 0.176 17.172 -5.531 1 86.38 180 GLN B N 1
ATOM 3282 C CA . GLN B 1 180 ? 0.181 15.836 -4.941 1 86.38 180 GLN B CA 1
ATOM 3283 C C . GLN B 1 180 ? -0.203 14.781 -5.973 1 86.38 180 GLN B C 1
ATOM 3285 O O . GLN B 1 180 ? 0.421 13.719 -6.043 1 86.38 180 GLN B O 1
ATOM 3290 N N . MET B 1 181 ? -1.215 15.102 -6.719 1 89.56 181 MET B N 1
ATOM 3291 C CA . MET B 1 181 ? -1.683 14.172 -7.738 1 89.56 181 MET B CA 1
ATOM 3292 C C . MET B 1 181 ? -0.588 13.883 -8.758 1 89.56 181 MET B C 1
ATOM 3294 O O . MET B 1 181 ? -0.399 12.742 -9.172 1 89.56 181 MET B O 1
ATOM 3298 N N . ARG B 1 182 ? 0.076 14.945 -9.156 1 91.5 182 ARG B N 1
ATOM 3299 C CA . ARG B 1 182 ? 1.149 14.789 -10.133 1 91.5 182 ARG B CA 1
ATOM 3300 C C . ARG B 1 182 ? 2.268 13.914 -9.578 1 91.5 182 ARG B C 1
ATOM 3302 O O . ARG B 1 182 ? 2.766 13.023 -10.273 1 91.5 182 ARG B O 1
ATOM 3309 N N . LEU B 1 183 ? 2.639 14.141 -8.359 1 90 183 LEU B N 1
ATOM 3310 C CA . LEU B 1 183 ? 3.695 13.359 -7.723 1 90 183 LEU B CA 1
ATOM 3311 C C . LEU B 1 183 ? 3.297 11.891 -7.617 1 90 183 LEU B C 1
ATOM 3313 O O . LEU B 1 183 ? 4.078 11 -7.973 1 90 183 LEU B O 1
ATOM 3317 N N . LEU B 1 184 ? 2.137 11.688 -7.176 1 92.5 184 LEU B N 1
ATOM 3318 C CA . LEU B 1 184 ? 1.657 10.32 -6.98 1 92.5 184 LEU B CA 1
ATOM 3319 C C . LEU B 1 184 ? 1.518 9.602 -8.32 1 92.5 184 LEU B C 1
ATOM 3321 O O . LEU B 1 184 ? 1.838 8.414 -8.422 1 92.5 184 LEU B O 1
ATOM 3325 N N . SER B 1 185 ? 1.035 10.305 -9.328 1 95.31 185 SER B N 1
ATOM 3326 C CA . SER B 1 185 ? 0.918 9.719 -10.656 1 95.31 185 SER B CA 1
ATOM 3327 C C . SER B 1 185 ? 2.287 9.359 -11.227 1 95.31 185 SER B C 1
ATOM 3329 O O . SER B 1 185 ? 2.447 8.32 -11.867 1 95.31 185 SER B O 1
ATOM 3331 N N . LEU B 1 186 ? 3.227 10.195 -11 1 94.56 186 LEU B N 1
ATOM 3332 C CA . LEU B 1 186 ? 4.582 9.922 -11.469 1 94.56 186 LEU B CA 1
ATOM 3333 C C . LEU B 1 186 ? 5.156 8.688 -10.773 1 94.56 186 LEU B C 1
ATOM 3335 O O . LEU B 1 186 ? 5.84 7.883 -11.406 1 94.56 186 LEU B O 1
ATOM 3339 N N . LEU B 1 187 ? 4.871 8.57 -9.508 1 94.06 187 LEU B N 1
ATOM 3340 C CA . LEU B 1 187 ? 5.32 7.395 -8.766 1 94.06 187 LEU B CA 1
ATOM 3341 C C . LEU B 1 187 ? 4.699 6.121 -9.336 1 94.06 187 LEU B C 1
ATOM 3343 O O . LEU B 1 187 ? 5.398 5.133 -9.562 1 94.06 187 LEU B O 1
ATOM 3347 N N . LEU B 1 188 ? 3.424 6.199 -9.602 1 96.56 188 LEU B N 1
ATOM 3348 C CA . LEU B 1 188 ? 2.68 5.055 -10.117 1 96.56 188 LEU B CA 1
ATOM 3349 C C . LEU B 1 188 ? 3.182 4.656 -11.5 1 96.56 188 LEU B C 1
ATOM 3351 O O . LEU B 1 188 ? 3.43 3.479 -11.758 1 96.56 188 LEU B O 1
ATOM 3355 N N . VAL B 1 189 ? 3.34 5.625 -12.383 1 97.44 189 VAL B N 1
ATOM 3356 C CA . VAL B 1 189 ? 3.781 5.371 -13.75 1 97.44 189 VAL B CA 1
ATOM 3357 C C . VAL B 1 189 ? 5.219 4.859 -13.742 1 97.44 189 VAL B C 1
ATOM 3359 O O . VAL B 1 189 ? 5.574 3.961 -14.508 1 97.44 189 VAL B O 1
ATOM 3362 N N . SER B 1 190 ? 6.074 5.449 -12.914 1 97.75 190 SER B N 1
ATOM 3363 C CA . SER B 1 190 ? 7.457 4.992 -12.797 1 97.75 190 SER B CA 1
ATOM 3364 C C . SER B 1 190 ? 7.523 3.543 -12.336 1 97.75 190 SER B C 1
ATOM 3366 O O . SER B 1 190 ? 8.289 2.744 -12.883 1 97.75 190 SER B O 1
ATOM 3368 N N . PHE B 1 191 ? 6.77 3.197 -11.359 1 97.81 191 PHE B N 1
ATOM 3369 C CA . PHE B 1 191 ? 6.715 1.828 -10.859 1 97.81 191 PHE B CA 1
ATOM 3370 C C . PHE B 1 191 ? 6.246 0.874 -11.953 1 97.81 191 PHE B C 1
ATOM 3372 O O . PHE B 1 191 ? 6.809 -0.213 -12.117 1 97.81 191 PHE B O 1
ATOM 3379 N N . PHE B 1 192 ? 5.18 1.275 -12.672 1 97.81 192 PHE B N 1
ATOM 3380 C CA . PHE B 1 192 ? 4.641 0.472 -13.766 1 97.81 192 PHE B CA 1
ATOM 3381 C C . PHE B 1 192 ? 5.688 0.262 -14.852 1 97.81 192 PHE B C 1
ATOM 3383 O O . PHE B 1 192 ? 5.891 -0.861 -15.312 1 97.81 192 PHE B O 1
ATOM 3390 N N . CYS B 1 193 ? 6.348 1.334 -15.258 1 98.12 193 CYS B N 1
ATOM 3391 C CA . CYS B 1 193 ? 7.395 1.246 -16.266 1 98.12 193 CYS B CA 1
ATOM 3392 C C . CYS B 1 193 ? 8.555 0.387 -15.781 1 98.12 193 CYS B C 1
ATOM 3394 O O . CYS B 1 193 ? 9.156 -0.352 -16.562 1 98.12 193 CYS B O 1
ATOM 3396 N N . GLY B 1 194 ? 8.891 0.526 -14.539 1 98.44 194 GLY B N 1
ATOM 3397 C CA . GLY B 1 194 ? 9.883 -0.355 -13.953 1 98.44 194 GLY B CA 1
ATOM 3398 C C . GLY B 1 194 ? 9.5 -1.821 -14.023 1 98.44 194 GLY B C 1
ATOM 3399 O O . GLY B 1 194 ? 10.344 -2.672 -14.32 1 98.44 194 GLY B O 1
ATOM 3400 N N . SER B 1 195 ? 8.258 -2.045 -13.734 1 97.81 195 SER B N 1
ATOM 3401 C CA . SER B 1 195 ? 7.777 -3.422 -13.812 1 97.81 195 SER B CA 1
ATOM 3402 C C . SER B 1 195 ? 7.887 -3.967 -15.234 1 97.81 195 SER B C 1
ATOM 3404 O O . SER B 1 195 ? 8.289 -5.113 -15.43 1 97.81 195 SER B O 1
ATOM 3406 N N . LEU B 1 196 ? 7.512 -3.178 -16.203 1 97.38 196 LEU B N 1
ATOM 3407 C CA . LEU B 1 196 ? 7.641 -3.562 -17.594 1 97.38 196 LEU B CA 1
ATOM 3408 C C . LEU B 1 196 ? 9.094 -3.877 -17.938 1 97.38 196 LEU B C 1
ATOM 3410 O O . LEU B 1 196 ? 9.383 -4.91 -18.547 1 97.38 196 LEU B O 1
ATOM 3414 N N . THR B 1 197 ? 9.969 -3.01 -17.562 1 98.12 197 THR B N 1
ATOM 3415 C CA . THR B 1 197 ? 11.391 -3.156 -17.844 1 98.12 197 THR B CA 1
ATOM 3416 C C . THR B 1 197 ? 11.969 -4.375 -17.141 1 98.12 197 THR B C 1
ATOM 3418 O O . THR B 1 197 ? 12.703 -5.16 -17.734 1 98.12 197 THR B O 1
ATOM 3421 N N . GLY B 1 198 ? 11.641 -4.465 -15.859 1 97.94 198 GLY B N 1
ATOM 3422 C CA . GLY B 1 198 ? 12.148 -5.594 -15.086 1 97.94 198 GLY B CA 1
ATOM 3423 C C . GLY B 1 198 ? 11.758 -6.938 -15.68 1 97.94 198 GLY B C 1
ATOM 3424 O O . GLY B 1 198 ? 12.594 -7.836 -15.797 1 97.94 198 GLY B O 1
ATOM 3425 N N . PHE B 1 199 ? 10.492 -7.066 -16.047 1 96.94 199 PHE B N 1
ATOM 3426 C CA . PHE B 1 199 ? 10.023 -8.328 -16.609 1 96.94 199 PHE B CA 1
ATOM 3427 C C . PHE B 1 199 ? 10.672 -8.586 -17.969 1 96.94 199 PHE B C 1
ATOM 3429 O O . PHE B 1 199 ? 11.07 -9.711 -18.266 1 96.94 199 PHE B O 1
ATOM 3436 N N . SER B 1 200 ? 10.797 -7.582 -18.797 1 97.44 200 SER B N 1
ATOM 3437 C CA . SER B 1 200 ? 11.438 -7.711 -20.109 1 97.44 200 SER B CA 1
ATOM 3438 C C . SER B 1 200 ? 12.898 -8.133 -19.969 1 97.44 200 SER B C 1
ATOM 3440 O O . SER B 1 200 ? 13.383 -8.977 -20.719 1 97.44 200 SER B O 1
ATOM 3442 N N . LEU B 1 201 ? 13.562 -7.551 -19.031 1 97.62 201 LEU B N 1
ATOM 3443 C CA . LEU B 1 201 ? 14.969 -7.883 -18.797 1 97.62 201 LEU B CA 1
ATOM 3444 C C . LEU B 1 201 ? 15.102 -9.312 -18.281 1 97.62 201 LEU B C 1
ATOM 3446 O O . LEU B 1 201 ? 16.062 -10.008 -18.641 1 97.62 201 LEU B O 1
ATOM 3450 N N . TYR B 1 202 ? 14.188 -9.703 -17.453 1 96.88 202 TYR B N 1
ATOM 3451 C CA . TYR B 1 202 ? 14.234 -11.07 -16.953 1 96.88 202 TYR B CA 1
ATOM 3452 C C . TYR B 1 202 ? 14.055 -12.07 -18.094 1 96.88 202 TYR B C 1
ATOM 3454 O O . TYR B 1 202 ? 14.719 -13.102 -18.141 1 96.88 202 TYR B O 1
ATOM 3462 N N . ARG B 1 203 ? 13.156 -11.805 -19.016 1 95.25 203 ARG B N 1
ATOM 3463 C CA . ARG B 1 203 ? 12.922 -12.688 -20.156 1 95.25 203 ARG B CA 1
ATOM 3464 C C . ARG B 1 203 ? 14.18 -12.812 -21.016 1 95.25 203 ARG B C 1
ATOM 3466 O O . ARG B 1 203 ? 14.445 -13.875 -21.562 1 95.25 203 ARG B O 1
ATOM 3473 N N . ALA B 1 204 ? 14.953 -11.82 -21.047 1 96.38 204 ALA B N 1
ATOM 3474 C CA . ALA B 1 204 ? 16.125 -11.789 -21.906 1 96.38 204 ALA B CA 1
ATOM 3475 C C . ALA B 1 204 ? 17.359 -12.328 -21.172 1 96.38 204 ALA B C 1
ATOM 3477 O O . ALA B 1 204 ? 18.172 -13.039 -21.75 1 96.38 204 ALA B O 1
ATOM 3478 N N . TRP B 1 205 ? 17.484 -11.938 -19.828 1 96.88 205 TRP B N 1
ATOM 3479 C CA . TRP B 1 205 ? 18.766 -12.156 -19.156 1 96.88 205 TRP B CA 1
ATOM 3480 C C . TRP B 1 205 ? 18.594 -13.039 -17.922 1 96.88 205 TRP B C 1
ATOM 3482 O O . TRP B 1 205 ? 19.562 -13.312 -17.203 1 96.88 205 TRP B O 1
ATOM 3492 N N . GLY B 1 206 ? 17.375 -13.445 -17.609 1 95.81 206 GLY B N 1
ATOM 3493 C CA . GLY B 1 206 ? 17.141 -14.242 -16.422 1 95.81 206 GLY B CA 1
ATOM 3494 C C . GLY B 1 206 ? 17.438 -13.5 -15.125 1 95.81 206 GLY B C 1
ATOM 3495 O O . GLY B 1 206 ? 17.062 -12.336 -14.969 1 95.81 206 GLY B O 1
ATOM 3496 N N . ALA B 1 207 ? 18.141 -14.141 -14.266 1 95.62 207 ALA B N 1
ATOM 3497 C CA . ALA B 1 207 ? 18.422 -13.586 -12.945 1 95.62 207 ALA B CA 1
ATOM 3498 C C . ALA B 1 207 ? 19.297 -12.344 -13.055 1 95.62 207 ALA B C 1
ATOM 3500 O O . ALA B 1 207 ? 19.281 -11.477 -12.172 1 95.62 207 ALA B O 1
ATOM 3501 N N . ASP B 1 208 ? 20.062 -12.234 -14.117 1 97.94 208 ASP B N 1
ATOM 3502 C CA . ASP B 1 208 ? 20.969 -11.102 -14.305 1 97.94 208 ASP B CA 1
ATOM 3503 C C . ASP B 1 208 ? 20.172 -9.797 -14.438 1 97.94 208 ASP B C 1
ATOM 3505 O O . ASP B 1 208 ? 20.75 -8.711 -14.344 1 97.94 208 ASP B O 1
ATOM 3509 N N . ALA B 1 209 ? 18.891 -9.898 -14.648 1 98.12 209 ALA B N 1
ATOM 3510 C CA . ALA B 1 209 ? 18.031 -8.719 -14.695 1 98.12 209 ALA B CA 1
ATOM 3511 C C . ALA B 1 209 ? 18.141 -7.906 -13.406 1 98.12 209 ALA B C 1
ATOM 3513 O O . ALA B 1 209 ? 17.953 -6.688 -13.414 1 98.12 209 ALA B O 1
ATOM 3514 N N . LEU B 1 210 ? 18.484 -8.555 -12.32 1 98.31 210 LEU B N 1
ATOM 3515 C CA . LEU B 1 210 ? 18.594 -7.898 -11.016 1 98.31 210 LEU B CA 1
ATOM 3516 C C . LEU B 1 210 ? 19.781 -6.961 -10.977 1 98.31 210 LEU B C 1
ATOM 3518 O O . LEU B 1 210 ? 19.875 -6.105 -10.094 1 98.31 210 LEU B O 1
ATOM 3522 N N . LEU B 1 211 ? 20.703 -7.098 -11.898 1 98.31 211 LEU B N 1
ATOM 3523 C CA . LEU B 1 211 ? 21.906 -6.281 -11.898 1 98.31 211 LEU B CA 1
ATOM 3524 C C . LEU B 1 211 ? 21.578 -4.836 -12.258 1 98.31 211 LEU B C 1
ATOM 3526 O O . LEU B 1 211 ? 22.266 -3.912 -11.797 1 98.31 211 LEU B O 1
ATOM 3530 N N . LEU B 1 212 ? 20.516 -4.617 -13.031 1 98.06 212 LEU B N 1
ATOM 3531 C CA . LEU B 1 212 ? 20.141 -3.248 -13.367 1 98.06 212 LEU B CA 1
ATOM 3532 C C . LEU B 1 212 ? 19.781 -2.457 -12.117 1 98.06 212 LEU B C 1
ATOM 3534 O O . LEU B 1 212 ? 20.406 -1.427 -11.828 1 98.06 212 LEU B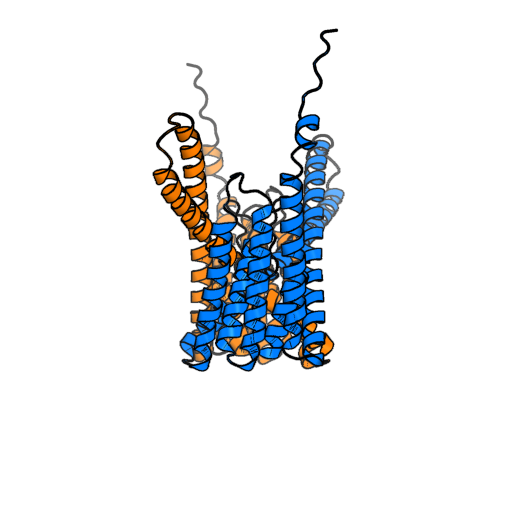 O 1
ATOM 3538 N N . PRO B 1 213 ? 18.781 -2.924 -11.359 1 98.25 213 PRO B N 1
ATOM 3539 C CA . PRO B 1 213 ? 18.484 -2.152 -10.148 1 98.25 213 PRO B CA 1
ATOM 3540 C C . PRO B 1 213 ? 19.641 -2.111 -9.164 1 98.25 213 PRO B C 1
ATOM 3542 O O . PRO B 1 213 ? 19.844 -1.108 -8.477 1 98.25 213 PRO B O 1
ATOM 3545 N N . ALA B 1 214 ? 20.438 -3.156 -9.062 1 98.38 214 ALA B N 1
ATOM 3546 C CA . ALA B 1 214 ? 21.594 -3.174 -8.156 1 98.38 214 ALA B CA 1
ATOM 3547 C C . ALA B 1 214 ? 22.594 -2.094 -8.531 1 98.38 214 ALA B C 1
ATOM 3549 O O . ALA B 1 214 ? 23.016 -1.306 -7.684 1 9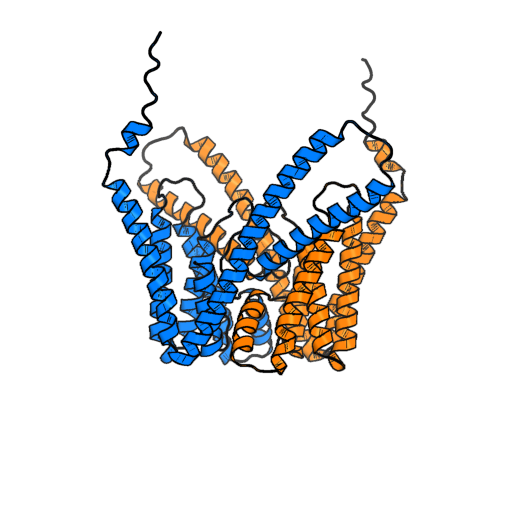8.38 214 ALA B O 1
ATOM 3550 N N . ILE B 1 215 ? 22.953 -2.072 -9.812 1 98.25 215 ILE B N 1
ATOM 3551 C CA . ILE B 1 215 ? 23.953 -1.134 -10.305 1 98.25 215 ILE B CA 1
ATOM 3552 C C . ILE B 1 215 ? 23.406 0.288 -10.25 1 98.25 215 ILE B C 1
ATOM 3554 O O . ILE B 1 215 ? 24.094 1.22 -9.852 1 98.25 215 ILE B O 1
ATOM 3558 N N . ALA B 1 216 ? 22.156 0.459 -10.711 1 97.94 216 ALA B N 1
ATOM 3559 C CA . ALA B 1 216 ? 21.547 1.782 -10.703 1 97.94 216 ALA B CA 1
ATOM 3560 C C . ALA B 1 216 ? 21.516 2.363 -9.289 1 97.94 216 ALA B C 1
ATOM 3562 O O . ALA B 1 216 ? 21.812 3.543 -9.094 1 97.94 216 ALA B O 1
ATOM 3563 N N . GLU B 1 217 ? 21.141 1.56 -8.289 1 96.94 217 GLU B N 1
ATOM 3564 C CA . GLU B 1 217 ? 21.109 2.01 -6.906 1 96.94 217 GLU B CA 1
ATOM 3565 C C . GLU B 1 217 ? 22.516 2.328 -6.398 1 96.94 217 GLU B C 1
ATOM 3567 O O . GLU B 1 217 ? 22.703 3.264 -5.621 1 96.94 217 GLU B O 1
ATOM 3572 N N . ALA B 1 218 ? 23.5 1.547 -6.754 1 96.88 218 ALA B N 1
ATOM 3573 C CA . ALA B 1 218 ? 24.891 1.798 -6.371 1 96.88 218 ALA B CA 1
ATOM 3574 C C . ALA B 1 218 ? 25.375 3.141 -6.914 1 96.88 218 ALA B C 1
ATOM 3576 O O . ALA B 1 218 ? 26.031 3.904 -6.199 1 96.88 218 ALA B O 1
ATOM 3577 N N . VAL B 1 219 ? 25.047 3.371 -8.172 1 96.56 219 VAL B N 1
ATOM 3578 C CA . VAL B 1 219 ? 25.469 4.613 -8.82 1 96.56 219 VAL B CA 1
ATOM 3579 C C . VAL B 1 219 ? 24.797 5.801 -8.133 1 96.56 219 VAL B C 1
ATOM 3581 O O . VAL B 1 219 ? 25.453 6.805 -7.836 1 96.56 219 VAL B O 1
ATOM 3584 N N . MET B 1 220 ? 23.531 5.668 -7.867 1 94.44 220 MET B N 1
ATOM 3585 C CA . MET B 1 220 ? 22.812 6.738 -7.184 1 94.44 220 MET B CA 1
ATOM 3586 C C . MET B 1 220 ? 23.375 6.961 -5.781 1 94.44 220 MET B C 1
ATOM 3588 O O . MET B 1 220 ? 23.578 8.102 -5.367 1 94.44 220 MET B O 1
ATOM 3592 N N . GLY B 1 221 ? 23.562 5.891 -5.074 1 92.69 221 GLY B N 1
ATOM 3593 C CA . GLY B 1 221 ? 24.094 5.988 -3.725 1 92.69 221 GLY B CA 1
ATOM 3594 C C . GLY B 1 221 ? 25.484 6.582 -3.672 1 92.69 221 GLY B C 1
ATOM 3595 O O . GLY B 1 221 ? 25.766 7.449 -2.844 1 92.69 221 GLY B O 1
ATOM 3596 N N . SER B 1 222 ? 26.359 6.164 -4.543 1 92.56 222 SER B N 1
ATOM 3597 C CA . SER B 1 222 ? 27.719 6.668 -4.59 1 92.56 222 SER B CA 1
ATOM 3598 C C . SER B 1 222 ? 27.766 8.141 -4.992 1 92.56 222 SER B C 1
ATOM 3600 O O . SER B 1 222 ? 28.547 8.922 -4.449 1 92.56 222 SER B O 1
ATOM 3602 N N . SER B 1 223 ? 26.953 8.453 -5.996 1 90.69 223 SER B N 1
ATOM 3603 C CA . SER B 1 223 ? 26.891 9.844 -6.434 1 90.69 223 SER B CA 1
ATOM 3604 C C . SER B 1 223 ? 26.422 10.758 -5.312 1 90.69 223 SER B C 1
ATOM 3606 O O . SER B 1 223 ? 26.938 11.859 -5.141 1 90.69 223 SER B O 1
ATOM 3608 N N . TYR B 1 224 ? 25.453 10.273 -4.621 1 85.44 224 TYR B N 1
ATOM 3609 C CA . TYR B 1 224 ? 24.953 11.047 -3.492 1 85.44 224 TYR B CA 1
ATOM 3610 C C . TYR B 1 224 ? 26 11.188 -2.406 1 85.44 224 TYR B C 1
ATOM 3612 O O . TYR B 1 224 ? 26.203 12.266 -1.853 1 85.44 224 TYR B O 1
ATOM 3620 N N . PHE B 1 225 ? 26.609 10.172 -2.119 1 82.12 225 PHE B N 1
ATOM 3621 C CA . PHE B 1 225 ? 27.641 10.133 -1.091 1 82.12 225 PHE B CA 1
ATOM 3622 C C . PHE B 1 225 ? 28.812 11.016 -1.479 1 82.12 225 PHE B C 1
ATOM 3624 O O . PHE B 1 225 ? 29.312 11.789 -0.659 1 82.12 225 PHE B O 1
ATOM 3631 N N . LEU B 1 226 ? 29.25 10.93 -2.695 1 81.75 226 LEU B N 1
ATOM 3632 C CA . LEU B 1 226 ? 30.391 11.711 -3.184 1 81.75 226 LEU B CA 1
ATOM 3633 C C . LEU B 1 226 ? 30.031 13.188 -3.262 1 81.75 226 LEU B C 1
ATOM 3635 O O . LEU B 1 226 ? 30.875 14.047 -2.98 1 81.75 226 LEU B O 1
ATOM 3639 N N . TYR B 1 227 ? 28.859 13.453 -3.721 1 81.44 227 TYR B N 1
ATOM 3640 C CA . TYR B 1 227 ? 28.406 14.836 -3.818 1 81.44 227 TYR B CA 1
ATOM 3641 C C . TYR B 1 227 ? 28.453 15.523 -2.459 1 81.44 227 TYR B C 1
ATOM 3643 O O . TYR B 1 227 ? 29 16.609 -2.324 1 81.44 227 TYR B O 1
ATOM 3651 N N . PHE B 1 228 ? 27.984 14.945 -1.461 1 77.69 228 PHE B N 1
ATOM 3652 C CA . PHE B 1 228 ? 27.906 15.57 -0.146 1 77.69 228 PHE B CA 1
ATOM 3653 C C . PHE B 1 228 ? 29.266 15.562 0.533 1 77.69 228 PHE B C 1
ATOM 3655 O O . PHE B 1 228 ? 29.594 16.469 1.302 1 77.69 228 PHE B O 1
ATOM 3662 N N . HIS B 1 229 ? 30.125 14.586 0.332 1 74.75 229 HIS B N 1
ATOM 3663 C CA . HIS B 1 229 ? 31.484 14.578 0.852 1 74.75 229 HIS B CA 1
ATOM 3664 C C . HIS B 1 229 ? 32.344 15.656 0.186 1 74.75 229 HIS B C 1
ATOM 3666 O O . HIS B 1 229 ? 33.156 16.297 0.843 1 74.75 229 HIS B O 1
ATOM 3672 N N . ALA B 1 230 ? 32.062 15.836 -1.057 1 74.19 230 ALA B N 1
ATOM 3673 C CA . ALA B 1 230 ? 32.781 16.891 -1.78 1 74.19 230 ALA B CA 1
ATOM 3674 C C . ALA B 1 230 ? 32.375 18.266 -1.275 1 74.19 230 ALA B C 1
ATOM 3676 O O . ALA B 1 230 ? 33.188 19.172 -1.175 1 74.19 230 ALA B O 1
ATOM 3677 N N . LEU B 1 231 ? 31.156 18.391 -0.977 1 68.75 231 LEU B N 1
ATOM 3678 C CA . LEU B 1 231 ? 30.672 19.656 -0.444 1 68.75 231 LEU B CA 1
ATOM 3679 C C . LEU B 1 231 ? 31.266 19.922 0.932 1 68.75 231 LEU B C 1
ATOM 3681 O O . LEU B 1 231 ? 31.5 21.078 1.293 1 68.75 231 LEU B O 1
ATOM 3685 N N . LYS B 1 232 ? 31.5 18.922 1.7 1 66.5 232 LYS B N 1
ATOM 3686 C CA . LYS B 1 232 ? 32.094 19.078 3.021 1 66.5 232 LYS B CA 1
ATOM 3687 C C . LYS B 1 232 ? 33.594 19.438 2.912 1 66.5 232 LYS B C 1
ATOM 3689 O O . LYS B 1 232 ? 34.094 20.188 3.734 1 66.5 232 LYS B O 1
ATOM 3694 N N . LEU B 1 233 ? 34.25 18.844 2.068 1 63.94 233 LEU B N 1
ATOM 3695 C CA . LEU B 1 233 ? 35.656 19.109 1.887 1 63.94 233 LEU B CA 1
ATOM 3696 C C . LEU B 1 233 ? 35.906 20.5 1.297 1 63.94 233 LEU B C 1
ATOM 3698 O O . LEU B 1 233 ? 36.969 21.094 1.474 1 63.94 233 LEU B O 1
ATOM 3702 N N . CYS B 1 234 ? 34.938 20.906 0.548 1 54.97 234 CYS B N 1
ATOM 3703 C CA . CYS B 1 234 ? 35.094 22.25 0.022 1 54.97 234 CYS B CA 1
ATOM 3704 C C . CYS B 1 234 ? 34.594 23.297 1.008 1 54.97 234 CYS B C 1
ATOM 3706 O O . CYS B 1 234 ? 33.406 23.578 1.055 1 54.97 234 CYS B O 1
ATOM 3708 N N . PRO B 1 235 ? 35.219 23.375 2.338 1 47.88 235 PRO B N 1
ATOM 3709 C CA . PRO B 1 235 ? 34.844 24.359 3.357 1 47.88 235 PRO B CA 1
ATOM 3710 C C . PRO B 1 235 ? 34.562 25.734 2.773 1 47.88 235 PRO B C 1
ATOM 3712 O O . PRO B 1 235 ? 34.312 26.688 3.518 1 47.88 235 PRO B O 1
ATOM 3715 N N . ARG B 1 236 ? 35.125 26.141 1.711 1 45.09 236 ARG B N 1
ATOM 3716 C CA . ARG B 1 236 ? 35.25 27.578 1.475 1 45.09 236 ARG B CA 1
ATOM 3717 C C . ARG B 1 236 ? 33.906 28.281 1.574 1 45.09 236 ARG B C 1
ATOM 3719 O O . ARG B 1 236 ? 33.812 29.312 2.246 1 45.09 236 ARG B O 1
ATOM 3726 N N . ARG B 1 237 ? 33.125 28.312 0.373 1 41.84 237 ARG B N 1
ATOM 3727 C CA . ARG B 1 237 ? 32.344 29.438 -0.112 1 41.84 237 ARG B CA 1
ATOM 3728 C C . ARG B 1 237 ? 31 29.516 0.633 1 41.84 237 ARG B C 1
ATOM 3730 O O . ARG B 1 237 ? 30.25 30.484 0.465 1 41.84 237 ARG B O 1
ATOM 3737 N N . HIS B 1 238 ? 30.562 28.516 1.275 1 41.34 238 HIS B N 1
ATOM 3738 C CA . HIS B 1 238 ? 29.234 28.75 1.86 1 41.34 238 HIS B CA 1
ATOM 3739 C C . HIS B 1 238 ? 29.344 29.609 3.111 1 41.34 238 HIS B C 1
ATOM 3741 O O . HIS B 1 238 ? 28.312 29.984 3.695 1 41.34 238 HIS B O 1
ATOM 3747 N N . ARG B 1 239 ? 30.547 29.656 3.785 1 39.66 239 ARG B N 1
ATOM 3748 C CA . ARG B 1 239 ? 30.688 30.594 4.887 1 39.66 239 ARG B CA 1
ATOM 3749 C C . ARG B 1 239 ? 30.516 32.031 4.406 1 39.66 239 ARG B C 1
ATOM 3751 O O . ARG B 1 239 ? 30.094 32.906 5.172 1 39.66 239 ARG B O 1
ATOM 3758 N N . GLN B 1 240 ? 31.031 32.344 3.16 1 40.69 240 GLN B N 1
ATOM 3759 C CA . GLN B 1 240 ? 31 33.75 2.775 1 40.69 240 GLN B CA 1
ATOM 3760 C C . GLN B 1 240 ? 29.578 34.219 2.566 1 40.69 240 GLN B C 1
ATOM 3762 O O . GLN B 1 240 ? 29.312 35.438 2.613 1 40.69 240 GLN B O 1
ATOM 3767 N N . LEU B 1 241 ? 28.703 33.312 2.084 1 39.81 241 LEU B N 1
ATOM 3768 C CA . LEU B 1 241 ? 27.406 33.875 1.684 1 39.81 241 LEU B CA 1
ATOM 3769 C C . LEU B 1 241 ? 26.547 34.188 2.904 1 39.81 241 LEU B C 1
ATOM 3771 O O . LEU B 1 241 ? 25.453 34.75 2.771 1 39.81 241 LEU B O 1
ATOM 3775 N N . ARG B 1 242 ? 26.797 33.5 4.035 1 39.91 242 ARG B N 1
ATOM 3776 C CA . ARG B 1 242 ? 25.953 33.812 5.168 1 39.91 242 ARG B CA 1
ATOM 3777 C C . ARG B 1 242 ? 26.5 35 5.953 1 39.91 242 ARG B C 1
ATOM 3779 O O . ARG B 1 242 ? 26.047 35.281 7.07 1 39.91 242 ARG B O 1
ATOM 3786 N N . ALA B 1 243 ? 27.672 35.531 5.48 1 41.59 243 ALA B N 1
ATOM 3787 C CA . ALA B 1 243 ? 28.062 36.719 6.23 1 41.59 243 ALA B CA 1
ATOM 3788 C C . ALA B 1 243 ? 27.078 37.875 6.004 1 41.59 243 ALA B C 1
ATOM 3790 O O . ALA B 1 243 ? 26.766 38.219 4.863 1 41.59 243 ALA B O 1
ATOM 3791 N N . PRO B 1 244 ? 26.156 38.125 6.852 1 41.94 244 PRO B N 1
ATOM 3792 C CA . PRO B 1 244 ? 25.2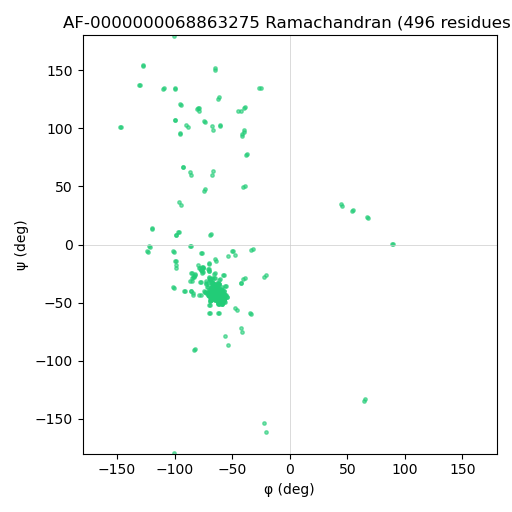81 39.281 6.688 1 41.94 244 PRO B CA 1
ATOM 3793 C C . PRO B 1 244 ? 26.031 40.531 6.258 1 41.94 244 PRO B C 1
ATOM 3795 O O . PRO B 1 244 ? 27.219 40.688 6.574 1 41.94 244 PRO B O 1
ATOM 3798 N N . PRO B 1 245 ? 25.766 41.062 5.031 1 42.97 245 PRO B N 1
ATOM 3799 C CA . PRO B 1 245 ? 26.453 42.312 4.68 1 42.97 245 PRO B CA 1
ATOM 3800 C C . PRO B 1 245 ? 26.547 43.281 5.855 1 42.97 245 PRO B C 1
ATOM 3802 O O . PRO B 1 245 ? 25.688 43.281 6.738 1 42.97 245 PRO B O 1
ATOM 3805 N N . ALA B 1 246 ? 27.703 43.656 6.34 1 45.59 246 ALA B N 1
ATOM 3806 C CA . ALA B 1 246 ? 27.969 44.688 7.352 1 45.59 246 ALA B CA 1
ATOM 3807 C C . ALA B 1 246 ? 27.078 45.906 7.152 1 45.59 246 ALA B C 1
ATOM 3809 O O . ALA B 1 246 ? 26.984 46.438 6.043 1 45.59 246 ALA B O 1
ATOM 3810 N N . ARG B 1 247 ? 25.953 46 7.883 1 38.91 247 ARG B N 1
ATOM 3811 C CA . ARG B 1 247 ? 25.188 47.25 7.941 1 38.91 247 ARG B CA 1
ATOM 3812 C C . ARG B 1 247 ? 26.125 48.469 7.949 1 38.91 247 ARG B C 1
ATOM 3814 O O . ARG B 1 247 ? 26.953 48.594 8.844 1 38.91 247 ARG B O 1
ATOM 3821 N N . SER B 1 248 ? 26.672 48.844 6.789 1 34.16 248 SER B N 1
ATOM 3822 C CA . SER B 1 248 ? 27.25 50.188 6.777 1 34.16 248 SER B CA 1
ATOM 3823 C C . SER B 1 248 ? 26.359 51.188 7.523 1 34.16 248 SER B C 1
ATOM 3825 O O . SER B 1 248 ? 25.156 51.25 7.273 1 34.16 248 SER B O 1
ATOM 3827 N N . THR B 1 249 ? 26.609 51.406 8.766 1 33.88 249 THR B N 1
ATOM 3828 C CA . THR B 1 249 ? 26.094 52.531 9.555 1 33.88 249 THR B CA 1
ATOM 3829 C C . THR B 1 249 ? 26.078 53.812 8.719 1 33.88 249 THR B C 1
ATOM 3831 O O . THR B 1 249 ? 27.125 54.406 8.422 1 33.88 249 THR B O 1
ATOM 3834 N N . VAL B 1 250 ? 25.484 53.812 7.438 1 30.89 250 VAL B N 1
ATOM 3835 C CA . VAL B 1 250 ? 25.219 55.188 7.047 1 30.89 250 VAL B CA 1
ATOM 3836 C C . VAL B 1 250 ? 23.953 55.688 7.754 1 30.89 250 VAL B C 1
ATOM 3838 O O . VAL B 1 250 ? 23 54.938 7.938 1 30.89 250 VAL B O 1
#

Radius of gyration: 25.52 Å; Cα contacts (8 Å, |Δi|>4): 760; chains: 2; bounding box: 71×81×63 Å

Organism: Emiliania huxleyi (strain CCMP1516) (NCBI:txid280463)

InterPro domains:
  IPR010699 Protein of unknown function DUF1275 [PF06912] (1-219)

Nearest PDB structures (foldseek):
  8afz-assembly1_A  TM=3.105E-01  e=3.633E+00  Homo sapiens
  1jad-assembly1_B  TM=2.736E-01  e=6.202E+00  Meleagris gallopavo
  8afz-assembly1_A  TM=3.104E-01  e=2.016E+00  Homo sapiens
  1jad-assembly1_B  TM=2.582E-01  e=5.149E+00  Meleagris gallopavo
  2efl-assembly1_A-2  TM=3.292E-01  e=9.202E+00  Homo sapiens

Secondary structure (DSSP, 8-state):
-HHHHHHHHHHHHHHHHSS-TT-HHHHHHHHHHHHHHT-GGGGHHHHHHHHHHHHHHHHHHHH-SS--S--THHHHHHHHHHHHHHHHHHHHTTT-HHHHHHHHHHHHHHHHHH--EETTEE--SS-HHHHHHHHHHHHHHHHHHHHHHHHHHHHTTS--TTHHHHHHHHHHHHHHHHHHHHHHHHHHHHHHHHHHHHHHHHHHHGGGGGHHHHHHHHHHHHHHHHHHHHHHH--SHHHHTTS-------/-HHHHHHHHHHHHHHHHSS-TT-HHHHHHHHHHHHHHT-GGGGHHHHHHHHHHHHHHHHHHHH-SS--S--THHHHHHHHHHHHHHHHHHHHTTT-HHHHHHHHHHHHHHHHHH--EETTEE--SS-HHHHHHHHHHHHHHHHHHHHHHHHHHHHTTS--STHHHHHHHHHHHHHHHHHHHHHHHHHHHHHHHHHHHHHHHHHHHGGGGGHHHHHHHHHHHHHHHHHHHHHHH--SHHHHTTS-------

pLDDT: mean 81.75, std 19.56, range [30.89, 98.69]

Solvent-accessible surface area (backbone atoms only — not comparable to full-atom values): 24234 Å² total; per-residue (Å²): 107,65,17,20,39,45,17,18,52,23,21,34,30,31,72,76,70,73,38,52,49,50,29,41,37,51,45,47,34,47,39,29,48,34,67,71,69,66,48,73,91,46,59,50,49,56,47,28,52,53,25,19,33,48,15,1,19,53,22,11,35,66,59,39,90,64,83,57,75,80,54,80,48,50,59,12,52,51,30,36,50,31,13,52,29,31,44,51,15,44,71,25,48,86,78,34,56,64,59,14,47,24,34,37,7,19,23,41,19,26,55,33,26,65,42,54,74,49,97,88,33,83,48,51,47,50,32,41,33,51,41,43,30,52,44,16,20,53,53,10,31,53,50,32,50,50,50,46,47,56,55,36,61,69,61,59,77,72,90,72,76,75,46,58,66,55,44,49,55,49,49,54,50,46,51,53,48,47,54,47,42,51,52,42,48,49,44,52,52,34,17,37,52,14,6,37,50,20,36,55,36,26,76,74,53,42,68,59,36,42,49,54,46,17,50,54,31,35,52,51,9,49,52,41,34,50,52,51,51,50,54,60,72,52,64,64,66,71,60,63,72,69,51,70,78,74,78,70,85,119,108,64,18,19,38,45,17,18,52,22,23,34,29,32,73,74,69,73,38,53,49,50,29,40,36,52,45,48,33,47,39,30,47,34,67,72,69,65,47,73,90,45,60,49,50,56,47,28,51,53,25,18,35,48,16,1,20,52,21,11,34,66,58,38,89,64,84,58,75,81,53,80,48,50,58,11,51,51,30,36,51,31,14,50,29,31,45,50,16,45,70,23,47,86,77,34,55,62,59,14,48,24,35,38,7,19,21,42,19,26,57,32,25,64,43,55,74,48,98,90,33,83,48,52,45,51,32,41,33,52,40,43,30,50,44,15,21,53,53,9,31,56,51,33,51,49,51,46,47,55,55,36,60,72,64,59,78,70,91,73,76,78,46,56,66,56,44,49,56,48,48,54,48,46,52,52,48,47,54,48,41,53,52,43,48,50,44,52,51,33,18,37,52,14,7,38,49,20,36,54,35,26,75,76,52,43,69,61,38,44,49,54,46,18,50,52,30,36,52,52,9,49,51,41,34,49,52,51,52,50,53,60,70,52,66,63,68,72,62,63,72,68,50,70,78,76,78,70,87,117

Sequence (500 aa):
MLAFLAGCVNAIGVAMFAVSIGNVTGLVTNIAIHLIDDDPIAAVVPLQYFSFLLGSVVSGVLISSRKVGWGTELYGIVLMLVSALIFVGWRTATTSENVAICVLALSMGLQNGMLTKHAHAVVRTTHMTGTTTDIGVIIGHQLGRRLHDLAMREHLFSREGSQHVQRENTLRRRRSEWGQMRLLSLLLVSFFCGSLTGFSLYRAWGADALLLPAIAEAVMGSSYFLYFHALKLCPRRHRQLRAPPARSTVMLAFLAGCVNAIGVAMFAVSIGNVTGLVTNIAIHLIDDDPIAAVVPLQYFSFLLGSVVSGVLISSRKVGWGTELYGIVLMLVSALIFVGWRTATTSENVAICVLALSMGLQNGMLTKHAHAVVRTTHMTGTTTDIGVIIGHQLGRRLHDLAMREHLFSREGSQHVQRENTLRRRRSEWGQMRLLSLLLVSFFCGSLTGFSLYRAWGADALLLPAIAEAVMGSSYFLYFHALKLCPRRHRQLRAPPARSTV